Protein AF-A0A1Y1IFA8-F1 (afdb_monomer)

Organism: Klebsormidium nitens (NCBI:txid105231)

Secondary structure (DSSP, 8-state):
----PPPPPPPPP-PPP-------TTSS------------------------------PPPHHHHHHHHHHHHHTSPPTTT--HHHHHHHHHHHHHHHHHHHHHHHHHTTHHHHHHHHHHHHHHHHHHHHHHHH-TTSHHHHHHHHHHHHHHHHH--SS-HHHHHHHHHHHHHHHHHHHHHHHHHHHTSPPPP-----------PPP-----S-TTTTTS----PPPHHHHHHHHHHHHHH-----SSS--HHHHHHHHHHHHHHHHHHHHHHHHHTTHHHHHHHHHHHHHHHHS-HHHHHTT-HHHHHHHHHHHHHHH-S-TTTS-EETTEEHHHHHHHHHHHHHHHHHTSGGGGSHHHHHHHHHHHHHHHHHHHTS-TTHHHH-TT----HHHHHHHHHHHHHHHHHHHHHHHHHHHHHHHHHHHHHHHHHHHHTS--HHHHHHHHHHH-

Foldseek 3Di:
DDDDDDDDDDDDDDDDDDDDDDDDPPPPPPDDDDDDDDDDDDDDDDDDDDDPPPPVPPDDALLVLLLVLLVVLLPQDQCVPDDPVSVVVVLVVLVVSLVSLLVNCVVPPLRNLLSNLVSVVVVVVVLVVVCVPPPPAPCLSSVVSSVVSLVCSQVVDPPDPVSNVSSVVSVVSNVVSVVVVVVVVVVPPPDPPDDDDDDDDDDDDDDPDDDDDDPPPVPPPPPPQDALLVLLLVLLVCLLVVPLFLDDPHDPVSVVVLVVSLLVSLVSLQVNCLVPPLVNLLSNLVSVLVSLLPDDVVCQSNVHRSLLRSLQSVLQCQQFPPPSNDRADVPHGSLVSNLVSNLVVLVVCLVDPNCPPPSVVSSLVSLLSSLVSNLVSHDPVCCPPDPHTPRDPVSSVVSNVSSVVSSVVSVVSVVVSVVVVVVVVVVVVVVVVVVVPPDDPVVVVVVVVVVD

Mean predicted aligned error: 17.91 Å

Structure (mmCIF, N/CA/C/O backbone):
data_AF-A0A1Y1IFA8-F1
#
_entry.id   AF-A0A1Y1IFA8-F1
#
loop_
_atom_site.group_PDB
_atom_site.id
_atom_site.type_symbol
_atom_site.label_atom_id
_atom_site.label_alt_id
_atom_site.label_comp_id
_atom_site.label_asym_id
_atom_site.label_entity_id
_atom_site.label_seq_id
_atom_site.pdbx_PDB_ins_code
_atom_site.Cartn_x
_atom_site.Cartn_y
_atom_site.Cartn_z
_atom_site.occupancy
_atom_site.B_iso_or_equiv
_atom_site.auth_seq_id
_atom_site.auth_comp_id
_atom_site.auth_asym_id
_atom_site.auth_atom_id
_atom_site.pdbx_PDB_model_num
ATOM 1 N N . MET A 1 1 ? 19.344 5.313 -56.920 1.00 37.97 1 MET A N 1
ATOM 2 C CA . MET A 1 1 ? 18.383 6.341 -57.375 1.00 37.97 1 MET A CA 1
ATOM 3 C C . MET A 1 1 ? 17.117 6.171 -56.550 1.00 37.97 1 MET A C 1
ATOM 5 O O . MET A 1 1 ? 16.545 5.103 -56.641 1.00 37.97 1 MET A O 1
ATOM 9 N N . GLY A 1 2 ? 16.629 7.052 -55.689 1.00 37.81 2 GLY A N 1
ATOM 10 C CA . GLY A 1 2 ? 17.139 8.210 -54.960 1.00 37.81 2 GLY A CA 1
ATOM 11 C C . GLY A 1 2 ? 16.181 8.344 -53.762 1.00 37.81 2 GLY A C 1
ATOM 12 O O . GLY A 1 2 ? 14.972 8.240 -53.950 1.00 37.81 2 GLY A O 1
ATOM 13 N N . LEU A 1 3 ? 16.710 8.449 -52.542 1.00 32.91 3 LEU A N 1
ATOM 14 C CA . LEU A 1 3 ? 15.914 8.562 -51.315 1.00 32.91 3 LEU A CA 1
ATOM 15 C C . LEU A 1 3 ? 15.566 10.036 -51.092 1.00 32.91 3 LEU A C 1
ATOM 17 O O . LEU A 1 3 ? 16.464 10.874 -51.019 1.00 32.91 3 LEU A O 1
ATOM 21 N N . ALA A 1 4 ? 14.274 10.345 -51.009 1.00 38.47 4 ALA A N 1
ATOM 22 C CA . ALA A 1 4 ? 13.784 11.676 -50.685 1.00 38.47 4 ALA A CA 1
ATOM 23 C C . ALA A 1 4 ? 13.819 11.886 -49.163 1.00 38.47 4 ALA A C 1
ATOM 25 O O . ALA A 1 4 ? 13.115 11.217 -48.412 1.00 38.47 4 ALA A O 1
ATOM 26 N N . PHE A 1 5 ? 14.663 12.823 -48.736 1.00 38.06 5 PHE A N 1
ATOM 27 C CA . PHE A 1 5 ? 14.640 13.453 -47.420 1.00 38.06 5 PHE A CA 1
ATOM 28 C C . PHE A 1 5 ? 13.547 14.530 -47.417 1.00 38.06 5 PHE A C 1
ATOM 30 O O . PHE A 1 5 ? 13.645 15.493 -48.177 1.00 38.06 5 PHE A O 1
ATOM 37 N N . SER A 1 6 ? 12.541 14.407 -46.551 1.00 43.38 6 SER A N 1
ATOM 38 C CA . SER A 1 6 ? 11.639 15.518 -46.231 1.00 43.38 6 SER A CA 1
ATOM 39 C C . SER A 1 6 ? 12.084 16.169 -44.927 1.00 43.38 6 SER A C 1
ATOM 41 O O . SER A 1 6 ? 12.180 15.526 -43.884 1.00 43.38 6 SER A O 1
ATOM 43 N N . GLN A 1 7 ? 12.417 17.450 -45.046 1.00 38.47 7 GLN A N 1
ATOM 44 C CA . GLN A 1 7 ? 12.903 18.338 -44.000 1.00 38.47 7 GLN A CA 1
ATOM 45 C C . GLN A 1 7 ? 11.775 18.699 -43.022 1.00 38.47 7 GLN A C 1
ATOM 47 O O . GLN A 1 7 ? 10.661 19.019 -43.435 1.00 38.47 7 GLN A O 1
ATOM 52 N N . LEU A 1 8 ? 12.092 18.668 -41.727 1.00 35.06 8 LEU A N 1
ATOM 53 C CA . LEU A 1 8 ? 11.277 19.215 -40.644 1.00 35.06 8 LEU A CA 1
ATOM 54 C C . LEU A 1 8 ? 11.280 20.749 -40.719 1.00 35.06 8 LEU A C 1
ATOM 56 O O . LEU A 1 8 ? 12.342 21.371 -40.750 1.00 35.06 8 LEU A O 1
ATOM 60 N N . ALA A 1 9 ? 10.090 21.348 -40.735 1.00 38.69 9 ALA A N 1
ATOM 61 C CA . ALA A 1 9 ? 9.897 22.785 -40.570 1.00 38.69 9 ALA A CA 1
ATOM 62 C C . ALA A 1 9 ? 10.014 23.175 -39.079 1.00 38.69 9 ALA A C 1
ATOM 64 O O . ALA A 1 9 ? 9.567 22.409 -38.221 1.00 38.69 9 ALA A O 1
ATOM 65 N N . PRO A 1 10 ? 10.579 24.349 -38.742 1.00 34.44 10 PRO A N 1
ATOM 66 C CA . PRO A 1 10 ? 10.663 24.806 -37.361 1.00 34.44 10 PRO A CA 1
ATOM 67 C C . PRO A 1 10 ? 9.288 25.265 -36.858 1.00 34.44 10 PRO A C 1
ATOM 69 O O . PRO A 1 10 ? 8.621 26.082 -37.496 1.00 34.44 10 PRO A O 1
ATOM 72 N N . GLN A 1 11 ? 8.868 24.749 -35.700 1.00 32.56 11 GLN A N 1
ATOM 73 C CA . GLN A 1 11 ? 7.704 25.261 -34.980 1.00 32.56 11 GLN A CA 1
ATOM 74 C C . GLN A 1 11 ? 7.988 26.686 -34.494 1.00 32.56 11 GLN A C 1
ATOM 76 O O . GLN A 1 11 ? 8.888 26.917 -33.690 1.00 32.56 11 GLN A O 1
ATOM 81 N N . GLN A 1 12 ? 7.201 27.640 -34.990 1.00 32.38 12 GLN A N 1
ATOM 82 C CA . GLN A 1 12 ? 7.086 28.973 -34.412 1.00 32.38 12 GLN A CA 1
ATOM 83 C C . GLN A 1 12 ? 6.349 28.871 -33.073 1.00 32.38 12 GLN A C 1
ATOM 85 O O . GLN A 1 12 ? 5.229 28.359 -33.007 1.00 32.38 12 GLN A O 1
ATOM 90 N N . SER A 1 13 ? 6.979 29.375 -32.015 1.00 31.94 13 SER A N 1
ATOM 91 C CA . SER A 1 13 ? 6.360 29.605 -30.715 1.00 31.94 13 SER A CA 1
ATOM 92 C C . SER A 1 13 ? 5.198 30.591 -30.866 1.00 31.94 13 SER A C 1
ATOM 94 O O . SER A 1 13 ? 5.368 31.730 -31.299 1.00 31.94 13 SER A O 1
ATOM 96 N N . ARG A 1 14 ? 3.987 30.147 -30.520 1.00 32.88 14 ARG A N 1
ATOM 97 C CA . ARG A 1 14 ? 2.834 31.033 -30.336 1.00 32.88 14 ARG A CA 1
ATOM 98 C C . ARG A 1 14 ? 2.975 31.718 -28.979 1.00 32.88 14 ARG A C 1
ATOM 100 O O . ARG A 1 14 ? 2.903 31.048 -27.955 1.00 32.88 14 ARG A O 1
ATOM 107 N N . GLN A 1 15 ? 3.161 33.035 -28.983 1.00 34.88 15 GLN A N 1
ATOM 108 C CA . GLN A 1 15 ? 2.871 33.868 -27.816 1.00 34.88 15 GLN A CA 1
ATOM 109 C C . GLN A 1 15 ? 1.349 33.877 -27.585 1.00 34.88 15 GLN A C 1
ATOM 111 O O . GLN A 1 15 ? 0.608 34.091 -28.551 1.00 34.88 15 GLN A O 1
ATOM 116 N N . PRO A 1 16 ? 0.859 33.633 -26.360 1.00 35.34 16 PRO A N 1
ATOM 117 C CA . PRO A 1 16 ? -0.531 33.899 -26.024 1.00 35.34 16 PRO A CA 1
ATOM 118 C C . PRO A 1 16 ? -0.769 35.409 -25.906 1.00 35.34 16 PRO A C 1
ATOM 120 O O . PRO A 1 16 ? 0.093 36.163 -25.462 1.00 35.34 16 PRO A O 1
ATOM 123 N N . ALA A 1 17 ? -1.944 35.821 -26.373 1.00 33.12 17 ALA A N 1
ATOM 124 C CA . ALA A 1 17 ? -2.415 37.194 -26.400 1.00 33.12 17 ALA A CA 1
ATOM 125 C C . ALA A 1 17 ? -2.686 37.735 -24.987 1.00 33.12 17 ALA A C 1
ATOM 127 O O . ALA A 1 17 ? -3.292 37.045 -24.165 1.00 33.12 17 ALA A O 1
ATOM 128 N N . ASP A 1 18 ? -2.291 38.989 -24.764 1.00 34.72 18 ASP A N 1
ATOM 129 C CA . ASP A 1 18 ? -2.657 39.800 -23.604 1.00 34.72 18 ASP A CA 1
ATOM 130 C C . ASP A 1 18 ? -4.185 39.879 -23.463 1.00 34.72 18 ASP A C 1
ATOM 132 O O . ASP A 1 18 ? -4.875 40.459 -24.306 1.00 34.72 18 ASP A O 1
ATOM 136 N N . CYS A 1 19 ? -4.716 39.310 -22.380 1.00 34.62 19 CYS A N 1
ATOM 137 C CA . CYS A 1 19 ? -6.043 39.641 -21.873 1.00 34.62 19 CYS A CA 1
ATOM 138 C C . CYS A 1 19 ? -5.859 40.578 -20.680 1.00 34.62 19 CYS A C 1
ATOM 140 O O . CYS 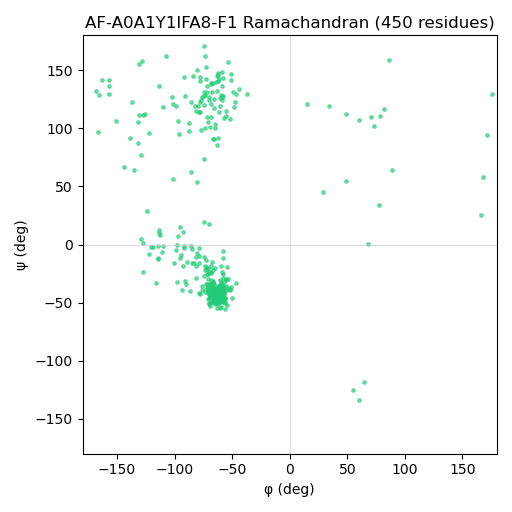A 1 19 ? -5.173 40.251 -19.715 1.00 34.62 19 CYS A O 1
ATOM 142 N N . ALA A 1 20 ? -6.440 41.766 -20.801 1.00 40.97 20 ALA A N 1
ATOM 143 C CA . ALA A 1 20 ? -6.398 42.823 -19.812 1.00 40.97 20 ALA A CA 1
ATOM 144 C C . ALA A 1 20 ? -7.251 42.460 -18.587 1.00 40.97 20 ALA A C 1
ATOM 146 O O . ALA A 1 20 ? -8.468 42.582 -18.650 1.00 40.97 20 ALA A O 1
ATOM 147 N N . ASP A 1 21 ? -6.602 42.095 -17.483 1.00 39.88 21 ASP A N 1
ATOM 148 C CA . ASP A 1 21 ? -7.141 42.245 -16.130 1.00 39.88 21 ASP A CA 1
ATOM 149 C C . ASP A 1 21 ? -6.083 42.990 -15.306 1.00 39.88 21 ASP A C 1
ATOM 151 O O . ASP A 1 21 ? -4.958 42.529 -15.117 1.00 39.88 21 ASP A O 1
ATOM 155 N N . GLY A 1 22 ? -6.411 44.226 -14.929 1.00 41.47 22 GLY A N 1
ATOM 156 C CA . GLY A 1 22 ? -5.484 45.217 -14.385 1.00 41.47 22 GLY A CA 1
ATOM 157 C C . GLY A 1 22 ? -5.061 44.957 -12.944 1.00 41.47 22 GLY A C 1
ATOM 158 O O . GLY A 1 22 ? -5.475 45.691 -12.053 1.00 41.47 22 GLY A O 1
ATOM 159 N N . ILE A 1 23 ? -4.198 43.966 -12.725 1.00 39.28 23 ILE A N 1
ATOM 160 C CA . ILE A 1 23 ? -3.397 43.850 -11.501 1.00 39.28 23 ILE A CA 1
ATOM 161 C C . ILE A 1 23 ? -1.942 43.613 -11.915 1.00 39.28 23 ILE A C 1
ATOM 163 O O . ILE A 1 23 ? -1.595 42.578 -12.479 1.00 39.28 23 ILE A O 1
ATOM 167 N N . SER A 1 24 ? -1.088 44.606 -11.671 1.00 38.88 24 SER A N 1
ATOM 168 C CA . SER A 1 24 ? 0.352 44.518 -11.921 1.00 38.88 24 SER A CA 1
ATOM 169 C C . SER A 1 24 ? 1.015 43.636 -10.859 1.00 38.88 24 SER A C 1
ATOM 171 O O . SER A 1 24 ? 0.830 43.867 -9.666 1.00 38.88 24 SER A O 1
ATOM 173 N N . GLN A 1 25 ? 1.844 42.670 -11.274 1.00 45.00 25 GLN A N 1
ATOM 174 C CA . GLN A 1 25 ? 2.627 41.799 -10.375 1.00 45.00 25 GLN A CA 1
ATOM 175 C C . GLN A 1 25 ? 3.577 42.560 -9.424 1.00 45.00 25 GLN A C 1
ATOM 177 O O . GLN A 1 25 ? 4.088 41.969 -8.479 1.00 45.00 25 GLN A O 1
ATOM 182 N N . ASN A 1 26 ? 3.804 43.861 -9.635 1.00 36.94 26 ASN A N 1
ATOM 183 C CA . ASN A 1 26 ? 4.796 44.642 -8.891 1.00 36.94 26 ASN A CA 1
ATOM 184 C C . ASN A 1 26 ? 4.243 45.469 -7.713 1.00 36.94 26 ASN A C 1
ATOM 186 O O . ASN A 1 26 ? 5.034 46.120 -7.039 1.00 36.94 26 ASN A O 1
ATOM 190 N N . GLU A 1 27 ? 2.936 45.460 -7.427 1.00 41.34 27 GLU A N 1
ATOM 191 C CA . GLU A 1 27 ? 2.350 46.318 -6.373 1.00 41.34 27 GLU A CA 1
ATOM 192 C C . GLU A 1 27 ? 2.141 45.631 -5.005 1.00 41.34 27 GLU A C 1
ATOM 194 O O . GLU A 1 27 ? 1.582 46.236 -4.098 1.00 41.34 27 GLU A O 1
ATOM 199 N N . VAL A 1 28 ? 2.622 44.395 -4.796 1.00 44.94 28 VAL A N 1
ATOM 200 C CA . VAL A 1 28 ? 2.379 43.628 -3.544 1.00 44.94 28 VAL A CA 1
ATOM 201 C C . VAL A 1 28 ? 3.675 43.177 -2.844 1.00 44.94 28 VAL A C 1
ATOM 203 O O . VAL A 1 28 ? 3.699 42.160 -2.156 1.00 44.94 28 VAL A O 1
ATOM 206 N N . HIS A 1 29 ? 4.777 43.921 -2.994 1.00 35.56 29 HIS A N 1
ATOM 207 C CA . HIS A 1 29 ? 6.049 43.619 -2.309 1.00 35.56 29 HIS A CA 1
ATOM 208 C C . HIS A 1 29 ? 6.506 44.644 -1.257 1.00 35.56 29 HIS A C 1
ATOM 210 O O . HIS A 1 29 ? 7.600 44.506 -0.714 1.00 35.56 29 HIS A O 1
ATOM 216 N N . GLU A 1 30 ? 5.676 45.615 -0.876 1.00 39.41 30 GLU A N 1
ATOM 217 C CA . GLU A 1 30 ? 5.996 46.499 0.251 1.00 39.41 30 GLU A CA 1
ATOM 218 C C . GLU A 1 30 ? 5.332 46.013 1.543 1.00 39.41 30 GLU A C 1
ATOM 220 O O . GLU A 1 30 ? 4.177 46.319 1.824 1.00 39.41 30 GLU A O 1
ATOM 225 N N . GLY A 1 31 ? 6.073 45.245 2.351 1.00 33.47 31 GLY A N 1
ATOM 226 C CA . GLY A 1 31 ? 5.613 44.917 3.700 1.00 33.47 31 GLY A CA 1
ATOM 227 C C . GLY A 1 31 ? 6.358 43.820 4.456 1.00 33.47 31 GLY A C 1
ATOM 228 O O . GLY A 1 31 ? 5.708 42.868 4.863 1.00 33.47 31 GLY A O 1
ATOM 229 N N . ALA A 1 32 ? 7.676 43.951 4.674 1.00 33.16 32 ALA A N 1
ATOM 230 C CA . ALA A 1 32 ? 8.354 43.578 5.935 1.00 33.16 32 ALA A CA 1
ATOM 231 C C . ALA A 1 32 ? 9.886 43.741 5.840 1.00 33.16 32 ALA A C 1
ATOM 233 O O . ALA A 1 32 ? 10.504 43.150 4.954 1.00 33.16 32 ALA A O 1
ATOM 234 N N . PRO A 1 33 ? 10.526 44.437 6.797 1.00 50.75 33 PRO A N 1
ATOM 235 C CA . PRO A 1 33 ? 11.936 44.247 7.101 1.00 50.75 33 PRO A CA 1
ATOM 236 C C . PRO A 1 33 ? 12.121 43.644 8.503 1.00 50.75 33 PRO A C 1
ATOM 238 O O . PRO A 1 33 ? 11.535 44.120 9.474 1.00 50.75 33 PRO A O 1
ATOM 241 N N . TYR A 1 34 ? 13.016 42.666 8.632 1.00 36.28 34 TYR A N 1
ATOM 242 C CA . TYR A 1 34 ? 13.709 42.401 9.893 1.00 36.28 34 TYR A CA 1
ATOM 243 C C . TYR A 1 34 ? 15.203 42.258 9.611 1.00 36.28 34 TYR A C 1
ATOM 245 O O . TYR A 1 34 ? 15.709 41.158 9.407 1.00 36.28 34 TYR A O 1
ATOM 253 N N . ASP A 1 35 ? 15.897 43.397 9.623 1.00 34.19 35 ASP A N 1
ATOM 254 C CA . ASP A 1 35 ? 17.327 43.437 9.909 1.00 34.19 35 ASP A CA 1
ATOM 255 C C . ASP A 1 35 ? 17.511 43.333 11.428 1.00 34.19 35 ASP A C 1
ATOM 257 O O . ASP A 1 35 ? 17.102 44.197 12.208 1.00 34.19 35 ASP A O 1
ATOM 261 N N . LEU A 1 36 ? 18.113 42.224 11.843 1.00 40.66 36 LEU A N 1
ATOM 262 C CA . LEU A 1 36 ? 18.652 42.007 13.175 1.00 40.66 36 LEU A CA 1
ATOM 263 C C . LEU A 1 36 ? 19.984 42.752 13.281 1.00 40.66 36 LEU A C 1
ATOM 265 O O . LEU A 1 36 ? 21.007 42.204 12.892 1.00 40.66 36 LEU A O 1
ATOM 269 N N . GLU A 1 37 ? 20.001 43.954 13.863 1.00 36.22 37 GLU A N 1
ATOM 270 C CA . GLU A 1 37 ? 21.220 44.472 14.493 1.00 36.22 37 GLU A CA 1
ATOM 271 C C . GLU A 1 37 ? 20.964 45.555 15.563 1.00 36.22 37 GLU A C 1
ATOM 273 O O . GLU A 1 37 ? 20.202 46.499 15.381 1.00 36.22 37 GLU A O 1
ATOM 278 N N . CYS A 1 38 ? 21.699 45.401 16.670 1.00 31.28 38 CYS A N 1
ATOM 279 C CA . CYS A 1 38 ? 22.015 46.362 17.736 1.00 31.28 38 CYS A CA 1
ATOM 280 C C . CYS A 1 38 ? 20.933 46.830 18.737 1.00 31.28 38 CYS A C 1
ATOM 282 O O . CYS A 1 38 ? 20.134 47.723 18.497 1.00 31.28 38 CYS A O 1
ATOM 284 N N . GLY A 1 39 ? 21.098 46.359 19.981 1.00 32.44 39 GLY A N 1
ATOM 285 C CA . GLY A 1 39 ? 21.822 47.163 20.977 1.00 32.44 39 GLY A CA 1
ATOM 286 C C . GLY A 1 39 ? 21.073 48.324 21.648 1.00 32.44 39 GLY A C 1
ATOM 287 O O . GLY A 1 39 ? 20.847 49.364 21.052 1.00 32.44 39 GLY A O 1
ATOM 288 N N . MET A 1 40 ? 20.803 48.137 22.946 1.00 42.75 40 MET A N 1
ATOM 289 C CA . MET A 1 40 ? 20.610 49.130 24.020 1.00 42.75 40 MET A CA 1
ATOM 290 C C . MET A 1 40 ? 20.380 50.607 23.638 1.00 42.75 40 MET A C 1
ATOM 292 O O . MET A 1 40 ? 21.298 51.299 23.208 1.00 42.75 40 MET A O 1
ATOM 296 N N . GLY A 1 41 ? 19.235 51.164 24.048 1.00 33.91 41 GLY A N 1
ATOM 297 C CA . GLY A 1 41 ? 19.113 52.618 24.176 1.00 33.91 41 GLY A CA 1
ATOM 298 C C . GLY A 1 41 ? 17.707 53.132 24.454 1.00 33.91 41 GLY A C 1
ATOM 299 O O . GLY A 1 41 ? 16.940 53.393 23.542 1.00 33.91 41 GLY A O 1
ATOM 300 N N . SER A 1 42 ? 17.392 53.328 25.732 1.00 42.56 42 SER A N 1
ATOM 301 C CA . SER A 1 42 ? 16.242 54.095 26.223 1.00 42.56 42 SER A CA 1
ATOM 302 C C . SER A 1 42 ? 16.092 55.453 25.522 1.00 42.56 42 SER A C 1
ATOM 304 O O . SER A 1 42 ? 17.032 56.237 25.588 1.00 42.56 42 SER A O 1
ATOM 306 N N . CYS A 1 43 ? 14.896 55.790 25.018 1.00 32.12 43 CYS A N 1
ATOM 307 C CA . CYS A 1 43 ? 14.279 57.114 25.201 1.00 32.12 43 CYS A CA 1
ATOM 308 C C . CYS A 1 43 ? 12.782 57.129 24.841 1.00 32.12 43 CYS A C 1
ATOM 310 O O . CYS A 1 43 ? 12.347 56.739 23.765 1.00 32.12 43 CYS A O 1
ATOM 312 N N . ARG A 1 44 ? 12.014 57.652 25.794 1.00 39.88 44 ARG A N 1
ATOM 313 C CA . ARG A 1 44 ? 10.597 58.016 25.758 1.00 39.88 44 ARG A CA 1
ATOM 314 C C . ARG A 1 44 ? 10.430 59.274 24.890 1.00 39.88 44 ARG A C 1
ATOM 316 O O . ARG A 1 44 ? 11.110 60.257 25.168 1.00 39.88 44 ARG A O 1
ATOM 323 N N . SER A 1 45 ? 9.499 59.308 23.936 1.00 32.41 45 SER A N 1
ATOM 324 C CA . SER A 1 45 ? 8.913 60.579 23.480 1.00 32.41 45 SER A CA 1
ATOM 325 C C . SER A 1 45 ? 7.539 60.391 22.839 1.00 32.41 45 SER A C 1
ATOM 327 O O . SER A 1 45 ? 7.250 59.408 22.167 1.00 32.41 45 SER A O 1
ATOM 329 N N . THR A 1 46 ? 6.697 61.360 23.147 1.00 35.47 46 THR A N 1
ATOM 330 C CA . THR A 1 46 ? 5.261 61.521 22.950 1.00 35.47 46 THR A CA 1
ATOM 331 C C . THR A 1 46 ? 4.847 61.909 21.528 1.00 35.47 46 THR A C 1
ATOM 333 O O . THR A 1 46 ? 5.435 62.806 20.940 1.00 35.47 46 THR A O 1
ATOM 336 N N . PHE A 1 47 ? 3.738 61.307 21.085 1.00 33.50 47 PHE A N 1
ATOM 337 C CA . PHE A 1 47 ? 2.564 61.938 20.457 1.00 33.50 47 PHE A CA 1
ATOM 338 C C . PHE A 1 47 ? 2.787 62.946 19.310 1.00 33.50 47 PHE A C 1
ATOM 340 O O . PHE A 1 47 ? 3.128 64.106 19.530 1.00 33.50 47 PHE A O 1
ATOM 347 N N . SER A 1 48 ? 2.376 62.557 18.100 1.00 32.78 48 SER A N 1
ATOM 348 C CA . SER A 1 48 ? 1.704 63.474 17.174 1.00 32.78 48 SER A CA 1
ATOM 349 C C . SER A 1 48 ? 0.749 62.688 16.274 1.00 32.78 48 SER A C 1
ATOM 351 O O . SER A 1 48 ? 1.169 61.920 15.412 1.00 32.78 48 SER A O 1
ATOM 353 N N . SER A 1 49 ? -0.547 62.838 16.545 1.00 43.22 49 SER A N 1
ATOM 354 C CA . SER A 1 49 ? -1.650 62.279 15.770 1.00 43.22 49 SER A CA 1
ATOM 355 C C . SER A 1 49 ? -1.725 62.967 14.409 1.00 43.22 49 SER A C 1
ATOM 357 O O . SER A 1 49 ? -2.101 64.135 14.320 1.00 43.22 49 SER A O 1
ATOM 359 N N . ARG A 1 50 ? -1.371 6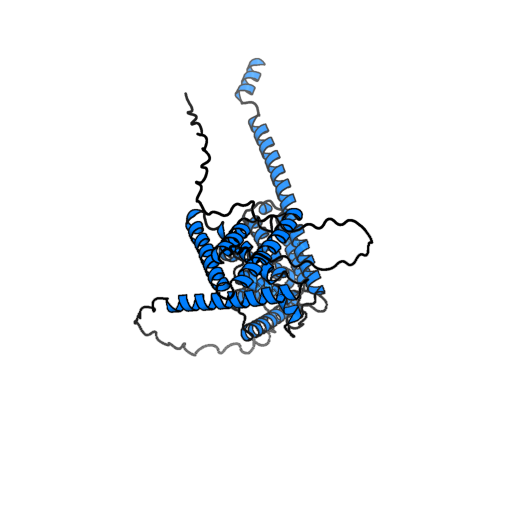2.235 13.353 1.00 36.81 50 ARG A N 1
ATOM 360 C CA . ARG A 1 50 ? -1.620 62.617 11.963 1.00 36.81 50 ARG A CA 1
ATOM 361 C C . ARG A 1 50 ? -2.817 61.798 11.484 1.00 36.81 50 ARG A C 1
ATOM 363 O O . ARG A 1 50 ? -2.835 60.592 11.692 1.00 36.81 50 ARG A O 1
ATOM 370 N N . GLN A 1 51 ? -3.827 62.478 10.944 1.00 38.16 51 GLN A N 1
ATOM 371 C CA . GLN A 1 51 ? -5.015 61.872 10.341 1.00 38.16 51 GLN A CA 1
ATOM 372 C C . GLN A 1 51 ? -4.606 60.766 9.363 1.00 38.16 51 GLN A C 1
ATOM 374 O O . GLN A 1 51 ? -3.916 61.044 8.386 1.00 38.16 51 GLN A O 1
ATOM 379 N N . GLU A 1 52 ? -5.036 59.538 9.651 1.00 41.75 52 GLU A N 1
ATOM 380 C CA . GLU A 1 52 ? -5.115 58.451 8.680 1.00 41.75 52 GLU A CA 1
ATOM 381 C C . GLU A 1 52 ? -6.158 58.855 7.632 1.00 41.75 52 GLU A C 1
ATOM 383 O O . GLU A 1 52 ? -7.366 58.840 7.889 1.00 41.75 52 GLU A O 1
ATOM 388 N N . GLU A 1 53 ? -5.692 59.276 6.458 1.00 41.19 53 GLU A N 1
ATOM 389 C CA . GLU A 1 53 ? -6.484 59.127 5.245 1.00 41.19 53 GLU A CA 1
ATOM 390 C C . GLU A 1 53 ? -6.692 57.622 5.062 1.00 41.19 53 GLU A C 1
ATOM 392 O O . GLU A 1 53 ? -5.738 56.860 4.924 1.00 41.19 53 GLU A O 1
ATOM 397 N N . LYS A 1 54 ? -7.949 57.178 5.171 1.00 46.59 54 LYS A N 1
ATOM 398 C CA . LYS A 1 54 ? -8.347 55.839 4.750 1.00 46.59 54 LYS A CA 1
ATOM 399 C C . LYS A 1 54 ? -8.178 55.788 3.239 1.00 46.59 54 LYS A C 1
ATOM 401 O O . LYS A 1 54 ? -9.112 56.123 2.513 1.00 46.59 54 LYS A O 1
ATOM 406 N N . ASP A 1 55 ? -7.003 55.378 2.786 1.00 43.72 55 ASP A N 1
ATOM 407 C CA . ASP A 1 55 ? -6.890 54.745 1.485 1.00 43.72 55 ASP A CA 1
ATOM 408 C C . ASP A 1 55 ? -7.841 53.543 1.526 1.00 43.72 55 ASP A C 1
ATOM 410 O O . ASP A 1 55 ? -7.649 52.600 2.299 1.00 43.72 55 ASP A O 1
ATOM 414 N N . GLU A 1 56 ? -8.954 53.633 0.794 1.00 51.59 56 GLU A N 1
ATOM 415 C CA . GLU A 1 56 ? -9.841 52.499 0.548 1.00 51.59 56 GLU A CA 1
ATOM 416 C C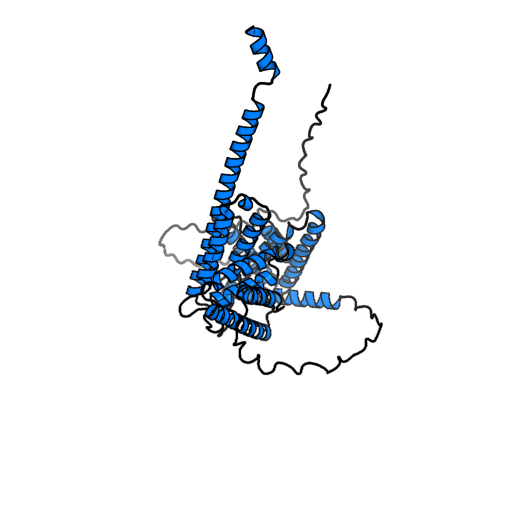 . GLU A 1 56 ? -9.034 51.471 -0.248 1.00 51.59 56 GLU A C 1
ATOM 418 O O . GLU A 1 56 ? -9.026 51.474 -1.477 1.00 51.59 56 GLU A O 1
ATOM 423 N N . GLU A 1 57 ? -8.291 50.630 0.473 1.00 61.88 57 GLU A N 1
ATOM 424 C CA . GLU A 1 57 ? -7.574 49.481 -0.062 1.00 61.88 57 GLU A CA 1
ATOM 425 C C . GLU A 1 57 ? -8.584 48.665 -0.877 1.00 61.88 57 GLU A C 1
ATOM 427 O O . GLU A 1 57 ? -9.518 48.068 -0.327 1.00 61.88 57 GLU A O 1
ATOM 432 N N . VAL A 1 58 ? -8.447 48.707 -2.205 1.00 62.44 58 VAL A N 1
ATOM 433 C CA . VAL A 1 58 ? -9.324 47.989 -3.128 1.00 62.44 58 VAL A CA 1
ATOM 434 C C . VAL A 1 58 ? -9.114 46.504 -2.874 1.00 62.44 58 VAL A C 1
ATOM 436 O O . VAL A 1 58 ? -8.124 45.902 -3.282 1.00 62.44 58 VAL A O 1
ATOM 439 N N . THR A 1 59 ? -10.041 45.914 -2.132 1.00 77.62 59 THR A N 1
ATOM 440 C CA . THR A 1 59 ? -9.969 44.513 -1.738 1.00 77.62 59 THR A CA 1
ATOM 441 C C . THR A 1 59 ? -10.483 43.652 -2.879 1.00 77.62 59 THR A C 1
ATOM 443 O O . THR A 1 59 ? -11.622 43.793 -3.326 1.00 77.62 59 THR A O 1
ATOM 446 N N . ALA A 1 60 ? -9.614 42.781 -3.395 1.00 86.56 60 ALA A N 1
ATOM 447 C CA . ALA A 1 60 ? -9.967 41.869 -4.473 1.00 86.56 60 ALA A CA 1
ATOM 448 C C . ALA A 1 60 ? -11.139 40.968 -4.058 1.00 86.56 60 ALA A C 1
ATOM 450 O O . ALA A 1 60 ? -11.164 40.438 -2.947 1.00 86.56 60 ALA A O 1
ATOM 451 N N . ALA A 1 61 ? -12.100 40.775 -4.964 1.00 91.06 61 ALA A N 1
ATOM 452 C CA . ALA A 1 61 ? -13.258 39.928 -4.707 1.00 91.06 61 ALA A CA 1
ATOM 453 C C . ALA A 1 61 ? -12.839 38.462 -4.444 1.00 91.06 61 ALA A C 1
ATOM 455 O O . ALA A 1 61 ? -11.893 37.983 -5.082 1.00 91.06 61 ALA A O 1
ATOM 456 N N . PRO A 1 62 ? -13.567 37.711 -3.591 1.00 92.31 62 PRO A N 1
ATOM 457 C CA . PRO A 1 62 ? -13.222 36.332 -3.244 1.00 92.31 62 PRO A CA 1
ATOM 458 C C . PRO A 1 62 ? -12.942 35.404 -4.431 1.00 92.31 62 PRO A C 1
ATOM 460 O O . PRO A 1 62 ? -11.904 34.746 -4.401 1.00 92.31 62 PRO A O 1
ATOM 463 N N . PRO A 1 63 ? -13.759 35.376 -5.508 1.00 93.06 63 PRO A N 1
ATOM 464 C CA . PRO A 1 63 ? -13.504 34.479 -6.635 1.00 93.06 63 PRO A CA 1
ATOM 465 C C . PRO A 1 63 ? -12.136 34.706 -7.291 1.00 93.06 63 PRO A C 1
ATOM 467 O O . PRO A 1 63 ? -11.490 33.755 -7.717 1.00 93.06 63 PRO A O 1
ATOM 470 N N . VAL A 1 64 ? -11.660 35.956 -7.328 1.00 93.06 64 VAL A N 1
ATOM 471 C CA . VAL A 1 64 ? -10.367 36.313 -7.930 1.00 93.06 64 VAL A CA 1
ATOM 472 C C . VAL A 1 64 ? -9.223 35.749 -7.096 1.00 93.06 64 VAL A C 1
ATOM 474 O O . VAL A 1 64 ? -8.351 35.070 -7.634 1.00 93.06 64 VAL A O 1
ATOM 477 N N . VAL A 1 65 ? -9.254 35.985 -5.780 1.00 91.44 65 VAL A N 1
ATOM 478 C CA . VAL A 1 65 ? -8.226 35.488 -4.854 1.00 91.44 65 VAL A CA 1
ATOM 479 C C . VAL A 1 65 ? -8.203 33.962 -4.861 1.00 91.44 65 VAL A C 1
ATOM 481 O O . VAL A 1 65 ? -7.141 33.361 -4.983 1.00 91.44 65 VAL A O 1
ATOM 484 N N . ILE A 1 66 ? -9.375 33.331 -4.782 1.00 91.50 66 ILE A N 1
ATOM 485 C CA . ILE A 1 66 ? -9.511 31.876 -4.722 1.00 91.50 66 ILE A CA 1
ATOM 486 C C . ILE A 1 66 ? -9.011 31.238 -6.018 1.00 91.50 66 ILE A C 1
ATOM 488 O O . ILE A 1 66 ? -8.156 30.358 -5.970 1.00 91.50 66 ILE A O 1
ATOM 492 N N . ARG A 1 67 ? -9.483 31.704 -7.180 1.00 92.44 67 ARG A N 1
ATOM 493 C CA . ARG A 1 67 ? -9.051 31.181 -8.483 1.00 92.44 67 ARG A CA 1
ATOM 494 C C . ARG A 1 67 ? -7.546 31.309 -8.676 1.00 92.44 67 ARG A C 1
ATOM 496 O O . ARG A 1 67 ? -6.926 30.393 -9.209 1.00 92.44 67 ARG A O 1
ATOM 503 N N . TRP A 1 68 ? -6.977 32.439 -8.263 1.00 93.31 68 TRP A N 1
ATOM 504 C CA . TRP A 1 68 ? -5.543 32.682 -8.341 1.00 93.31 68 TRP A CA 1
ATOM 505 C C . TRP A 1 68 ? -4.761 31.679 -7.481 1.00 93.31 68 TRP A C 1
ATOM 507 O O . TRP A 1 68 ? -3.914 30.972 -8.020 1.00 93.31 68 TRP A O 1
ATOM 517 N N . VAL A 1 69 ? -5.123 31.517 -6.200 1.00 91.94 69 VAL A N 1
ATOM 518 C CA . VAL A 1 69 ? -4.477 30.535 -5.309 1.00 91.94 69 VAL A CA 1
ATOM 519 C C . VAL A 1 69 ? -4.596 29.116 -5.864 1.00 91.94 69 VAL A C 1
ATOM 521 O O . VAL A 1 69 ? -3.601 28.404 -5.952 1.00 91.94 69 VAL A O 1
ATOM 524 N N . LEU A 1 70 ? -5.803 28.700 -6.256 1.00 90.00 70 LEU A N 1
ATOM 525 C CA . LEU A 1 70 ? -6.035 27.334 -6.719 1.00 90.00 70 LEU A CA 1
ATOM 526 C C . LEU A 1 70 ? -5.216 27.016 -7.981 1.00 90.00 70 LEU A C 1
ATOM 528 O O . LEU A 1 70 ? -4.687 25.914 -8.091 1.00 90.00 70 LEU A O 1
ATOM 532 N N . ARG A 1 71 ? -5.073 27.973 -8.911 1.00 89.12 71 ARG A N 1
ATOM 533 C CA . ARG A 1 71 ? -4.245 27.797 -10.115 1.00 89.12 71 ARG A CA 1
ATOM 534 C C . ARG A 1 71 ? -2.765 27.644 -9.789 1.00 89.12 71 ARG A C 1
ATOM 536 O O . ARG A 1 71 ? -2.149 26.732 -10.326 1.00 89.12 71 ARG A O 1
ATOM 543 N N . GLU A 1 72 ? -2.217 28.484 -8.912 1.00 90.38 72 GLU A N 1
ATOM 544 C CA . GLU A 1 72 ? -0.796 28.387 -8.551 1.00 90.38 72 GLU A CA 1
ATOM 545 C C . GLU A 1 72 ? -0.478 27.049 -7.872 1.00 90.38 72 GLU A C 1
ATOM 547 O O . GLU A 1 72 ? 0.477 26.383 -8.261 1.00 90.38 72 GLU A O 1
ATOM 552 N N . VAL A 1 73 ? -1.346 26.589 -6.966 1.00 87.50 73 VAL A N 1
ATOM 553 C CA . VAL A 1 73 ? -1.201 25.291 -6.282 1.00 87.50 73 VAL A CA 1
ATOM 554 C C . VAL A 1 73 ? -1.217 24.107 -7.254 1.00 87.50 73 VAL A C 1
ATOM 556 O O . VAL A 1 73 ? -0.511 23.121 -7.053 1.00 87.50 73 VAL A O 1
ATOM 559 N N . ILE A 1 74 ? -2.025 24.174 -8.313 1.00 85.19 74 ILE A N 1
ATOM 560 C CA . ILE A 1 74 ? -2.119 23.101 -9.316 1.00 85.19 74 ILE A CA 1
ATOM 561 C C . ILE A 1 74 ? -0.875 23.008 -10.195 1.00 85.19 74 ILE A C 1
ATOM 563 O O . ILE A 1 74 ? -0.560 21.931 -10.704 1.00 85.19 74 ILE A O 1
ATOM 567 N N . ASP A 1 75 ? -0.199 24.131 -10.407 1.00 85.62 75 ASP A N 1
ATOM 568 C CA . ASP A 1 75 ? 1.007 24.184 -11.225 1.00 85.62 75 ASP A CA 1
ATOM 569 C C . ASP A 1 75 ? 2.269 23.851 -10.414 1.00 85.62 75 ASP A C 1
ATOM 571 O O . ASP A 1 75 ? 3.368 23.779 -10.973 1.00 85.62 75 ASP A O 1
ATOM 575 N N . TRP A 1 76 ? 2.131 23.582 -9.111 1.00 84.19 76 TRP A N 1
ATOM 576 C CA . TRP A 1 76 ? 3.242 23.112 -8.299 1.00 84.19 76 TRP A CA 1
ATOM 577 C C . TRP A 1 76 ? 3.757 21.749 -8.770 1.00 84.19 76 TRP A C 1
ATOM 579 O O . TRP A 1 76 ? 2.986 20.882 -9.197 1.00 84.19 76 TRP A O 1
ATOM 589 N N . PRO A 1 77 ? 5.073 21.503 -8.672 1.00 76.38 77 PRO A N 1
ATOM 590 C CA . PRO A 1 77 ? 5.609 20.169 -8.872 1.00 76.38 77 PRO A CA 1
ATOM 591 C C . PRO A 1 77 ? 5.050 19.219 -7.805 1.00 76.38 77 PRO A C 1
ATOM 593 O O . PRO A 1 77 ? 4.770 19.608 -6.671 1.00 76.38 77 PRO A O 1
ATOM 596 N N . SER A 1 78 ? 4.829 17.951 -8.161 1.00 69.94 78 SER A N 1
ATOM 597 C CA . SER A 1 78 ? 4.311 16.975 -7.198 1.00 69.94 78 SER A CA 1
ATOM 598 C C . SER A 1 78 ? 5.293 16.839 -6.042 1.00 69.94 78 SER A C 1
ATOM 600 O O . SER A 1 78 ? 6.452 16.511 -6.288 1.00 69.94 78 SER A O 1
ATOM 602 N N . THR A 1 79 ? 4.824 17.010 -4.806 1.00 60.28 79 THR A N 1
ATOM 603 C CA . THR A 1 79 ? 5.630 16.919 -3.570 1.00 60.28 79 THR A CA 1
ATOM 604 C C . THR A 1 79 ? 6.405 15.602 -3.436 1.00 60.28 79 THR A C 1
ATOM 606 O O . THR A 1 79 ? 7.396 15.521 -2.719 1.00 60.28 79 THR A O 1
ATOM 609 N N . TRP A 1 80 ? 5.994 14.568 -4.172 1.00 48.81 80 TRP A N 1
ATOM 610 C CA . TRP A 1 80 ? 6.657 13.265 -4.270 1.00 48.81 80 TRP A CA 1
ATOM 611 C C . TRP A 1 80 ? 7.886 13.231 -5.196 1.00 48.81 80 TRP A C 1
ATOM 613 O O . TRP A 1 80 ? 8.591 12.226 -5.225 1.00 48.81 80 TRP A O 1
ATOM 623 N N . GLN A 1 81 ? 8.133 14.286 -5.977 1.00 58.12 81 GLN A N 1
ATOM 624 C CA . GLN A 1 81 ? 9.232 14.384 -6.953 1.00 58.12 81 GLN A CA 1
ATOM 625 C C . GLN A 1 81 ? 10.210 15.528 -6.650 1.00 58.12 81 GLN A C 1
ATOM 627 O O . GLN A 1 81 ? 11.193 15.695 -7.369 1.00 58.12 81 GLN A O 1
ATOM 632 N N . THR A 1 82 ? 9.953 16.316 -5.608 1.00 72.25 82 THR A N 1
ATOM 633 C CA . THR A 1 82 ? 10.730 17.512 -5.270 1.00 72.25 82 THR A CA 1
ATOM 634 C C . THR A 1 82 ? 11.861 17.182 -4.300 1.00 72.25 82 THR A C 1
ATOM 636 O O . THR A 1 82 ? 11.705 16.341 -3.415 1.00 72.25 82 THR A O 1
ATOM 639 N N . ASN A 1 83 ? 13.005 17.851 -4.447 1.00 83.75 83 ASN A N 1
ATOM 640 C CA . ASN A 1 83 ? 14.098 17.767 -3.474 1.00 83.75 83 ASN A CA 1
ATOM 641 C C . ASN A 1 83 ? 13.763 18.559 -2.188 1.00 83.75 83 ASN A C 1
ATOM 643 O O . ASN A 1 83 ? 12.773 19.290 -2.146 1.00 83.75 83 ASN A O 1
ATOM 647 N N . ASP A 1 84 ? 14.580 18.423 -1.138 1.00 77.44 84 ASP A N 1
ATOM 648 C CA . ASP A 1 84 ? 14.325 19.070 0.163 1.00 77.44 84 ASP A CA 1
ATOM 649 C C . ASP A 1 84 ? 14.244 20.608 0.077 1.00 77.44 84 ASP A C 1
ATOM 651 O O . ASP A 1 84 ? 13.472 21.230 0.804 1.00 77.44 84 ASP A O 1
ATOM 655 N N . GLU A 1 85 ? 15.002 21.227 -0.833 1.00 84.50 85 GLU A N 1
ATOM 656 C CA . GLU A 1 85 ? 14.991 22.680 -1.058 1.00 84.50 85 GLU A CA 1
ATOM 657 C C . GLU A 1 85 ? 13.664 23.145 -1.673 1.00 84.50 85 GLU A C 1
ATOM 659 O O . GLU A 1 85 ? 13.047 24.108 -1.217 1.00 84.50 85 GLU A O 1
ATOM 664 N N . GLU A 1 86 ? 13.185 22.425 -2.683 1.00 82.94 86 GLU A N 1
ATOM 665 C CA . GLU A 1 86 ? 11.920 22.705 -3.349 1.00 82.94 86 GLU A CA 1
ATOM 666 C C . GLU A 1 86 ? 10.720 22.398 -2.451 1.00 82.94 86 GLU A C 1
ATOM 668 O O . GLU A 1 86 ? 9.743 23.146 -2.459 1.00 82.94 86 GLU A O 1
ATOM 673 N N . LYS A 1 87 ? 10.822 21.368 -1.607 1.00 79.06 87 LYS A N 1
ATOM 674 C CA . LYS A 1 87 ? 9.832 21.091 -0.568 1.00 79.06 87 LYS A CA 1
ATOM 675 C C . LYS A 1 87 ? 9.711 22.259 0.418 1.00 79.06 87 LYS A C 1
ATOM 677 O O . LYS A 1 87 ? 8.599 22.710 0.673 1.00 79.06 87 LYS A O 1
ATOM 682 N N . GLY A 1 88 ? 10.834 22.786 0.912 1.00 79.50 88 GLY A N 1
ATOM 683 C CA . GLY A 1 88 ? 10.831 23.957 1.796 1.00 79.50 88 GLY A CA 1
ATOM 684 C C . GLY A 1 88 ? 10.232 25.203 1.133 1.00 79.50 88 GLY A C 1
ATOM 685 O O . GLY A 1 88 ? 9.498 25.951 1.773 1.00 79.50 88 GLY A O 1
ATOM 686 N N . ARG A 1 89 ? 10.471 25.403 -0.173 1.00 86.44 89 ARG A N 1
ATOM 687 C CA . ARG A 1 89 ? 9.828 26.482 -0.946 1.00 86.44 89 ARG A CA 1
ATOM 688 C C . ARG A 1 89 ? 8.305 26.316 -1.002 1.00 86.44 89 ARG A C 1
ATOM 690 O O . ARG A 1 89 ? 7.593 27.280 -0.743 1.00 86.44 89 ARG A O 1
ATOM 697 N N . ILE A 1 90 ? 7.819 25.108 -1.298 1.00 82.94 90 ILE A N 1
ATOM 698 C CA . ILE A 1 90 ? 6.380 24.799 -1.358 1.00 82.94 90 ILE A CA 1
ATOM 699 C C . ILE A 1 90 ? 5.711 25.007 0.006 1.00 82.94 90 ILE A C 1
ATOM 701 O O . ILE A 1 90 ? 4.604 25.537 0.063 1.00 82.94 90 ILE A O 1
ATOM 705 N N . GLU A 1 91 ? 6.370 24.636 1.107 1.00 80.25 91 GLU A N 1
ATOM 706 C CA . GLU A 1 91 ? 5.856 24.868 2.465 1.00 80.25 91 GLU A CA 1
ATOM 707 C C . GLU A 1 91 ? 5.665 26.372 2.739 1.00 80.25 91 GLU A C 1
ATOM 709 O O . GLU A 1 91 ? 4.580 26.791 3.146 1.00 80.25 91 GLU A O 1
ATOM 714 N N . VAL A 1 92 ? 6.658 27.208 2.413 1.00 83.69 92 VAL A N 1
ATOM 715 C CA . VAL A 1 92 ? 6.558 28.672 2.570 1.00 83.69 92 VAL A CA 1
ATOM 716 C C . VAL A 1 92 ? 5.474 29.272 1.666 1.00 83.69 92 VAL A C 1
ATOM 718 O O . VAL A 1 92 ? 4.677 30.096 2.116 1.00 83.69 92 VAL A O 1
ATOM 721 N N . GLU A 1 93 ? 5.404 28.865 0.396 1.00 86.88 93 GLU A N 1
ATOM 722 C CA . GLU A 1 93 ? 4.355 29.327 -0.523 1.00 86.88 93 GLU A CA 1
ATOM 723 C C . GLU A 1 93 ? 2.958 28.920 -0.024 1.00 86.88 93 GLU A C 1
ATOM 725 O O . GLU A 1 93 ? 2.028 29.731 -0.053 1.00 86.88 93 GLU A O 1
ATOM 730 N N . THR A 1 94 ? 2.819 27.708 0.525 1.00 81.38 94 THR A N 1
ATOM 731 C CA . THR A 1 94 ? 1.581 27.222 1.153 1.00 81.38 94 THR A CA 1
ATOM 732 C C . THR A 1 94 ? 1.126 28.152 2.268 1.00 81.38 94 THR A C 1
ATOM 734 O O . THR A 1 94 ? -0.023 28.594 2.247 1.00 81.38 94 THR A O 1
ATOM 737 N N . GLU A 1 95 ? 2.010 28.527 3.193 1.00 82.38 95 GLU A N 1
ATOM 738 C CA . GLU A 1 95 ? 1.673 29.460 4.276 1.00 82.38 95 GLU A CA 1
ATOM 739 C C . GLU A 1 95 ? 1.204 30.824 3.750 1.00 82.38 95 GLU A C 1
ATOM 741 O O . GLU A 1 95 ? 0.220 31.386 4.246 1.00 82.38 95 GLU A O 1
ATOM 746 N N . VAL A 1 96 ? 1.849 31.345 2.700 1.00 87.69 96 VAL A N 1
ATOM 747 C CA . VAL A 1 96 ? 1.453 32.611 2.063 1.00 87.69 96 VAL A CA 1
ATOM 748 C C . VAL A 1 96 ? 0.056 32.503 1.446 1.00 87.69 96 VAL A C 1
ATOM 750 O O . VAL A 1 96 ? -0.77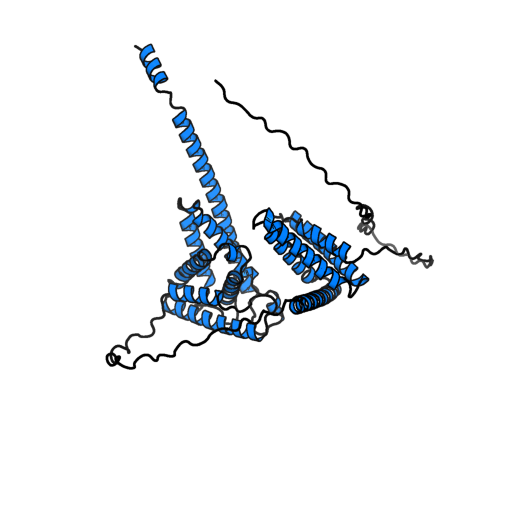2 33.405 1.615 1.00 87.69 96 VAL A O 1
ATOM 753 N N . HIS A 1 97 ? -0.245 31.408 0.748 1.00 88.62 97 HIS A N 1
ATOM 754 C CA . HIS A 1 97 ? -1.572 31.180 0.179 1.00 88.62 97 HIS A CA 1
ATOM 755 C C . HIS A 1 97 ? -2.644 31.011 1.256 1.00 88.62 97 HIS A C 1
ATOM 757 O O . HIS A 1 97 ? -3.709 31.621 1.146 1.00 88.62 97 HIS A O 1
ATOM 763 N N . VAL A 1 98 ? -2.356 30.260 2.322 1.00 82.69 98 VAL A N 1
ATOM 764 C CA . VAL A 1 98 ? -3.240 30.112 3.488 1.00 82.69 98 VAL A CA 1
ATOM 765 C C . VAL A 1 98 ? -3.555 31.479 4.088 1.00 82.69 98 VAL A C 1
ATOM 767 O O . VAL A 1 98 ? -4.725 31.825 4.262 1.00 82.69 98 VAL A O 1
ATOM 770 N N . ALA A 1 99 ? -2.533 32.301 4.340 1.00 84.56 99 ALA A N 1
ATOM 771 C CA . ALA A 1 99 ? -2.706 33.641 4.887 1.00 84.56 99 ALA A CA 1
ATOM 772 C C . ALA A 1 99 ? -3.569 34.533 3.977 1.00 84.56 99 ALA A C 1
ATOM 774 O O . ALA A 1 99 ? -4.434 35.266 4.467 1.00 84.56 99 ALA A O 1
ATOM 775 N N . ARG A 1 100 ? -3.394 34.441 2.652 1.00 90.25 100 ARG A N 1
ATOM 776 C CA . ARG A 1 100 ? -4.221 35.162 1.669 1.00 90.25 100 ARG A CA 1
ATOM 777 C C . ARG A 1 100 ? -5.681 34.711 1.699 1.00 90.25 100 ARG A C 1
ATOM 779 O O . ARG A 1 100 ? -6.566 35.566 1.745 1.00 90.25 100 ARG A O 1
ATOM 786 N N . LEU A 1 101 ? -5.943 33.402 1.723 1.00 88.19 101 LEU A N 1
ATOM 787 C CA . LEU A 1 101 ? -7.303 32.858 1.811 1.00 88.19 101 LEU A CA 1
ATOM 788 C C . LEU A 1 101 ? -7.979 33.264 3.127 1.00 88.19 101 LEU A C 1
ATOM 790 O O . LEU A 1 101 ? -9.113 33.737 3.106 1.00 88.19 101 LEU A O 1
ATOM 794 N N . LEU A 1 102 ? -7.273 33.166 4.257 1.00 86.12 102 LEU A N 1
ATOM 795 C CA . LEU A 1 102 ? -7.786 33.577 5.567 1.00 86.12 102 LEU A CA 1
ATOM 796 C C . LEU A 1 102 ? -8.071 35.081 5.629 1.00 86.12 102 LEU A C 1
ATOM 798 O O . LEU A 1 102 ? -9.098 35.490 6.167 1.00 86.12 102 LEU A O 1
ATOM 802 N N . SER A 1 103 ? -7.190 35.915 5.071 1.00 89.25 103 SER A N 1
ATOM 803 C CA . SER A 1 103 ? -7.401 37.365 4.989 1.00 89.25 103 SER A CA 1
ATOM 804 C C . SER A 1 103 ? -8.632 37.703 4.143 1.00 89.25 103 SER A C 1
ATOM 806 O O . SER A 1 103 ? -9.483 38.490 4.561 1.00 89.25 103 SER A O 1
ATOM 808 N N . CYS A 1 104 ? -8.781 37.048 2.988 1.00 91.88 104 CYS A N 1
ATOM 809 C CA . CYS A 1 104 ? -9.945 37.204 2.122 1.00 91.88 104 CYS A CA 1
ATOM 810 C C . CYS A 1 104 ? -11.235 36.761 2.834 1.00 91.88 104 CYS A C 1
ATOM 812 O O . CYS A 1 104 ? -12.221 37.497 2.852 1.00 91.88 104 CYS A O 1
ATOM 814 N N . TRP A 1 105 ? -11.217 35.619 3.520 1.00 90.75 105 TRP A N 1
ATOM 815 C CA . TRP A 1 105 ? -12.358 35.160 4.306 1.00 90.75 105 TRP A CA 1
ATOM 816 C C . TRP A 1 105 ? -12.735 36.139 5.423 1.00 90.75 105 TRP A C 1
ATOM 818 O O . TRP A 1 105 ? -13.903 36.504 5.538 1.00 90.75 105 TRP A O 1
ATOM 828 N N . LYS A 1 106 ? -11.764 36.655 6.186 1.00 90.25 106 LYS A N 1
ATOM 829 C CA . LYS A 1 106 ? -12.014 37.664 7.232 1.00 90.25 106 LYS A CA 1
ATOM 830 C C . LYS A 1 106 ? -12.655 38.938 6.682 1.00 90.25 106 LYS A C 1
ATOM 832 O O . LYS A 1 106 ? -13.491 39.534 7.356 1.00 90.25 106 LYS A O 1
ATOM 837 N N . LYS A 1 107 ? -12.274 39.353 5.470 1.00 92.19 107 LYS A N 1
ATOM 838 C CA . LYS A 1 107 ? -12.813 40.550 4.807 1.00 92.19 107 LYS A CA 1
ATOM 839 C C . LYS A 1 107 ? -14.219 40.323 4.229 1.00 92.19 107 LYS A C 1
ATOM 841 O O . LYS A 1 107 ? -15.035 41.239 4.272 1.00 92.19 107 LYS A O 1
ATOM 846 N N . HIS A 1 108 ? -14.519 39.127 3.716 1.00 91.44 108 HIS A N 1
ATOM 847 C CA . HIS A 1 108 ? -15.748 38.860 2.950 1.00 91.44 108 HIS A CA 1
ATOM 848 C C . HIS A 1 108 ? -16.775 37.945 3.644 1.00 91.44 108 HIS A C 1
ATOM 850 O O . HIS A 1 108 ? -17.887 37.786 3.137 1.00 91.44 108 HIS A O 1
ATOM 856 N N . GLY A 1 109 ? -16.444 37.369 4.801 1.00 91.94 109 GLY A N 1
ATOM 857 C CA . GLY A 1 109 ? -17.355 36.587 5.637 1.00 91.94 109 GLY A CA 1
ATOM 858 C C . GLY A 1 109 ? -18.015 35.428 4.887 1.00 91.94 109 GLY A C 1
ATOM 859 O O . GLY A 1 109 ? -17.340 34.591 4.288 1.00 91.94 109 GLY A O 1
ATOM 860 N N . GLU A 1 110 ? -19.347 35.384 4.914 1.00 88.31 110 GLU A N 1
ATOM 861 C CA . GLU A 1 110 ? -20.158 34.295 4.348 1.00 88.31 110 GLU A CA 1
ATOM 862 C C . GLU A 1 110 ? -20.087 34.181 2.818 1.00 88.31 110 GLU A C 1
ATOM 864 O O . GLU A 1 110 ? -20.316 33.099 2.282 1.00 88.31 110 GLU A O 1
ATOM 869 N N . ALA A 1 111 ? -19.714 35.252 2.109 1.00 89.06 111 ALA A N 1
ATOM 870 C CA . ALA A 1 111 ? -19.574 35.212 0.653 1.00 89.06 111 ALA A CA 1
ATOM 871 C C . ALA A 1 111 ? -18.359 34.381 0.201 1.00 89.06 111 ALA A C 1
ATOM 873 O O . ALA A 1 111 ? -18.336 33.860 -0.914 1.00 89.06 111 ALA A O 1
ATOM 874 N N . PHE A 1 112 ? -17.340 34.247 1.056 1.00 93.12 112 PHE A N 1
ATOM 875 C CA . PHE A 1 112 ? -16.108 33.542 0.708 1.00 93.12 112 PHE A CA 1
ATOM 876 C C . PHE A 1 112 ? -16.303 32.022 0.577 1.00 93.12 112 PHE A C 1
ATOM 878 O O . PHE A 1 112 ? -15.918 31.496 -0.464 1.00 93.12 112 PHE A O 1
ATOM 885 N N . PRO A 1 113 ? -16.913 31.295 1.540 1.00 88.31 113 PRO A N 1
ATOM 886 C CA . PRO A 1 113 ? -17.153 29.858 1.396 1.00 88.31 113 PRO A CA 1
ATOM 887 C C . PRO A 1 113 ? -17.923 29.480 0.130 1.00 88.31 113 PRO A C 1
ATOM 889 O O . PRO A 1 113 ? -17.595 28.486 -0.509 1.00 88.31 113 PRO A O 1
ATOM 892 N N . GLU A 1 114 ? -18.921 30.272 -0.264 1.00 88.69 114 GLU A N 1
ATOM 893 C CA . GLU A 1 114 ? -19.722 29.990 -1.460 1.00 88.69 114 GLU A CA 1
ATOM 894 C C . GLU A 1 114 ? -18.909 30.193 -2.741 1.00 88.69 114 GLU A C 1
ATOM 896 O O . GLU A 1 114 ? -18.865 29.291 -3.582 1.00 88.69 114 GLU A O 1
ATOM 901 N N . ALA A 1 115 ? -18.169 31.304 -2.829 1.00 90.69 115 ALA A N 1
ATOM 902 C CA . ALA A 1 115 ? -17.210 31.539 -3.907 1.00 90.69 115 ALA A CA 1
ATOM 903 C C . ALA A 1 115 ? -16.121 30.452 -3.959 1.00 90.69 115 ALA A C 1
ATOM 905 O O . ALA A 1 115 ? -15.700 30.044 -5.039 1.00 90.69 115 ALA A O 1
ATOM 906 N N . PHE A 1 116 ? -15.690 29.940 -2.801 1.00 89.94 116 PHE A N 1
ATOM 907 C CA . PHE A 1 116 ? -14.682 28.886 -2.709 1.00 89.94 116 PHE A CA 1
ATOM 908 C C . PHE A 1 116 ? -15.166 27.579 -3.316 1.00 89.94 116 PHE A C 1
ATOM 910 O O . PHE A 1 116 ? -14.485 26.981 -4.148 1.00 89.94 116 PHE A O 1
ATOM 917 N N . VAL A 1 117 ? -16.371 27.158 -2.939 1.00 86.25 117 VAL A N 1
ATOM 918 C CA . VAL A 1 117 ? -16.998 25.958 -3.492 1.00 86.25 117 VAL A CA 1
ATOM 919 C C . VAL A 1 117 ? -17.261 26.123 -4.989 1.00 86.25 117 VAL A C 1
ATOM 921 O O . VAL A 1 117 ? -17.106 25.165 -5.746 1.00 86.25 117 VAL A O 1
ATOM 924 N N . GLU A 1 118 ? -17.660 27.312 -5.442 1.00 90.38 118 GLU A N 1
ATOM 925 C CA . GLU A 1 118 ? -17.876 27.604 -6.859 1.00 90.38 118 GLU A CA 1
ATOM 926 C C . GLU A 1 118 ? -16.600 27.482 -7.690 1.00 90.38 118 GLU A C 1
ATOM 928 O O . GLU A 1 118 ? -16.573 26.675 -8.621 1.00 90.38 118 GLU A O 1
ATOM 933 N N . GLU A 1 119 ? -15.536 28.189 -7.317 1.00 92.88 119 GLU A N 1
ATOM 934 C CA . GLU A 1 119 ? -14.258 28.143 -8.031 1.00 92.88 119 GLU A CA 1
ATOM 935 C C . GLU A 1 119 ? -13.632 26.744 -7.997 1.00 92.88 119 GLU A C 1
ATOM 937 O O . GLU A 1 119 ? -13.148 26.259 -9.019 1.00 92.88 119 GLU A O 1
ATOM 942 N N . LEU A 1 120 ? -13.720 26.040 -6.863 1.00 86.62 120 LEU A N 1
ATOM 943 C CA . LEU A 1 120 ? -13.263 24.655 -6.761 1.00 86.62 120 LEU A CA 1
ATOM 944 C C . LEU A 1 120 ? -14.074 23.718 -7.674 1.00 86.62 120 LEU A C 1
ATOM 946 O O . LEU A 1 120 ? -13.501 22.845 -8.320 1.00 86.62 120 LEU A O 1
ATOM 950 N N . SER A 1 121 ? -15.390 23.924 -7.794 1.00 85.31 121 SER A N 1
ATOM 951 C CA . SER A 1 121 ? -16.229 23.146 -8.721 1.00 85.31 121 SER A CA 1
ATOM 952 C C . SER A 1 121 ? -15.856 23.406 -10.184 1.00 85.31 121 SER A C 1
ATOM 954 O O . SER A 1 121 ? -15.755 22.461 -10.963 1.00 85.31 121 SER A O 1
ATOM 956 N N . LEU A 1 122 ? -15.644 24.674 -10.559 1.00 88.38 122 LEU A N 1
ATOM 957 C CA . LEU A 1 122 ? -15.239 25.065 -11.916 1.00 88.38 122 LEU A CA 1
ATOM 958 C C . LEU A 1 122 ? -13.883 24.464 -12.287 1.00 88.38 122 LEU A C 1
ATOM 960 O O . LEU A 1 122 ? -13.684 24.001 -13.408 1.00 88.38 122 LEU A O 1
ATOM 964 N N . LEU A 1 123 ? -12.967 24.432 -11.326 1.00 86.44 123 LEU A N 1
ATOM 965 C CA . LEU A 1 123 ? -11.647 23.856 -11.502 1.00 86.44 123 LEU A CA 1
ATOM 966 C C . LEU A 1 123 ? -11.700 22.340 -11.709 1.00 86.44 123 LEU A C 1
ATOM 968 O O . LEU A 1 123 ? -11.122 21.833 -12.668 1.00 86.44 123 LEU A O 1
ATOM 972 N N . VAL A 1 124 ? -12.452 21.622 -10.871 1.00 80.44 124 VAL A N 1
ATOM 973 C CA . VAL A 1 124 ? -12.663 20.174 -11.026 1.00 80.44 124 VAL A CA 1
ATOM 974 C C . VAL A 1 124 ? -13.348 19.857 -12.361 1.00 80.44 124 VAL A C 1
ATOM 976 O O . VAL A 1 124 ? -12.942 18.919 -13.043 1.00 80.44 124 VAL A O 1
ATOM 979 N N . ALA A 1 125 ? -14.334 20.655 -12.782 1.00 82.69 125 ALA A N 1
ATOM 980 C CA . ALA A 1 125 ? -14.981 20.497 -14.085 1.00 82.69 125 ALA A CA 1
ATOM 981 C C . ALA A 1 125 ? -13.994 20.708 -15.250 1.00 82.69 125 ALA A C 1
ATOM 983 O O . ALA A 1 125 ? -14.002 19.938 -16.209 1.00 82.69 125 ALA A O 1
ATOM 984 N N . SER A 1 126 ? -13.088 21.690 -15.141 1.00 84.81 126 SER A N 1
ATOM 985 C CA . SER A 1 126 ? -12.062 21.945 -16.165 1.00 84.81 126 SER A CA 1
ATOM 986 C C . SER A 1 126 ? -11.133 20.745 -16.381 1.00 84.81 126 SER A C 1
ATOM 988 O O . SER A 1 126 ? -10.764 20.438 -17.513 1.00 84.81 126 SER A O 1
ATOM 990 N N . PHE A 1 127 ? -10.835 19.997 -15.317 1.00 78.00 127 PHE A N 1
ATOM 991 C CA . PHE A 1 127 ? -10.040 18.774 -15.395 1.00 78.00 127 PHE A CA 1
ATOM 992 C C . PHE A 1 127 ? -10.757 17.637 -16.125 1.00 78.00 127 PHE A C 1
ATOM 994 O O . PHE A 1 127 ? -10.135 16.939 -16.925 1.00 78.00 127 PHE A O 1
ATOM 1001 N N . GLN A 1 128 ? -12.067 17.492 -15.915 1.00 73.06 128 GLN A N 1
ATOM 1002 C CA . GLN A 1 128 ? -12.882 16.490 -16.612 1.00 73.06 128 GLN A CA 1
ATOM 1003 C C . GLN A 1 128 ? -12.986 16.777 -18.123 1.00 73.06 128 GLN A C 1
ATO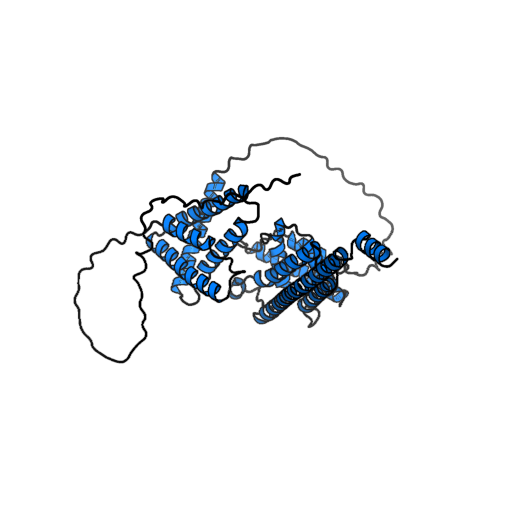M 1005 O O . GLN A 1 128 ? -13.044 15.855 -18.940 1.00 73.06 128 GLN A O 1
ATOM 1010 N N . GLU A 1 129 ? -12.973 18.052 -18.525 1.00 72.12 129 GLU A N 1
ATOM 1011 C CA . GLU A 1 129 ? -12.945 18.432 -19.943 1.00 72.12 129 GLU A CA 1
ATOM 1012 C C . GLU A 1 129 ? -11.578 18.183 -20.606 1.00 72.12 129 GLU A C 1
ATOM 1014 O O . GLU A 1 129 ? -11.515 17.837 -21.793 1.00 72.12 129 GLU A O 1
ATOM 1019 N N . GLU A 1 130 ? -10.477 18.339 -19.863 1.00 66.12 130 GLU A N 1
ATOM 1020 C CA . GLU A 1 130 ? -9.118 18.036 -20.337 1.00 66.12 130 GLU A CA 1
ATOM 1021 C C . GLU A 1 130 ? -8.866 16.523 -20.475 1.00 66.12 130 GLU A C 1
ATOM 1023 O O . GLU A 1 130 ? -8.205 16.098 -21.433 1.00 66.12 130 GLU A O 1
ATOM 1028 N N . ASP A 1 131 ? -9.464 15.703 -19.601 1.00 55.22 131 ASP A N 1
ATOM 1029 C CA . ASP A 1 131 ? -9.425 14.230 -19.655 1.00 55.22 131 ASP A CA 1
ATOM 1030 C C . ASP A 1 131 ? -9.908 13.668 -20.994 1.00 55.22 131 ASP A C 1
ATOM 1032 O O . ASP A 1 131 ? -9.351 12.702 -21.525 1.00 55.22 131 ASP A O 1
ATOM 1036 N N . CYS A 1 132 ? -10.902 14.321 -21.600 1.00 50.41 132 CYS A N 1
ATOM 1037 C CA . CYS A 1 132 ? -11.439 13.925 -22.898 1.00 50.41 132 CYS A CA 1
ATOM 1038 C C . CYS A 1 132 ? -10.441 14.131 -24.055 1.00 50.41 132 CYS A C 1
ATOM 1040 O O . CYS A 1 132 ? -10.667 13.619 -25.153 1.00 50.41 132 CYS A O 1
ATOM 1042 N N . LYS A 1 133 ? -9.357 14.898 -23.850 1.00 54.44 133 LYS A N 1
ATOM 1043 C CA . LYS A 1 133 ? -8.434 15.330 -24.916 1.00 54.44 133 LYS A CA 1
ATOM 1044 C C . LYS A 1 133 ? -7.007 14.802 -24.775 1.00 54.44 133 LYS A C 1
ATOM 1046 O O . LYS A 1 133 ? -6.368 14.580 -25.802 1.00 54.44 133 LYS A O 1
ATOM 1051 N N . VAL A 1 134 ? -6.490 14.627 -23.556 1.00 48.09 134 VAL A N 1
ATOM 1052 C CA . VAL A 1 134 ? -5.048 14.365 -23.321 1.00 48.09 134 VAL A CA 1
ATOM 1053 C C . VAL A 1 134 ? -4.762 12.931 -22.835 1.00 48.09 134 VAL A C 1
ATOM 1055 O O . VAL A 1 134 ? -3.610 12.516 -22.726 1.00 48.09 134 VAL A O 1
ATOM 1058 N N . GLY A 1 135 ? -5.801 12.112 -22.662 1.00 46.75 135 GLY A N 1
ATOM 1059 C CA . GLY A 1 135 ? -5.682 10.748 -22.149 1.00 46.75 135 GLY A CA 1
ATOM 1060 C C . GLY A 1 135 ? -5.692 10.702 -20.613 1.00 46.75 135 GLY A C 1
ATOM 1061 O O . GLY A 1 135 ? -5.389 11.698 -19.959 1.00 46.75 135 GLY A O 1
ATOM 1062 N N . PRO A 1 136 ? -6.020 9.541 -20.019 1.00 47.06 136 PRO A N 1
ATOM 1063 C CA . PRO A 1 136 ? -6.572 9.419 -18.659 1.00 47.06 136 PRO A CA 1
ATOM 1064 C C . PRO A 1 136 ? -5.577 9.630 -17.492 1.00 47.06 136 PRO A C 1
ATOM 1066 O O . PRO A 1 136 ? -5.815 9.151 -16.387 1.00 47.06 136 PRO A O 1
ATOM 1069 N N . CYS A 1 137 ? -4.426 10.275 -17.713 1.00 43.78 137 CYS A N 1
ATOM 1070 C CA . CYS A 1 137 ? -3.326 10.342 -16.736 1.00 43.78 137 CYS A CA 1
ATOM 1071 C C . CYS A 1 137 ? -3.027 11.748 -16.183 1.00 43.78 137 CYS A C 1
ATOM 1073 O O . CYS A 1 137 ? -2.243 11.858 -15.244 1.00 43.78 137 CYS A O 1
ATOM 1075 N N . PHE A 1 138 ? -3.578 12.821 -16.757 1.00 44.22 138 PHE A N 1
ATOM 1076 C CA . PHE A 1 138 ? -3.132 14.193 -16.461 1.00 44.22 138 PHE A CA 1
ATOM 1077 C C . PHE A 1 138 ? -3.794 14.863 -15.232 1.00 44.22 138 PHE A C 1
ATOM 1079 O O . PHE A 1 138 ? -3.074 15.500 -14.460 1.00 44.22 138 PHE A O 1
ATOM 1086 N N . PRO A 1 139 ? -5.104 14.714 -14.962 1.00 52.59 139 PRO A N 1
ATOM 1087 C CA . PRO A 1 139 ? -5.752 15.479 -13.891 1.00 52.59 139 PRO A CA 1
ATOM 1088 C C . PRO A 1 139 ? -5.727 14.827 -12.504 1.00 52.59 139 PRO A C 1
ATOM 1090 O O . PRO A 1 139 ? -5.929 15.518 -11.507 1.00 52.59 139 PRO A O 1
ATOM 1093 N N . ILE A 1 140 ? -5.423 13.529 -12.397 1.00 54.78 140 ILE A N 1
ATOM 1094 C CA . ILE A 1 140 ? -5.409 12.820 -11.102 1.00 54.78 140 ILE A CA 1
ATOM 1095 C C . ILE A 1 140 ? -4.298 13.360 -10.184 1.00 54.78 140 ILE A C 1
ATOM 1097 O O . ILE A 1 140 ? -4.525 13.564 -8.992 1.00 54.78 140 ILE A O 1
ATOM 1101 N N . ASN A 1 141 ? -3.124 13.683 -10.740 1.00 62.22 141 ASN A N 1
ATOM 1102 C CA . ASN A 1 141 ? -2.026 14.280 -9.970 1.00 62.22 141 ASN A CA 1
ATOM 1103 C C . ASN A 1 141 ? -2.384 15.681 -9.452 1.00 62.22 141 ASN A C 1
ATOM 1105 O O . ASN A 1 141 ? -2.063 16.007 -8.311 1.00 62.22 141 ASN A O 1
ATOM 1109 N N . LYS A 1 142 ? -3.111 16.471 -10.254 1.00 72.56 142 LYS A N 1
ATOM 1110 C CA . LYS A 1 142 ? -3.548 17.827 -9.896 1.00 72.56 142 LYS A CA 1
ATOM 1111 C C . LYS A 1 142 ? -4.610 17.814 -8.794 1.00 72.56 142 LYS A C 1
ATOM 1113 O O . LYS A 1 142 ? -4.539 18.607 -7.861 1.00 72.56 142 LYS A O 1
ATOM 1118 N N . LEU A 1 143 ? -5.559 16.875 -8.849 1.00 69.62 143 LEU A N 1
ATOM 1119 C CA . LEU A 1 143 ? -6.551 16.676 -7.785 1.00 69.62 143 LEU A CA 1
ATOM 1120 C C . LEU A 1 143 ? -5.908 16.195 -6.477 1.00 69.62 143 LEU A C 1
ATOM 1122 O O . LEU A 1 143 ? -6.282 16.666 -5.405 1.00 69.62 143 LEU A O 1
ATOM 1126 N N . GLY A 1 144 ? -4.922 15.298 -6.557 1.00 67.81 144 GLY A N 1
ATOM 1127 C CA . GLY A 1 144 ? -4.152 14.850 -5.395 1.00 67.81 144 GLY A CA 1
ATOM 1128 C C . GLY A 1 144 ? -3.359 15.984 -4.739 1.00 67.81 144 GLY A C 1
ATOM 1129 O O . GLY A 1 144 ? -3.416 16.143 -3.521 1.00 67.81 144 GLY A O 1
ATOM 1130 N N . GLN A 1 145 ? -2.676 16.811 -5.537 1.00 73.50 145 GLN A N 1
ATOM 1131 C CA . GLN A 1 145 ? -1.977 18.014 -5.062 1.00 73.50 145 GLN A CA 1
ATOM 1132 C C . GLN A 1 145 ? -2.932 18.995 -4.396 1.00 73.50 145 GLN A C 1
ATOM 1134 O O . GLN A 1 145 ? -2.669 19.450 -3.287 1.00 73.50 145 GLN A O 1
ATOM 1139 N N . LEU A 1 146 ? -4.069 19.260 -5.037 1.00 76.81 146 LEU A N 1
ATOM 1140 C CA . LEU A 1 146 ? -5.076 20.152 -4.494 1.00 76.81 146 LEU A CA 1
ATOM 1141 C C . LEU A 1 146 ? -5.637 19.620 -3.171 1.00 76.81 146 LEU A C 1
ATOM 1143 O O . LEU A 1 146 ? -5.768 20.370 -2.211 1.00 76.81 146 LEU A O 1
ATOM 1147 N N . SER A 1 147 ? -5.905 18.315 -3.085 1.00 72.31 147 SER A N 1
ATOM 1148 C CA . SER A 1 147 ? -6.337 17.676 -1.842 1.00 72.31 147 SER A CA 1
ATOM 1149 C C . SER A 1 147 ? -5.277 17.757 -0.741 1.00 72.31 147 SER A C 1
ATOM 1151 O O . SER A 1 147 ? -5.652 17.936 0.415 1.00 72.31 147 SER A O 1
ATOM 1153 N N . SER A 1 148 ? -3.990 17.605 -1.071 1.00 71.00 148 SER A N 1
ATOM 1154 C CA . SER A 1 148 ? -2.892 17.736 -0.102 1.00 71.00 148 SER A CA 1
ATOM 1155 C C . SER A 1 148 ? -2.781 19.168 0.396 1.00 71.00 148 SER A C 1
ATOM 1157 O O . SER A 1 148 ? -2.809 19.380 1.598 1.00 71.00 148 SER A O 1
ATOM 1159 N N . PHE A 1 149 ? -2.755 20.145 -0.513 1.00 79.56 149 PHE A N 1
ATOM 1160 C CA . PHE A 1 149 ? -2.721 21.561 -0.159 1.00 79.56 149 PHE A CA 1
ATOM 1161 C C . PHE A 1 149 ? -3.897 21.938 0.739 1.00 79.56 149 PHE A C 1
ATOM 1163 O O . PHE A 1 149 ? -3.702 22.582 1.761 1.00 79.56 149 PHE A O 1
ATOM 1170 N N . LEU A 1 150 ? -5.115 21.499 0.406 1.00 76.62 150 LEU A N 1
ATOM 1171 C CA . LEU A 1 150 ? -6.278 21.720 1.261 1.00 76.62 150 LEU A CA 1
ATOM 1172 C C . LEU A 1 150 ? -6.075 21.072 2.634 1.00 76.62 150 LEU A C 1
ATOM 1174 O O . LEU A 1 150 ? -6.283 21.729 3.646 1.00 76.62 150 LEU A O 1
ATOM 1178 N N . ALA A 1 151 ? -5.616 19.822 2.698 1.00 71.12 151 ALA A N 1
ATOM 1179 C CA . ALA A 1 151 ? -5.325 19.175 3.975 1.00 71.12 151 ALA A CA 1
ATOM 1180 C C . ALA A 1 151 ? -4.280 19.952 4.797 1.00 71.12 151 ALA A C 1
ATOM 1182 O O . ALA A 1 151 ? -4.474 20.126 5.998 1.00 71.12 151 ALA A O 1
ATOM 1183 N N . ASP A 1 152 ? -3.234 20.476 4.158 1.00 67.19 152 ASP A N 1
ATOM 1184 C CA . ASP A 1 152 ? -2.170 21.246 4.803 1.00 67.19 152 ASP A CA 1
ATOM 1185 C C . ASP A 1 152 ? -2.664 22.626 5.263 1.00 67.19 152 ASP A C 1
ATOM 1187 O O . ASP A 1 152 ? -2.400 23.016 6.398 1.00 67.19 152 ASP A O 1
ATOM 1191 N N . VAL A 1 153 ? -3.492 23.317 4.469 1.00 68.12 153 VAL A N 1
ATOM 1192 C CA . VAL A 1 153 ? -4.197 24.553 4.869 1.00 68.12 153 VAL A CA 1
ATOM 1193 C C . VAL A 1 153 ? -4.983 24.341 6.165 1.00 68.12 153 VAL A C 1
ATOM 1195 O O . VAL A 1 153 ? -5.042 25.232 7.012 1.00 68.12 153 VAL A O 1
ATOM 1198 N N . PHE A 1 154 ? -5.577 23.158 6.341 1.00 66.81 154 PHE A N 1
ATOM 1199 C CA . PHE A 1 154 ? -6.407 22.849 7.506 1.00 66.81 154 PHE A CA 1
ATOM 1200 C C . PHE A 1 154 ? -5.640 22.181 8.661 1.00 66.81 154 PHE A C 1
ATOM 1202 O O . PHE A 1 154 ? -6.115 22.219 9.800 1.00 66.81 154 PHE A O 1
ATOM 1209 N N . ALA A 1 155 ? -4.456 21.613 8.408 1.00 64.25 155 ALA A N 1
ATOM 1210 C CA . ALA A 1 155 ? -3.621 20.945 9.408 1.00 64.25 155 ALA A CA 1
ATOM 1211 C C . ALA A 1 155 ? -2.485 21.829 9.966 1.00 64.25 155 ALA A C 1
ATOM 1213 O O . ALA A 1 155 ? -2.132 21.690 11.139 1.00 64.25 155 ALA A O 1
ATOM 1214 N N . SER A 1 156 ? -1.926 22.742 9.163 1.00 50.59 156 SER A N 1
ATOM 1215 C CA . SER A 1 156 ? -0.650 23.441 9.405 1.00 50.59 156 SER A CA 1
ATOM 1216 C C . SER A 1 156 ? -0.733 24.634 10.367 1.00 50.59 156 SER A C 1
ATOM 1218 O O . SER A 1 156 ? -0.303 25.746 10.070 1.00 50.59 156 SER A O 1
ATOM 1220 N N . SER A 1 157 ? -1.276 24.433 11.564 1.00 49.44 157 SER A N 1
ATOM 1221 C CA . SER A 1 157 ? -1.263 25.480 12.589 1.00 49.44 157 SER A CA 1
ATOM 1222 C C . SER A 1 157 ? -1.080 24.895 13.986 1.00 49.44 157 SER A C 1
ATOM 1224 O O . SER A 1 157 ? -1.978 24.972 14.832 1.00 49.44 157 SER A O 1
ATOM 1226 N N . GLU A 1 158 ? 0.092 24.314 14.242 1.00 51.50 158 GLU A N 1
ATOM 1227 C CA . GLU A 1 158 ? 0.472 23.878 15.592 1.00 51.50 158 GLU A CA 1
ATOM 1228 C C . GLU A 1 158 ? 1.019 25.032 16.452 1.00 51.50 158 GLU A C 1
ATOM 1230 O O . GLU A 1 158 ? 0.747 25.063 17.652 1.00 51.50 158 GLU A O 1
ATOM 1235 N N . ASP A 1 159 ? 1.642 26.052 15.848 1.00 50.97 159 ASP A N 1
ATOM 1236 C CA . ASP A 1 159 ? 2.359 27.095 16.604 1.00 50.97 159 ASP A CA 1
ATOM 1237 C C . ASP A 1 159 ? 1.544 28.367 16.910 1.00 50.97 159 ASP A C 1
ATOM 1239 O O . ASP A 1 159 ? 1.952 29.194 17.728 1.00 50.97 159 ASP A O 1
ATOM 1243 N N . SER A 1 160 ? 0.344 28.524 16.335 1.00 53.50 160 SER A N 1
ATOM 1244 C CA . SER A 1 160 ? -0.555 29.645 16.646 1.00 53.50 160 SER A CA 1
ATOM 1245 C C . SER A 1 160 ? -1.982 29.180 16.918 1.00 53.50 160 SER A C 1
ATOM 1247 O O . SER A 1 160 ? -2.757 28.874 16.014 1.00 53.50 160 SER A O 1
ATOM 1249 N N . VAL A 1 161 ? -2.373 29.197 18.197 1.00 58.91 161 VAL A N 1
ATOM 1250 C CA . VAL A 1 161 ? -3.731 28.841 18.660 1.00 58.91 161 VAL A CA 1
ATOM 1251 C C . VAL A 1 161 ? -4.827 29.635 17.926 1.00 58.91 161 VAL A C 1
ATOM 1253 O O . VAL A 1 161 ? -5.927 29.124 17.724 1.00 58.91 161 VAL A O 1
ATOM 1256 N N . HIS A 1 162 ? -4.530 30.864 17.493 1.00 58.72 162 HIS A N 1
ATOM 1257 C CA . HIS A 1 162 ? -5.488 31.737 16.809 1.00 58.72 162 HIS A CA 1
ATOM 1258 C C . HIS A 1 162 ? -5.673 31.356 15.333 1.00 58.72 162 HIS A C 1
ATOM 1260 O O . HIS A 1 162 ? -6.805 31.298 14.862 1.00 58.72 162 HIS A O 1
ATOM 1266 N N . VAL A 1 163 ? -4.588 31.020 14.626 1.00 60.41 163 VAL A N 1
ATOM 1267 C CA . VAL A 1 163 ? -4.649 30.588 13.216 1.00 60.41 163 VAL A CA 1
ATOM 1268 C C . VAL A 1 163 ? -5.393 29.255 13.093 1.00 60.41 163 VAL A C 1
ATOM 1270 O O . VAL A 1 163 ? -6.171 29.066 12.157 1.00 60.41 163 VAL A O 1
ATOM 1273 N N . ARG A 1 164 ? -5.254 28.371 14.089 1.00 70.06 164 ARG A N 1
ATOM 1274 C CA . ARG A 1 164 ? -5.944 27.075 14.124 1.00 70.06 164 ARG A CA 1
ATOM 1275 C C . ARG A 1 164 ? -7.458 27.228 14.195 1.00 70.06 164 ARG A C 1
ATOM 1277 O O . ARG A 1 164 ? -8.178 26.548 13.470 1.00 70.06 164 ARG A O 1
ATOM 1284 N N . LYS A 1 165 ? -7.932 28.121 15.065 1.00 75.62 165 LYS A N 1
ATOM 1285 C CA . LYS A 1 165 ? -9.364 28.358 15.256 1.00 75.62 165 LYS A CA 1
ATOM 1286 C C . LYS A 1 165 ? -9.994 28.959 14.000 1.00 75.62 165 LYS A C 1
ATOM 1288 O O . LYS A 1 165 ? -11.004 28.444 13.531 1.00 75.62 165 LYS A O 1
ATOM 1293 N N . ASP A 1 166 ? -9.359 29.981 13.432 1.00 74.19 166 ASP A N 1
ATOM 1294 C CA . ASP A 1 166 ? -9.837 30.635 12.212 1.00 74.19 166 ASP A CA 1
ATOM 1295 C C . ASP A 1 166 ? -9.877 29.639 11.035 1.00 74.19 166 ASP A C 1
ATOM 1297 O O . ASP A 1 166 ? -10.875 29.543 10.326 1.00 74.19 166 ASP A O 1
ATOM 1301 N N . SER A 1 167 ? -8.839 28.816 10.866 1.00 70.81 167 SER A N 1
ATOM 1302 C CA . SER A 1 167 ? -8.790 27.816 9.786 1.00 70.81 167 SER A CA 1
ATOM 1303 C C . SER A 1 167 ? -9.854 26.720 9.948 1.00 70.81 167 SER A C 1
ATOM 1305 O O . SER A 1 167 ? -10.465 26.298 8.966 1.00 70.81 167 SER A O 1
ATOM 1307 N N . GLN A 1 168 ? -10.133 26.290 11.184 1.00 74.81 168 GLN A N 1
ATOM 1308 C CA . GLN A 1 168 ? -11.208 25.334 11.477 1.00 74.81 168 GLN A CA 1
ATOM 1309 C C . GLN A 1 168 ? -12.600 25.921 11.216 1.00 74.81 168 GLN A C 1
ATOM 1311 O O . GLN A 1 168 ? -13.447 25.251 10.626 1.00 74.81 168 GLN A O 1
ATOM 1316 N N . GLU A 1 169 ? -12.851 27.165 11.627 1.00 79.38 169 GLU A N 1
ATOM 1317 C CA . GLU A 1 169 ? -14.123 27.853 11.374 1.00 79.38 169 GLU A CA 1
ATOM 1318 C C . GLU A 1 169 ? -14.355 28.083 9.871 1.00 79.38 169 GLU A C 1
ATOM 1320 O O . GLU A 1 169 ? -15.472 27.881 9.374 1.00 79.38 169 GLU A O 1
ATOM 1325 N N . LEU A 1 170 ? -13.294 28.408 9.123 1.00 77.56 170 LEU A N 1
ATOM 1326 C CA . LEU A 1 170 ? -13.343 28.468 7.666 1.00 77.56 170 LEU A CA 1
ATOM 1327 C C . LEU A 1 170 ? -13.714 27.106 7.071 1.00 77.56 170 LEU A C 1
ATOM 1329 O O . LEU A 1 170 ? -14.609 27.031 6.229 1.00 77.56 170 LEU A O 1
ATOM 1333 N N . TRP A 1 171 ? -13.078 26.024 7.527 1.00 78.44 171 TRP A N 1
ATOM 1334 C CA . TRP A 1 171 ? -13.347 24.675 7.025 1.00 78.44 171 TRP A CA 1
ATOM 1335 C C . TRP A 1 171 ? -14.792 24.238 7.253 1.00 78.44 171 TRP A C 1
ATOM 1337 O O . TRP A 1 171 ? -15.454 23.766 6.328 1.00 78.44 171 TRP A O 1
ATOM 1347 N N . VAL A 1 172 ? -15.318 24.457 8.460 1.00 76.56 172 VAL A N 1
ATOM 1348 C CA . VAL A 1 172 ? -16.726 24.174 8.777 1.00 76.56 172 VAL A CA 1
ATOM 1349 C C . VAL A 1 172 ? -17.655 24.958 7.846 1.00 76.56 172 VAL A C 1
ATOM 1351 O O . VAL A 1 172 ? -18.640 24.407 7.351 1.00 76.56 172 VAL A O 1
ATOM 1354 N N . SER A 1 173 ? -17.315 26.213 7.546 1.00 76.88 173 SER A N 1
ATOM 1355 C CA . SER A 1 173 ? -18.091 27.065 6.640 1.00 76.88 173 SER A CA 1
ATOM 1356 C C . SER A 1 173 ? -18.040 26.578 5.186 1.00 76.88 173 SER A C 1
ATOM 1358 O O . SER A 1 173 ? -19.074 26.538 4.516 1.00 76.88 173 SER A O 1
ATOM 1360 N N . VAL A 1 174 ? -16.868 26.152 4.702 1.00 72.44 174 VAL A N 1
ATOM 1361 C CA . VAL A 1 174 ? -16.684 25.577 3.356 1.00 72.44 174 VAL A CA 1
ATOM 1362 C C . VAL A 1 174 ? -17.420 24.243 3.221 1.00 72.44 174 VAL A C 1
ATOM 1364 O O . VAL A 1 174 ? -18.135 24.042 2.241 1.00 72.44 174 VAL A O 1
ATOM 1367 N N . LEU A 1 175 ? -17.332 23.354 4.216 1.00 71.75 175 LEU A N 1
ATOM 1368 C CA . LEU A 1 175 ? -18.080 22.092 4.233 1.00 71.75 175 LEU A CA 1
ATOM 1369 C C . LEU A 1 175 ? -19.596 22.316 4.245 1.00 71.75 175 LEU A C 1
ATOM 1371 O O . LEU A 1 175 ? -20.333 21.610 3.553 1.00 71.75 175 LEU A O 1
ATOM 1375 N N . ALA A 1 176 ? -20.071 23.306 5.004 1.00 75.94 176 ALA A N 1
ATOM 1376 C CA . ALA A 1 176 ? -21.480 23.677 5.009 1.00 75.94 176 ALA A CA 1
ATOM 1377 C C . ALA A 1 176 ? -21.931 24.186 3.630 1.00 75.94 176 ALA A C 1
ATOM 1379 O O . ALA A 1 176 ? -22.985 23.772 3.147 1.00 75.94 176 ALA A O 1
ATOM 1380 N N . ALA A 1 177 ? -21.127 25.028 2.972 1.00 77.69 177 ALA A N 1
ATOM 1381 C CA . ALA A 1 177 ? -21.399 25.501 1.615 1.00 77.69 177 ALA A CA 1
ATOM 1382 C C . ALA A 1 177 ? -21.406 24.348 0.591 1.00 77.69 177 ALA A C 1
ATOM 1384 O O . ALA A 1 177 ? -22.306 24.279 -0.246 1.00 77.69 177 ALA A O 1
ATOM 1385 N N . PHE A 1 178 ? -20.473 23.396 0.705 1.00 74.94 178 PHE A N 1
ATOM 1386 C CA . PHE A 1 178 ? -20.442 22.188 -0.124 1.00 74.94 178 PHE A CA 1
ATOM 1387 C C . PHE A 1 178 ? -21.715 21.361 0.024 1.00 74.94 178 PHE A C 1
ATOM 1389 O O . PHE A 1 178 ? -22.316 20.979 -0.978 1.00 74.94 178 PHE A O 1
ATOM 1396 N N . ARG A 1 179 ? -22.156 21.121 1.266 1.00 73.50 179 ARG A N 1
ATOM 1397 C CA . ARG A 1 179 ? -23.390 20.378 1.538 1.00 73.50 179 ARG A CA 1
ATOM 1398 C C . ARG A 1 179 ? -24.607 21.083 0.939 1.00 73.50 179 ARG A C 1
ATOM 1400 O O . ARG A 1 179 ? -25.358 20.450 0.210 1.00 73.50 179 ARG A O 1
ATOM 1407 N N . ARG A 1 180 ? -24.742 22.401 1.144 1.00 82.88 180 ARG A N 1
ATOM 1408 C CA . ARG A 1 180 ? -25.829 23.193 0.538 1.00 82.88 180 ARG A CA 1
ATOM 1409 C C . ARG A 1 180 ? -25.842 23.078 -0.986 1.00 82.88 180 ARG A C 1
ATOM 1411 O O . ARG A 1 180 ? -26.907 22.915 -1.571 1.00 82.88 180 ARG A O 1
ATOM 1418 N N . LYS A 1 181 ? -24.674 23.153 -1.633 1.00 78.31 181 LYS A N 1
ATOM 1419 C CA . LYS A 1 181 ? -24.568 23.035 -3.093 1.00 78.31 181 LYS A CA 1
ATOM 1420 C C . LYS A 1 181 ? -24.911 21.627 -3.584 1.00 78.31 181 LYS A C 1
ATOM 1422 O O . LYS A 1 181 ? -25.588 21.492 -4.597 1.00 78.31 181 LYS A O 1
ATOM 1427 N N . HIS A 1 182 ? -24.480 20.595 -2.862 1.00 75.00 182 HIS A N 1
ATOM 1428 C CA . HIS A 1 182 ? -24.846 19.212 -3.155 1.00 75.00 182 HIS A CA 1
ATOM 1429 C C . HIS A 1 182 ? -26.365 19.001 -3.062 1.00 75.00 182 HIS A C 1
ATOM 1431 O O . HIS A 1 182 ? -26.960 18.453 -3.986 1.00 75.00 182 HIS A O 1
ATOM 1437 N N . ASP A 1 183 ? -27.002 19.501 -2.002 1.00 77.06 183 ASP A N 1
ATOM 1438 C CA . ASP A 1 183 ? -28.455 19.403 -1.819 1.00 77.06 183 ASP A CA 1
ATOM 1439 C C . ASP A 1 183 ? -29.205 20.131 -2.954 1.00 77.06 183 ASP A C 1
ATOM 1441 O O . ASP A 1 183 ? -30.113 19.567 -3.560 1.00 77.06 183 ASP A O 1
ATOM 1445 N N . GLN A 1 184 ? -28.746 21.327 -3.351 1.00 81.75 184 GLN A N 1
ATOM 1446 C CA . GLN A 1 184 ? -29.294 22.063 -4.503 1.00 81.75 184 GLN A CA 1
ATOM 1447 C C . GLN A 1 184 ? -29.167 21.301 -5.831 1.00 81.75 184 GLN A C 1
ATOM 1449 O O . GLN A 1 184 ? -30.061 21.386 -6.672 1.00 81.75 184 GLN A O 1
ATOM 1454 N N . MET A 1 185 ? -28.060 20.583 -6.045 1.00 72.88 185 MET A N 1
ATOM 1455 C CA . MET A 1 185 ? -27.869 19.751 -7.238 1.00 72.88 185 MET A CA 1
ATOM 1456 C C . MET A 1 185 ? -28.762 18.508 -7.208 1.00 72.88 185 MET A C 1
ATOM 1458 O O . MET A 1 185 ? -29.302 18.125 -8.245 1.00 72.88 185 MET A O 1
ATOM 1462 N N . SER A 1 186 ? -28.953 17.906 -6.031 1.00 73.94 186 SER A N 1
ATOM 1463 C CA . SER A 1 186 ? -29.835 16.752 -5.845 1.00 73.94 186 SER A CA 1
ATOM 1464 C C . SER A 1 186 ? -31.302 17.111 -6.099 1.00 73.94 186 SER A C 1
ATOM 1466 O O . SER A 1 186 ? -32.014 16.341 -6.738 1.00 73.94 186 SER A O 1
ATOM 1468 N N . ASP A 1 187 ? -31.740 18.297 -5.674 1.00 78.56 187 ASP A N 1
ATOM 1469 C CA . ASP A 1 187 ? -33.106 18.791 -5.901 1.00 78.56 187 ASP A CA 1
ATOM 1470 C C . ASP A 1 187 ? -33.378 19.169 -7.371 1.00 78.56 187 ASP A C 1
ATOM 1472 O O . ASP A 1 187 ? -34.531 19.235 -7.800 1.00 78.56 187 ASP A O 1
ATOM 1476 N N . GLN A 1 188 ? -32.327 19.407 -8.163 1.00 74.94 188 GLN A N 1
ATOM 1477 C CA . GLN A 1 188 ? -32.422 19.679 -9.602 1.00 74.94 188 GLN A CA 1
ATOM 1478 C C . GLN A 1 188 ? -32.314 18.416 -10.468 1.00 74.94 188 GLN A C 1
ATOM 1480 O O . GLN A 1 188 ? -32.455 18.505 -11.692 1.00 74.94 188 GLN A O 1
ATOM 1485 N N . ALA A 1 189 ? -32.087 17.242 -9.869 1.00 64.75 189 ALA A N 1
ATOM 1486 C CA . ALA A 1 189 ? -32.055 15.993 -10.613 1.00 64.75 189 ALA A CA 1
ATOM 1487 C C . ALA A 1 189 ? -33.457 15.698 -11.189 1.00 64.75 189 ALA A C 1
ATOM 1489 O O . ALA A 1 189 ? -34.440 15.686 -10.443 1.00 64.75 189 ALA A O 1
ATOM 1490 N N . PRO A 1 190 ? -33.593 15.475 -12.511 1.00 61.66 190 PRO A N 1
ATOM 1491 C CA . PRO A 1 190 ? -34.882 15.159 -13.109 1.00 61.66 190 PRO A CA 1
ATOM 1492 C C . PRO A 1 190 ? -35.445 13.894 -12.457 1.00 61.66 190 PRO A C 1
ATOM 1494 O O . PRO A 1 190 ? -34.757 12.874 -12.388 1.00 61.66 190 PRO A O 1
ATOM 1497 N N . ALA A 1 191 ? -36.686 13.980 -11.967 1.00 60.72 191 ALA A N 1
ATOM 1498 C CA . ALA A 1 191 ? -37.373 12.862 -11.331 1.00 60.72 191 ALA A CA 1
ATOM 1499 C C . ALA A 1 191 ? -37.264 11.608 -12.221 1.00 60.72 191 ALA A C 1
ATOM 1501 O O . ALA A 1 191 ? -37.505 11.712 -13.431 1.00 60.72 191 ALA A O 1
ATOM 1502 N N . PRO A 1 192 ? -36.879 10.447 -11.660 1.00 54.50 192 PRO A N 1
ATOM 1503 C CA . PRO A 1 192 ? -36.755 9.225 -12.435 1.00 54.50 192 PRO A CA 1
ATOM 1504 C C . PRO A 1 192 ? -38.100 8.922 -13.094 1.00 54.50 192 PRO A C 1
ATOM 1506 O O . PRO A 1 192 ? -39.141 8.933 -12.438 1.00 54.50 192 PRO A O 1
ATOM 1509 N N . ALA A 1 193 ? -38.077 8.712 -14.409 1.00 53.06 193 ALA A N 1
ATOM 1510 C CA . ALA A 1 193 ? -39.262 8.336 -15.159 1.00 53.06 193 ALA A CA 1
ATOM 1511 C C . ALA A 1 193 ? -39.819 7.018 -14.594 1.00 53.06 193 ALA A C 1
ATOM 1513 O O . ALA A 1 193 ? -39.092 6.028 -14.505 1.00 53.06 193 ALA A O 1
ATOM 1514 N N . ASP A 1 194 ? -41.094 7.030 -14.199 1.00 45.34 194 ASP A N 1
ATOM 1515 C CA . ASP A 1 194 ? -41.835 5.864 -13.713 1.00 45.34 194 ASP A CA 1
ATOM 1516 C C . ASP A 1 194 ? -41.932 4.787 -14.808 1.00 45.34 194 ASP A C 1
ATOM 1518 O O . ASP A 1 194 ? -42.882 4.760 -15.594 1.00 45.34 194 ASP A O 1
ATOM 1522 N N . ASP A 1 195 ? -40.973 3.862 -14.840 1.00 45.78 195 ASP A N 1
ATOM 1523 C CA . ASP A 1 195 ? -41.085 2.629 -15.616 1.00 45.78 195 ASP A CA 1
ATOM 1524 C C . ASP A 1 195 ? -41.778 1.548 -14.778 1.00 45.78 195 ASP A C 1
ATOM 1526 O O . ASP A 1 195 ? -41.202 0.842 -13.948 1.00 45.78 195 ASP A O 1
ATOM 1530 N N . THR A 1 196 ? -43.079 1.423 -15.022 1.00 46.66 196 THR A N 1
ATOM 1531 C CA . THR A 1 196 ? -43.928 0.338 -14.536 1.00 46.66 196 THR A CA 1
ATOM 1532 C C . THR A 1 196 ? -43.879 -0.833 -15.521 1.00 46.66 196 THR A C 1
ATOM 1534 O O . THR A 1 196 ? -44.547 -0.796 -16.554 1.00 46.66 196 THR A O 1
ATOM 1537 N N . SER A 1 197 ? -43.169 -1.931 -15.209 1.00 39.53 197 SER A N 1
ATOM 1538 C CA . SER A 1 197 ? -43.541 -3.245 -15.772 1.00 39.53 197 SER A CA 1
ATOM 1539 C C . SER A 1 197 ? -42.878 -4.489 -15.165 1.00 39.53 197 SER A C 1
ATOM 1541 O O . SER A 1 197 ? -41.662 -4.622 -15.149 1.00 39.53 197 SER A O 1
ATOM 1543 N N . SER A 1 198 ? -43.754 -5.463 -14.874 1.00 38.34 198 SER A N 1
ATOM 1544 C CA . SER A 1 198 ? -43.577 -6.930 -14.891 1.00 38.34 198 SER A CA 1
ATOM 1545 C C . SER A 1 198 ? -42.741 -7.582 -13.775 1.00 38.34 198 SER A C 1
ATOM 1547 O O . SER A 1 198 ? -41.528 -7.472 -13.743 1.00 38.34 198 SER A O 1
ATOM 1549 N N . SER A 1 199 ? -43.327 -8.206 -12.748 1.00 36.91 199 SER A N 1
ATOM 1550 C CA . SER A 1 199 ? -44.185 -9.410 -12.678 1.00 36.91 199 SER A CA 1
ATOM 1551 C C . SER A 1 199 ? -43.442 -10.765 -12.688 1.00 36.91 199 SER A C 1
ATOM 1553 O O . SER A 1 199 ? -42.828 -11.165 -13.668 1.00 36.91 199 SER A O 1
ATOM 1555 N N . ASN A 1 200 ? -43.612 -11.475 -11.561 1.00 42.09 200 ASN A N 1
ATOM 1556 C CA . ASN A 1 200 ? -43.721 -12.928 -11.372 1.00 42.09 200 ASN A CA 1
ATOM 1557 C C . ASN A 1 200 ? -42.568 -13.856 -11.795 1.00 42.09 200 ASN A C 1
ATOM 1559 O O . ASN A 1 200 ? -42.490 -14.268 -12.949 1.00 42.09 200 ASN A O 1
ATOM 1563 N N . LEU A 1 201 ? -41.841 -14.395 -10.804 1.00 42.22 201 LEU A N 1
ATOM 1564 C CA . LEU A 1 201 ? -41.189 -15.705 -10.924 1.00 42.22 201 LEU A CA 1
ATOM 1565 C C . LEU A 1 201 ? -41.346 -16.557 -9.651 1.00 42.22 201 LEU A C 1
ATOM 1567 O O . LEU A 1 201 ? -40.997 -16.163 -8.544 1.00 42.22 201 LEU A O 1
ATOM 1571 N N . HIS A 1 202 ? -41.936 -17.728 -9.890 1.00 40.00 202 HIS A N 1
ATOM 1572 C CA . HIS A 1 202 ? -42.232 -18.870 -9.028 1.00 40.00 202 HIS A CA 1
ATOM 1573 C C . HIS A 1 202 ? -41.198 -19.231 -7.947 1.00 40.00 202 HIS A C 1
ATOM 1575 O O . HIS A 1 202 ? -40.054 -19.571 -8.244 1.00 40.00 202 HIS A O 1
ATOM 1581 N N . THR A 1 203 ? -41.703 -19.378 -6.723 1.00 40.62 203 THR A N 1
ATOM 1582 C CA . THR A 1 203 ? -41.168 -20.230 -5.657 1.00 40.62 203 THR A CA 1
ATOM 1583 C C . THR A 1 203 ? -41.356 -21.705 -6.041 1.00 40.62 203 THR A C 1
ATOM 1585 O O . THR A 1 203 ? -42.481 -22.152 -6.268 1.00 40.62 203 THR A O 1
ATOM 1588 N N . LYS A 1 204 ? -40.265 -22.471 -6.135 1.00 43.69 204 LYS A N 1
ATOM 1589 C CA . LYS A 1 204 ? -40.287 -23.941 -6.183 1.00 43.69 204 LYS A CA 1
ATOM 1590 C C . LYS A 1 204 ? -39.383 -24.469 -5.078 1.00 43.69 204 LYS A C 1
ATOM 1592 O O . LYS A 1 204 ? -38.169 -24.302 -5.152 1.00 43.69 204 LYS A O 1
ATOM 1597 N N . ASP A 1 205 ? -39.998 -25.098 -4.085 1.00 41.78 205 ASP A N 1
ATOM 1598 C CA . ASP A 1 205 ? -39.317 -25.825 -3.017 1.00 41.78 205 ASP A CA 1
ATOM 1599 C C . ASP A 1 205 ? -38.516 -27.014 -3.581 1.00 41.78 205 ASP A C 1
ATOM 1601 O O . ASP A 1 205 ? -38.995 -27.699 -4.497 1.00 41.78 205 ASP A O 1
ATOM 1605 N N . PRO A 1 206 ? -37.311 -27.301 -3.056 1.00 44.00 206 PRO A N 1
ATOM 1606 C CA . PRO A 1 206 ? -36.588 -28.520 -3.381 1.00 44.00 206 PRO A CA 1
ATOM 1607 C C . PRO A 1 206 ? -37.126 -29.713 -2.563 1.00 44.00 206 PRO A C 1
ATOM 1609 O O . PRO A 1 206 ? -37.591 -29.539 -1.437 1.00 44.00 206 PRO A O 1
ATOM 1612 N N . PRO A 1 207 ? -37.063 -30.944 -3.102 1.00 44.34 207 PRO A N 1
ATOM 1613 C CA . PRO A 1 207 ? -37.616 -32.118 -2.444 1.00 44.34 207 PRO A CA 1
ATOM 1614 C C . PRO A 1 207 ? -36.714 -32.617 -1.308 1.00 44.34 207 PRO A C 1
ATOM 1616 O O . PRO A 1 207 ? -35.555 -32.979 -1.514 1.00 44.34 207 PRO A O 1
ATOM 1619 N N . GLU A 1 208 ? -37.297 -32.719 -0.116 1.00 43.47 208 GLU A N 1
ATOM 1620 C CA . GLU A 1 208 ? -36.778 -33.463 1.030 1.00 43.47 208 GLU A CA 1
ATOM 1621 C C . GLU A 1 208 ? -36.772 -34.972 0.738 1.00 43.47 208 GLU A C 1
ATOM 1623 O O . GLU A 1 208 ? -37.739 -35.681 1.007 1.00 43.47 208 GLU A O 1
ATOM 1628 N N . SER A 1 209 ? -35.677 -35.513 0.205 1.00 45.59 209 SER A N 1
ATOM 1629 C CA . SER A 1 209 ? -35.345 -36.924 0.434 1.00 45.59 209 SER A CA 1
ATOM 1630 C C . SER A 1 209 ? -33.888 -37.207 0.088 1.00 45.59 209 SER A C 1
ATOM 1632 O O . SER A 1 209 ? -33.400 -36.724 -0.925 1.00 45.59 209 SER A O 1
ATOM 1634 N N . LEU A 1 210 ? -33.255 -38.060 0.903 1.00 44.84 210 LEU A N 1
ATOM 1635 C CA . LEU A 1 210 ? -31.933 -38.685 0.726 1.00 44.84 210 LEU A CA 1
ATOM 1636 C C . LEU A 1 210 ? -30.700 -37.941 1.255 1.00 44.84 210 LEU A C 1
ATOM 1638 O O . LEU A 1 210 ? -29.752 -37.722 0.516 1.00 44.84 210 LEU A O 1
ATOM 1642 N N . ILE A 1 211 ? -30.623 -37.756 2.579 1.00 42.72 211 ILE A N 1
ATOM 1643 C CA . ILE A 1 211 ? -29.358 -37.964 3.312 1.00 42.72 211 ILE A CA 1
ATOM 1644 C C . ILE A 1 211 ? -29.672 -38.679 4.638 1.00 42.72 211 ILE A C 1
ATOM 1646 O O . ILE A 1 211 ? -29.994 -38.066 5.650 1.00 42.72 211 ILE A O 1
ATOM 1650 N N . LYS A 1 212 ? -29.624 -40.014 4.627 1.00 46.09 212 LYS A N 1
ATOM 1651 C CA . LYS A 1 212 ? -29.623 -40.864 5.831 1.00 46.09 212 LYS A CA 1
ATOM 1652 C C . LYS A 1 212 ? -28.568 -41.957 5.671 1.00 46.09 212 LYS A C 1
ATOM 1654 O O . LYS A 1 212 ? -28.894 -43.130 5.611 1.00 46.09 212 LYS A O 1
ATOM 1659 N N . THR A 1 213 ? -27.304 -41.552 5.595 1.00 43.25 213 THR A N 1
ATOM 1660 C CA . THR A 1 213 ? -26.131 -42.427 5.772 1.00 43.25 213 THR 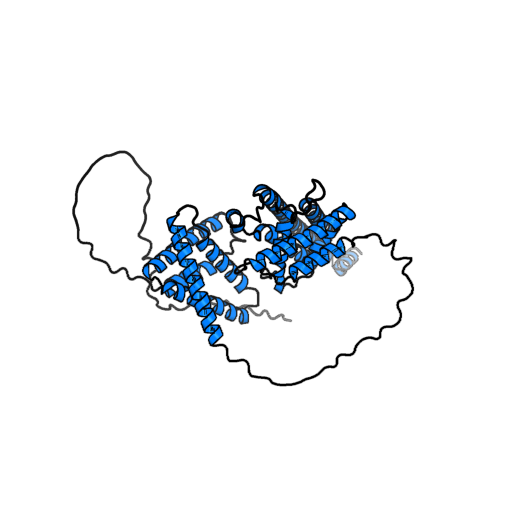A CA 1
ATOM 1661 C C . THR A 1 213 ? -24.890 -41.549 5.936 1.00 43.25 213 THR A C 1
ATOM 1663 O O . THR A 1 213 ? -24.370 -41.098 4.925 1.00 43.25 213 THR A O 1
ATOM 1666 N N . SER A 1 214 ? -24.465 -41.294 7.184 1.00 45.53 214 SER A N 1
ATOM 1667 C CA . SER A 1 214 ? -23.046 -41.101 7.600 1.00 45.53 214 SER A CA 1
ATOM 1668 C C . SER A 1 214 ? -22.863 -40.485 9.008 1.00 45.53 214 SER A C 1
ATOM 1670 O O . SER A 1 214 ? -21.813 -39.931 9.314 1.00 45.53 214 SER A O 1
ATOM 1672 N N . ALA A 1 215 ? -23.822 -40.628 9.931 1.00 45.19 215 ALA A N 1
ATOM 1673 C CA . ALA A 1 215 ? -23.700 -40.112 11.308 1.00 45.19 215 ALA A CA 1
ATOM 1674 C C . ALA A 1 215 ? -22.678 -40.863 12.204 1.00 45.19 215 ALA A C 1
ATOM 1676 O O . ALA A 1 215 ? -22.742 -40.758 13.422 1.00 45.19 215 ALA A O 1
ATOM 1677 N N . LEU A 1 216 ? -21.755 -41.636 11.622 1.00 42.91 216 LEU A N 1
ATOM 1678 C CA . LEU A 1 216 ? -20.714 -42.388 12.341 1.00 42.91 216 LEU A CA 1
ATOM 1679 C C . LEU A 1 216 ? -19.286 -42.128 11.821 1.00 42.91 216 LEU A C 1
ATOM 1681 O O . LEU A 1 216 ? -18.341 -42.682 12.369 1.00 42.91 216 LEU A O 1
ATOM 1685 N N . GLU A 1 217 ? -19.111 -41.249 10.824 1.00 45.94 217 GLU A N 1
ATOM 1686 C CA . GLU A 1 217 ? -17.787 -40.760 10.379 1.00 45.94 217 GLU A CA 1
ATOM 1687 C C . GLU A 1 217 ? -17.584 -39.253 10.644 1.00 45.94 217 GLU A C 1
ATOM 1689 O O . GLU A 1 217 ? -16.510 -38.712 10.394 1.00 45.94 217 GLU A O 1
ATOM 1694 N N . ALA A 1 218 ? -18.589 -38.572 11.207 1.00 45.31 218 ALA A N 1
ATOM 1695 C CA . ALA A 1 218 ? -18.558 -37.134 11.487 1.00 45.31 218 ALA A CA 1
ATOM 1696 C C . ALA A 1 218 ? -17.807 -36.746 12.780 1.00 45.31 218 ALA A C 1
ATOM 1698 O O . ALA A 1 218 ? -17.578 -35.566 13.010 1.00 45.31 218 ALA A O 1
ATOM 1699 N N . GLU A 1 219 ? -17.377 -37.706 13.605 1.00 44.94 219 GLU A N 1
ATOM 1700 C CA . GLU A 1 219 ? -16.668 -37.436 14.873 1.00 44.94 219 GLU A CA 1
ATOM 1701 C C . GLU A 1 219 ? -15.129 -37.484 14.752 1.00 44.94 219 GLU A C 1
ATOM 1703 O O . GLU A 1 219 ? -14.425 -37.558 15.755 1.00 44.94 219 GLU A O 1
ATOM 1708 N N . ARG A 1 220 ? -14.575 -37.454 13.527 1.00 46.44 220 ARG A N 1
ATOM 1709 C CA . ARG A 1 220 ? -13.115 -37.374 13.286 1.00 46.44 220 ARG A CA 1
ATOM 1710 C C . ARG A 1 220 ? -12.662 -36.285 12.315 1.00 46.44 220 ARG A C 1
ATOM 1712 O O . ARG A 1 220 ? -11.471 -36.197 12.033 1.00 46.44 220 ARG A O 1
ATOM 1719 N N . PHE A 1 221 ? -13.565 -35.432 11.840 1.00 46.09 221 PHE A N 1
ATOM 1720 C CA . PHE A 1 221 ? -13.163 -34.137 11.290 1.00 46.09 221 PHE A CA 1
ATOM 1721 C C . PHE A 1 221 ? -13.048 -33.146 12.453 1.00 46.09 221 PHE A C 1
ATOM 1723 O O . PHE A 1 221 ? -13.815 -32.196 12.545 1.00 46.09 221 PHE A O 1
ATOM 1730 N N . GLU A 1 222 ? -12.131 -33.421 13.384 1.00 53.22 222 GLU A N 1
ATOM 1731 C CA . GLU A 1 222 ? -11.675 -32.414 14.342 1.00 53.22 222 GLU A CA 1
ATOM 1732 C C . GLU A 1 222 ? -11.174 -31.213 13.541 1.00 53.22 222 GLU A C 1
ATOM 1734 O O . GLU A 1 222 ? -10.181 -31.345 12.832 1.00 53.22 222 GLU A O 1
ATOM 1739 N N . ASP A 1 223 ? -11.909 -30.100 13.601 1.00 60.72 223 ASP A N 1
ATOM 1740 C CA . ASP A 1 223 ? -11.445 -28.705 13.560 1.00 60.72 223 ASP A CA 1
ATOM 1741 C C . ASP A 1 223 ? -10.148 -28.414 12.779 1.00 60.72 223 ASP A C 1
ATOM 1743 O O . ASP A 1 223 ? -9.265 -27.679 13.226 1.00 60.72 223 ASP A O 1
ATOM 1747 N N . LEU A 1 224 ? -10.001 -28.965 11.574 1.00 75.00 224 LEU A N 1
ATOM 1748 C CA . LEU A 1 224 ? -8.899 -28.600 10.698 1.00 75.00 224 LEU A CA 1
ATOM 1749 C C . LEU A 1 224 ? -9.216 -27.211 10.148 1.00 75.00 224 LEU A C 1
ATOM 1751 O O . LEU A 1 224 ? -10.011 -27.083 9.213 1.00 75.00 224 LEU A O 1
ATOM 1755 N N . MET A 1 225 ? -8.607 -26.167 10.729 1.00 84.81 225 MET A N 1
ATOM 1756 C CA . MET A 1 225 ? -8.661 -24.837 10.131 1.00 84.81 225 MET A CA 1
ATOM 1757 C C . MET A 1 225 ? -8.252 -24.924 8.661 1.00 84.81 225 MET A C 1
ATOM 1759 O O . MET A 1 225 ? -7.303 -25.649 8.323 1.00 84.81 225 MET A O 1
ATOM 1763 N N . PRO A 1 226 ? -8.912 -24.149 7.786 1.00 91.31 226 PRO A N 1
ATOM 1764 C CA . PRO A 1 226 ? -8.511 -24.051 6.395 1.00 91.31 226 PRO A CA 1
ATOM 1765 C C . PRO A 1 226 ? -7.029 -23.680 6.258 1.00 91.31 226 PRO A C 1
ATOM 1767 O O . PRO A 1 226 ? -6.419 -23.100 7.160 1.00 91.31 226 PRO A O 1
ATOM 1770 N N . ALA A 1 227 ? -6.448 -24.010 5.105 1.00 94.56 227 ALA A N 1
ATOM 1771 C CA . ALA A 1 227 ? -5.070 -23.647 4.806 1.00 94.56 227 ALA A CA 1
ATOM 1772 C C . ALA A 1 227 ? -4.877 -22.115 4.859 1.00 94.56 227 ALA A C 1
ATOM 1774 O O . ALA A 1 227 ? -5.791 -21.380 4.470 1.00 94.56 227 ALA A O 1
ATOM 1775 N N . PRO A 1 228 ? -3.685 -21.623 5.248 1.00 96.25 228 PRO A N 1
ATOM 1776 C CA . PRO A 1 228 ? -3.397 -20.192 5.324 1.00 96.25 228 PRO A CA 1
ATOM 1777 C C . PRO A 1 228 ? -3.716 -19.413 4.048 1.00 96.25 228 PRO A C 1
ATOM 1779 O O . PRO A 1 228 ? -4.269 -18.323 4.128 1.00 96.25 228 PRO A O 1
ATOM 1782 N N . SER A 1 229 ? -3.449 -19.994 2.873 1.00 94.44 229 SER A N 1
ATOM 1783 C CA . SER A 1 229 ? -3.771 -19.370 1.584 1.00 94.44 229 SER A CA 1
ATOM 1784 C C . SER A 1 229 ? -5.265 -19.081 1.426 1.00 94.44 229 SER A C 1
ATOM 1786 O O . SER A 1 229 ? -5.655 -18.022 0.948 1.00 94.44 229 SER A O 1
ATOM 1788 N N . VAL A 1 230 ? -6.122 -19.990 1.896 1.00 94.88 230 VAL A N 1
ATOM 1789 C CA . VAL A 1 230 ? -7.579 -19.825 1.845 1.00 94.88 230 VAL A CA 1
ATOM 1790 C C . VAL A 1 230 ? -8.029 -18.758 2.838 1.00 94.88 230 VAL A C 1
ATOM 1792 O O . VAL A 1 230 ? -8.802 -17.875 2.473 1.00 94.88 230 VAL A O 1
ATOM 1795 N N . VAL A 1 231 ? -7.536 -18.819 4.080 1.00 96.12 231 VAL A N 1
ATOM 1796 C CA . VAL A 1 231 ? -7.930 -17.873 5.135 1.00 96.12 231 VAL A CA 1
ATOM 1797 C C . VAL A 1 231 ? -7.497 -16.455 4.779 1.00 96.12 231 VAL A C 1
ATOM 1799 O O . VAL A 1 231 ? -8.322 -15.547 4.829 1.00 96.12 231 VAL A O 1
ATOM 1802 N N . THR A 1 232 ? -6.237 -16.250 4.388 1.00 96.62 232 THR A N 1
ATOM 1803 C CA . THR A 1 232 ? -5.732 -14.916 4.050 1.00 96.62 232 THR A CA 1
ATOM 1804 C C . THR A 1 232 ? -6.448 -14.344 2.834 1.00 96.62 232 THR A C 1
ATOM 1806 O O . THR A 1 232 ? -6.922 -13.213 2.903 1.00 96.62 232 THR A O 1
ATOM 1809 N N . SER A 1 233 ? -6.581 -15.115 1.750 1.00 95.38 233 SER A N 1
ATOM 1810 C CA . SER A 1 233 ? -7.271 -14.655 0.539 1.00 95.38 233 SER A CA 1
ATOM 1811 C C . SER A 1 233 ? -8.710 -14.232 0.842 1.00 95.38 233 SER A C 1
ATOM 1813 O O . SER A 1 233 ? -9.135 -13.136 0.475 1.00 95.38 233 SER A O 1
ATOM 1815 N N . TRP A 1 234 ? -9.435 -15.054 1.607 1.00 96.44 234 TRP A N 1
ATOM 1816 C CA . TRP A 1 234 ? -10.798 -14.748 2.026 1.00 96.44 234 TRP A CA 1
ATOM 1817 C C . TRP A 1 234 ? -10.881 -13.468 2.868 1.00 96.44 234 TRP A C 1
ATOM 1819 O O . TRP A 1 234 ? -11.705 -12.611 2.567 1.00 96.44 234 TRP A O 1
ATOM 1829 N N . VAL A 1 235 ? -10.003 -13.293 3.866 1.00 97.19 235 VAL A N 1
ATOM 1830 C CA . VAL A 1 235 ? -9.968 -12.074 4.697 1.00 97.19 235 VAL A CA 1
ATOM 1831 C C . VAL A 1 235 ? -9.706 -10.828 3.849 1.00 97.19 235 VAL A C 1
ATOM 1833 O O . VAL A 1 235 ? -10.416 -9.838 3.994 1.00 97.19 235 VAL A O 1
ATOM 1836 N N . LEU A 1 236 ? -8.712 -10.863 2.956 1.00 96.00 236 LEU A N 1
ATOM 1837 C CA . LEU A 1 236 ? -8.366 -9.706 2.123 1.00 96.00 236 LEU A CA 1
ATOM 1838 C C . LEU A 1 236 ? -9.520 -9.317 1.189 1.00 96.00 236 LEU A C 1
ATOM 1840 O O . LEU A 1 236 ? -9.824 -8.134 1.044 1.00 96.00 236 LEU A O 1
ATOM 1844 N N . ILE A 1 237 ? -10.185 -10.307 0.587 1.00 93.94 237 ILE A N 1
ATOM 1845 C CA . ILE A 1 237 ? -11.342 -10.093 -0.289 1.00 93.94 237 ILE A CA 1
ATOM 1846 C C . ILE A 1 237 ? -12.537 -9.550 0.500 1.00 93.94 237 ILE A C 1
ATOM 1848 O O . ILE A 1 237 ? -13.213 -8.650 0.005 1.00 93.94 237 ILE A O 1
ATOM 1852 N N . ASP A 1 238 ? -12.807 -10.073 1.695 1.00 95.00 238 ASP A N 1
ATOM 1853 C CA . ASP A 1 238 ? -13.929 -9.626 2.526 1.00 95.00 238 ASP A CA 1
ATOM 1854 C C . ASP A 1 238 ? -13.734 -8.177 2.991 1.00 95.00 238 ASP A C 1
ATOM 1856 O O . ASP A 1 238 ? -14.613 -7.339 2.803 1.00 95.00 238 ASP A O 1
ATOM 1860 N N . VAL A 1 239 ? -12.532 -7.835 3.467 1.00 94.25 239 VAL A N 1
ATOM 1861 C CA . VAL A 1 239 ? -12.173 -6.459 3.847 1.00 94.25 239 VAL A CA 1
ATOM 1862 C C . VAL A 1 239 ? -12.322 -5.504 2.661 1.00 94.25 239 VAL A C 1
ATOM 1864 O O . VAL A 1 239 ? -12.931 -4.441 2.796 1.00 94.25 239 VAL A O 1
ATOM 1867 N N . ALA A 1 240 ? -11.823 -5.896 1.486 1.00 92.38 240 ALA A N 1
ATOM 1868 C CA . ALA A 1 240 ? -11.895 -5.097 0.263 1.00 92.38 240 ALA A CA 1
ATOM 1869 C C . ALA A 1 240 ? -13.314 -4.943 -0.310 1.00 92.38 240 ALA A C 1
ATOM 1871 O O . ALA A 1 240 ? -13.544 -4.089 -1.164 1.00 92.38 240 ALA A O 1
ATOM 1872 N N . ASN A 1 241 ? -14.253 -5.800 0.092 1.00 90.94 241 ASN A N 1
ATOM 1873 C CA . ASN A 1 241 ? -15.644 -5.760 -0.359 1.00 90.94 241 ASN A CA 1
ATOM 1874 C C . ASN A 1 241 ? -16.619 -5.395 0.764 1.00 90.94 241 ASN A C 1
ATOM 1876 O O . ASN A 1 241 ? -17.826 -5.436 0.542 1.00 90.94 241 ASN A O 1
ATOM 1880 N N . SER A 1 242 ? -16.108 -5.006 1.934 1.00 89.69 242 SER A N 1
ATOM 1881 C CA . SER A 1 242 ? -16.916 -4.667 3.109 1.00 89.69 242 SER A CA 1
ATOM 1882 C C . SER A 1 242 ? -17.905 -3.534 2.833 1.00 89.69 242 SER A C 1
ATOM 1884 O O . SER A 1 242 ? -18.951 -3.458 3.463 1.00 89.69 242 SER A O 1
ATOM 1886 N N . GLY A 1 243 ? -17.574 -2.632 1.902 1.00 84.25 243 GLY A N 1
ATOM 1887 C CA . GLY A 1 243 ? -18.367 -1.431 1.637 1.00 84.25 243 GLY A CA 1
ATOM 1888 C C . GLY A 1 243 ? -18.337 -0.423 2.789 1.00 84.25 243 GLY A C 1
ATOM 1889 O O . GLY A 1 243 ? -18.929 0.645 2.664 1.00 84.25 243 GLY A O 1
ATOM 1890 N N . ILE A 1 244 ? -17.616 -0.725 3.877 1.00 80.94 244 ILE A N 1
ATOM 1891 C CA . ILE A 1 244 ? -17.492 0.155 5.031 1.00 80.94 244 ILE A CA 1
ATOM 1892 C C . ILE A 1 244 ? -16.549 1.307 4.652 1.00 80.94 244 ILE A C 1
ATOM 1894 O O . ILE A 1 244 ? -15.387 1.061 4.286 1.00 80.94 244 ILE A O 1
ATOM 1898 N N . PRO A 1 245 ? -17.014 2.569 4.708 1.00 77.00 245 PRO A N 1
ATOM 1899 C CA . PRO A 1 245 ? -16.184 3.721 4.383 1.00 77.00 245 PRO A CA 1
ATOM 1900 C C . PRO A 1 245 ? -15.005 3.843 5.351 1.00 77.00 245 PRO A C 1
ATOM 1902 O O . PRO A 1 245 ? -15.175 3.792 6.568 1.00 77.00 245 PRO A O 1
ATOM 1905 N N . GLN A 1 246 ? -13.799 4.038 4.813 1.00 72.69 246 GLN A N 1
ATOM 1906 C CA . GLN A 1 246 ? -12.572 4.172 5.617 1.00 72.69 246 GLN A CA 1
ATOM 1907 C C . GLN A 1 246 ? -12.114 5.617 5.801 1.00 72.69 246 GLN A C 1
ATOM 1909 O O . GLN A 1 246 ? -11.281 5.903 6.659 1.00 72.69 246 GLN A O 1
ATOM 1914 N N . ARG A 1 247 ? -12.635 6.535 4.985 1.00 66.00 247 ARG A N 1
ATOM 1915 C CA . ARG A 1 247 ? -12.302 7.963 4.999 1.00 66.00 247 ARG A CA 1
ATOM 1916 C C . ARG A 1 247 ? -13.587 8.785 4.995 1.00 66.00 247 ARG A C 1
ATOM 1918 O O . ARG A 1 247 ? -14.591 8.274 4.523 1.00 66.00 247 ARG A O 1
ATOM 1925 N N . LEU A 1 248 ? -13.490 10.019 5.516 1.00 54.94 248 LEU A N 1
ATOM 1926 C CA . LEU A 1 248 ? -14.451 11.142 5.489 1.00 54.94 248 LEU A CA 1
ATOM 1927 C C . LEU A 1 248 ? -15.946 10.751 5.537 1.00 54.94 248 LEU A C 1
ATOM 1929 O O . LEU A 1 248 ? -16.468 10.163 4.604 1.00 54.94 248 LEU A O 1
ATOM 1933 N N . LEU A 1 249 ? -16.665 11.210 6.572 1.00 58.91 249 LEU A N 1
ATOM 1934 C CA . LEU A 1 249 ? -18.104 10.944 6.812 1.00 58.91 249 LEU A CA 1
ATOM 1935 C C . LEU A 1 249 ? -18.414 9.544 7.376 1.00 58.91 249 LEU A C 1
ATOM 1937 O O . LEU A 1 249 ? -19.461 8.963 7.100 1.00 58.91 249 LEU A O 1
ATOM 1941 N N . VAL A 1 250 ? -17.520 9.011 8.208 1.00 66.38 250 VAL A N 1
ATOM 1942 C CA . VAL A 1 250 ? -17.761 7.762 8.939 1.00 66.38 250 VAL A CA 1
ATOM 1943 C C . VAL A 1 250 ? -18.672 8.058 10.136 1.00 66.38 250 VAL A C 1
ATOM 1945 O O . VAL A 1 250 ? -18.366 8.923 10.958 1.00 66.38 250 VAL A O 1
ATOM 1948 N N . THR A 1 251 ? -19.821 7.386 10.218 1.00 79.81 251 THR A N 1
ATOM 1949 C CA . THR A 1 251 ? -20.693 7.440 11.400 1.00 79.81 251 THR A CA 1
ATOM 1950 C C . THR A 1 251 ? -20.072 6.635 12.546 1.00 79.81 251 THR A C 1
ATOM 1952 O O . THR A 1 251 ? -19.208 5.786 12.332 1.00 79.81 251 THR A O 1
ATOM 1955 N N . GLU A 1 252 ? -20.517 6.864 13.783 1.00 79.31 252 GLU A N 1
ATOM 1956 C CA . GLU A 1 252 ? -20.102 6.029 14.923 1.00 79.31 252 GLU A CA 1
ATOM 1957 C C . GLU A 1 252 ? -20.448 4.546 14.698 1.00 79.31 252 GLU A C 1
ATOM 1959 O O . GLU A 1 252 ? -19.661 3.664 15.031 1.00 79.31 252 GLU A O 1
ATOM 1964 N N . GLU A 1 253 ? -21.583 4.273 14.050 1.00 83.38 253 GLU A N 1
ATOM 1965 C CA . GLU A 1 253 ? -22.010 2.923 13.673 1.00 83.38 253 GLU A CA 1
ATOM 1966 C C . GLU A 1 253 ? -21.026 2.257 12.701 1.00 83.38 253 GLU A C 1
ATOM 1968 O O . GLU A 1 253 ? -20.572 1.148 12.969 1.00 83.38 253 GLU A O 1
ATOM 1973 N N . ASN A 1 254 ? -20.594 2.966 11.652 1.00 82.12 254 ASN A N 1
ATOM 1974 C CA . ASN A 1 254 ? -19.594 2.456 10.709 1.00 82.12 254 ASN A CA 1
ATOM 1975 C C . ASN A 1 254 ? -18.257 2.151 11.406 1.00 82.12 254 ASN A C 1
ATOM 1977 O O . ASN A 1 254 ? -17.566 1.201 11.042 1.00 82.12 254 ASN A O 1
ATOM 1981 N N . HIS A 1 255 ? -17.874 2.948 12.411 1.00 81.69 255 HIS A N 1
ATOM 1982 C CA . HIS A 1 255 ? -16.676 2.675 13.205 1.00 81.69 255 HIS A CA 1
ATOM 1983 C C . HIS A 1 255 ? -16.807 1.386 14.017 1.00 81.69 255 HIS A C 1
ATOM 1985 O O . HIS A 1 255 ? -15.886 0.574 13.999 1.00 81.69 255 HIS A O 1
ATOM 1991 N N . LEU A 1 256 ? -17.939 1.185 14.695 1.00 85.38 256 LEU A N 1
ATOM 1992 C CA . LEU A 1 256 ? -18.198 -0.027 15.475 1.00 85.38 256 LEU A CA 1
ATOM 1993 C C . LEU A 1 256 ? -18.257 -1.273 14.586 1.00 85.38 256 LEU A C 1
ATOM 1995 O O . LEU A 1 256 ? -17.679 -2.299 14.940 1.00 85.38 256 LEU A O 1
ATOM 1999 N N . GLU A 1 257 ? -18.916 -1.181 13.430 1.00 87.50 257 GLU A N 1
ATOM 2000 C CA . GLU A 1 257 ? -19.001 -2.279 12.466 1.00 87.50 257 GLU A CA 1
ATOM 2001 C C . GLU A 1 257 ? -17.618 -2.646 11.921 1.00 87.50 257 GLU A C 1
ATOM 2003 O O . GLU A 1 257 ? -17.237 -3.818 11.933 1.00 87.50 257 GLU A O 1
ATOM 2008 N N . ARG A 1 258 ? -16.824 -1.641 11.530 1.00 87.62 258 ARG A N 1
ATOM 2009 C CA . ARG A 1 258 ? -15.442 -1.842 11.083 1.00 87.62 258 ARG A CA 1
ATOM 2010 C C . ARG A 1 258 ? -14.598 -2.505 12.162 1.00 87.62 258 ARG A C 1
ATOM 2012 O O . ARG A 1 258 ? -13.870 -3.445 11.873 1.00 87.62 258 ARG A O 1
ATOM 2019 N N . ASP A 1 259 ? -14.665 -2.004 13.390 1.00 88.44 259 ASP A N 1
ATOM 2020 C CA . ASP A 1 259 ? -13.846 -2.503 14.487 1.00 88.44 259 ASP A CA 1
ATOM 2021 C C . ASP A 1 259 ? -14.226 -3.960 14.817 1.00 88.44 259 ASP A C 1
ATOM 2023 O O . ASP A 1 259 ? -13.343 -4.810 14.928 1.00 88.44 259 ASP A O 1
ATOM 2027 N N . ALA A 1 260 ? -15.523 -4.288 14.847 1.00 90.19 260 ALA A N 1
ATOM 2028 C CA . ALA A 1 260 ? -16.004 -5.660 15.013 1.00 90.19 260 ALA A CA 1
ATOM 2029 C C . ALA A 1 260 ? -15.567 -6.584 13.859 1.00 90.19 260 ALA A C 1
ATOM 2031 O O . ALA A 1 260 ? -15.157 -7.725 14.095 1.00 90.19 260 ALA A O 1
ATOM 2032 N N . GLN A 1 261 ? -15.612 -6.100 12.612 1.00 93.38 261 GLN A N 1
ATOM 2033 C CA . GLN A 1 261 ? -15.121 -6.840 11.450 1.00 93.38 261 GLN A CA 1
ATOM 2034 C C . GLN A 1 261 ? -13.608 -7.093 11.561 1.00 93.38 261 GLN A C 1
ATOM 2036 O O . GLN A 1 261 ? -13.158 -8.232 11.398 1.00 93.38 261 GLN A O 1
ATOM 2041 N N . THR A 1 262 ? -12.823 -6.065 11.895 1.00 92.75 262 THR A N 1
ATOM 2042 C CA . THR A 1 262 ? -11.374 -6.175 12.095 1.00 92.75 262 THR A CA 1
ATOM 2043 C C . THR A 1 262 ? -11.044 -7.186 13.190 1.00 92.75 262 THR A C 1
ATOM 2045 O O . THR A 1 262 ? -10.196 -8.047 12.966 1.00 92.75 262 THR A O 1
ATOM 2048 N N . GLU A 1 263 ? -11.725 -7.149 14.339 1.00 94.38 263 GLU A N 1
ATOM 2049 C CA . GLU A 1 263 ? -11.537 -8.128 15.420 1.00 94.38 263 GLU A CA 1
ATOM 2050 C C . GLU A 1 263 ? -11.837 -9.559 14.961 1.00 94.38 263 GLU A C 1
ATOM 2052 O O . GLU A 1 263 ? -11.049 -10.476 15.205 1.00 94.38 263 GLU A O 1
ATOM 2057 N N . ALA A 1 264 ? -12.940 -9.757 14.234 1.00 95.88 264 ALA A N 1
ATOM 2058 C CA . ALA A 1 264 ? -13.311 -11.067 13.716 1.00 95.88 264 ALA A CA 1
ATOM 2059 C C . ALA A 1 264 ? -12.279 -11.612 12.714 1.00 95.88 264 ALA A C 1
ATOM 2061 O O . ALA A 1 264 ? -11.987 -12.810 12.712 1.00 95.88 264 ALA A O 1
ATOM 2062 N N . HIS A 1 265 ? -11.709 -10.770 11.848 1.00 97.12 265 HIS A N 1
ATOM 2063 C CA . HIS A 1 265 ? -10.648 -11.198 10.933 1.00 97.12 265 HIS A CA 1
ATOM 2064 C C . HIS A 1 265 ? -9.309 -11.405 11.635 1.00 97.12 265 HIS A C 1
ATOM 2066 O O . HIS A 1 265 ? -8.642 -12.398 11.347 1.00 97.12 265 HIS A O 1
ATOM 2072 N N . ALA A 1 266 ? -8.935 -10.535 12.571 1.00 96.50 266 ALA A N 1
ATOM 2073 C CA . ALA A 1 266 ? -7.723 -10.685 13.367 1.00 96.50 266 ALA A CA 1
ATOM 2074 C C . ALA A 1 266 ? -7.723 -12.017 14.127 1.00 96.50 266 ALA A C 1
ATOM 2076 O O . ALA A 1 266 ? -6.747 -12.759 14.064 1.00 96.50 266 ALA A O 1
ATOM 2077 N N . GLU A 1 267 ? -8.846 -12.380 14.752 1.00 95.88 267 GLU A N 1
ATOM 2078 C CA . GLU A 1 267 ? -9.010 -13.661 15.443 1.00 95.88 267 GLU A CA 1
ATOM 2079 C C . GLU A 1 267 ? -8.862 -14.862 14.495 1.00 95.88 267 GLU A C 1
ATOM 2081 O O . GLU A 1 267 ? -8.201 -15.848 14.826 1.00 95.88 267 GLU A O 1
ATOM 2086 N N . ARG A 1 268 ? -9.436 -14.790 13.286 1.00 96.19 268 ARG A N 1
ATOM 2087 C CA . ARG A 1 268 ? -9.297 -15.858 12.278 1.00 96.19 268 ARG A CA 1
ATOM 2088 C C . ARG A 1 268 ? -7.853 -16.012 11.808 1.00 96.19 268 ARG A C 1
ATOM 2090 O O . ARG A 1 268 ? -7.373 -17.139 11.695 1.00 96.19 268 ARG A O 1
ATOM 2097 N N . LEU A 1 269 ? -7.164 -14.899 11.550 1.00 97.06 269 LEU A N 1
ATOM 2098 C CA . LEU A 1 269 ? -5.752 -14.896 11.166 1.00 97.06 269 LEU A CA 1
ATOM 2099 C C . LEU A 1 269 ? -4.875 -15.440 12.300 1.00 97.06 269 LEU A C 1
ATOM 2101 O O . LEU A 1 269 ? -4.010 -16.272 12.043 1.00 97.06 269 LEU A O 1
ATOM 2105 N N . ARG A 1 270 ? -5.142 -15.039 13.549 1.00 96.50 270 ARG A N 1
ATOM 2106 C CA . ARG A 1 270 ? -4.436 -15.519 14.743 1.00 96.50 270 ARG A CA 1
ATOM 2107 C C . ARG A 1 270 ? -4.571 -17.030 14.908 1.00 96.50 270 ARG A C 1
ATOM 2109 O O . ARG A 1 270 ? -3.556 -17.716 14.925 1.00 96.50 270 ARG A O 1
ATOM 2116 N N . LYS A 1 271 ? -5.798 -17.565 14.909 1.00 95.88 271 LYS A N 1
ATOM 2117 C CA . LYS A 1 271 ? -6.051 -19.019 14.975 1.00 95.88 271 LYS A CA 1
ATOM 2118 C C . LYS A 1 271 ? -5.374 -19.780 13.841 1.00 95.88 271 LYS A C 1
ATOM 2120 O O . LYS A 1 271 ? -4.788 -20.840 14.049 1.00 95.88 271 LYS A O 1
ATOM 2125 N N . CYS A 1 272 ? -5.429 -19.227 12.629 1.00 96.69 272 CYS A N 1
ATOM 2126 C CA . CYS A 1 272 ? -4.755 -19.820 11.483 1.00 96.69 272 CYS A CA 1
ATOM 2127 C C . CYS A 1 272 ? -3.231 -19.849 11.680 1.00 96.69 272 CYS A C 1
ATOM 2129 O O . CYS A 1 272 ? -2.584 -20.835 11.329 1.00 96.69 272 CYS A O 1
ATOM 2131 N N . TRP A 1 273 ? -2.647 -18.800 12.255 1.00 97.19 273 TRP A N 1
ATOM 2132 C CA . TRP A 1 273 ? -1.216 -18.752 12.525 1.00 97.19 273 TRP A CA 1
ATOM 2133 C C . TRP A 1 273 ? -0.798 -19.698 13.657 1.00 97.19 273 TRP A C 1
ATOM 2135 O O . TRP A 1 273 ? 0.203 -20.403 13.529 1.00 97.19 273 TRP A O 1
ATOM 2145 N N . GLU A 1 274 ? -1.582 -19.777 14.729 1.00 96.06 274 GLU A N 1
ATOM 2146 C CA . GLU A 1 274 ? -1.364 -20.723 15.829 1.00 96.06 274 GLU A CA 1
ATOM 2147 C C . GLU A 1 274 ? -1.343 -22.173 15.333 1.00 96.06 274 GLU A C 1
ATOM 2149 O O . GLU A 1 274 ? -0.483 -22.951 15.743 1.00 96.06 274 GLU A O 1
ATOM 2154 N N . GLN A 1 275 ? -2.235 -22.524 14.402 1.00 95.81 275 GLN A N 1
ATOM 2155 C CA . GLN A 1 275 ? -2.319 -23.878 13.858 1.00 95.81 275 GLN A CA 1
ATOM 2156 C C . GLN A 1 275 ? -1.236 -24.198 12.819 1.00 95.81 275 GLN A C 1
ATOM 2158 O O . GLN A 1 275 ? -0.694 -25.303 12.818 1.00 95.81 275 GLN A O 1
ATOM 2163 N N . HIS A 1 276 ? -0.938 -23.267 11.910 1.00 96.12 276 HIS A N 1
ATOM 2164 C CA . HIS A 1 276 ? -0.063 -23.534 10.756 1.00 96.12 276 HIS A CA 1
ATOM 2165 C C . HIS A 1 276 ? 1.383 -23.078 10.951 1.00 96.12 276 HIS A C 1
ATOM 2167 O O . HIS A 1 276 ? 2.243 -23.342 10.107 1.00 96.12 276 HIS A O 1
ATOM 2173 N N . GLY A 1 277 ? 1.679 -22.414 12.063 1.00 96.00 277 GLY A N 1
ATOM 2174 C CA . GLY A 1 277 ? 3.036 -22.064 12.433 1.00 96.00 277 GLY A CA 1
ATOM 2175 C C . GLY A 1 277 ? 3.719 -21.163 11.395 1.00 96.00 277 GLY A C 1
ATOM 2176 O O . GLY A 1 277 ? 3.147 -20.195 10.897 1.00 96.00 277 GLY A O 1
ATOM 2177 N N . ASP A 1 278 ? 4.958 -21.491 11.046 1.00 95.25 278 ASP A N 1
ATOM 2178 C CA . ASP A 1 278 ? 5.799 -20.666 10.165 1.00 95.25 278 ASP A CA 1
ATOM 2179 C C . ASP A 1 278 ? 5.390 -20.739 8.685 1.00 95.25 278 ASP A C 1
ATOM 2181 O O . ASP A 1 278 ? 5.833 -19.931 7.869 1.00 95.25 278 ASP A O 1
ATOM 2185 N N . ALA A 1 279 ? 4.497 -21.665 8.320 1.00 96.25 279 ALA A N 1
ATOM 2186 C CA . ALA A 1 279 ? 3.904 -21.682 6.986 1.00 96.25 279 ALA A CA 1
ATOM 2187 C C . ALA A 1 279 ? 2.959 -20.487 6.763 1.00 96.25 279 ALA A C 1
ATOM 2189 O O . ALA A 1 279 ? 2.733 -20.085 5.619 1.00 96.25 279 ALA A O 1
ATOM 2190 N N . PHE A 1 280 ? 2.415 -19.911 7.842 1.00 97.31 280 PHE A N 1
ATOM 2191 C CA . PHE A 1 280 ? 1.420 -18.849 7.758 1.00 97.31 280 PHE A CA 1
ATOM 2192 C C . PHE A 1 280 ? 1.986 -17.518 7.234 1.00 97.31 280 PHE A C 1
ATOM 2194 O O . PHE A 1 280 ? 1.436 -17.041 6.244 1.00 97.31 280 PHE A O 1
ATOM 2201 N N . PRO A 1 281 ? 3.077 -16.925 7.773 1.00 97.31 281 PRO A N 1
ATOM 2202 C CA . PRO A 1 281 ? 3.594 -15.652 7.253 1.00 97.31 281 PRO A CA 1
ATOM 2203 C C . PRO A 1 281 ? 3.969 -15.714 5.769 1.00 97.31 281 PRO A C 1
ATOM 2205 O O . PRO A 1 281 ? 3.679 -14.785 5.016 1.00 97.31 281 PRO A O 1
ATOM 2208 N N . LYS A 1 282 ? 4.531 -16.847 5.330 1.00 96.81 282 LYS A N 1
ATOM 2209 C CA . LYS A 1 282 ? 4.848 -17.098 3.922 1.00 96.81 282 LYS A CA 1
ATOM 2210 C C . LYS A 1 282 ? 3.597 -17.102 3.047 1.00 96.81 282 LYS A C 1
ATOM 2212 O O . LYS A 1 282 ? 3.550 -16.410 2.033 1.00 96.81 282 LYS A O 1
ATOM 2217 N N . ALA A 1 283 ? 2.573 -17.863 3.434 1.00 96.44 283 ALA A N 1
ATOM 2218 C CA . ALA A 1 283 ? 1.302 -17.873 2.716 1.00 96.44 283 ALA A CA 1
ATOM 2219 C C . ALA A 1 283 ? 0.635 -16.493 2.724 1.00 96.44 283 ALA A C 1
ATOM 2221 O O . ALA A 1 283 ? 0.145 -16.049 1.691 1.00 96.44 283 ALA A O 1
ATOM 2222 N N . PHE A 1 284 ? 0.697 -15.783 3.851 1.00 97.12 284 PHE A N 1
ATOM 2223 C CA . PHE A 1 284 ? 0.148 -14.443 3.978 1.00 97.12 284 PHE A CA 1
ATOM 2224 C C . PHE A 1 284 ? 0.801 -13.472 2.987 1.00 97.12 284 PHE A C 1
ATOM 2226 O O . PHE A 1 284 ? 0.098 -12.774 2.264 1.00 97.12 284 PHE A O 1
ATOM 2233 N N . ALA A 1 285 ? 2.135 -13.454 2.906 1.00 95.25 285 ALA A N 1
ATOM 2234 C CA . ALA A 1 285 ? 2.873 -12.601 1.974 1.00 95.25 285 ALA A CA 1
ATOM 2235 C C . ALA A 1 285 ? 2.562 -12.922 0.500 1.00 95.25 285 ALA A C 1
ATOM 2237 O O . ALA A 1 285 ? 2.448 -12.007 -0.323 1.00 95.25 285 ALA A O 1
ATOM 2238 N N . MET A 1 286 ? 2.396 -14.208 0.164 1.00 93.38 286 MET A N 1
ATOM 2239 C CA . MET A 1 286 ? 2.014 -14.641 -1.185 1.00 93.38 286 MET A CA 1
ATOM 2240 C C . MET A 1 286 ? 0.596 -14.192 -1.551 1.00 93.38 286 MET A C 1
ATOM 2242 O O . MET A 1 286 ? 0.415 -13.577 -2.599 1.00 93.38 286 MET A O 1
ATOM 2246 N N . GLU A 1 287 ? -0.391 -14.439 -0.688 1.00 95.31 287 GLU A N 1
ATOM 2247 C CA . GLU A 1 287 ? -1.782 -14.035 -0.936 1.00 95.31 287 GLU A CA 1
ATOM 2248 C C . GLU A 1 287 ? -1.937 -12.516 -0.961 1.00 95.31 287 GLU A C 1
ATOM 2250 O O . GLU A 1 287 ? -2.655 -11.982 -1.801 1.00 95.31 287 GLU A O 1
ATOM 2255 N N . LEU A 1 288 ? -1.213 -11.802 -0.095 1.00 93.81 288 LEU A N 1
ATOM 2256 C CA . LEU A 1 288 ? -1.165 -10.346 -0.118 1.00 93.81 288 LEU A CA 1
ATOM 2257 C C . LEU A 1 288 ? -0.633 -9.847 -1.468 1.00 93.81 288 LEU A C 1
ATOM 2259 O O . LEU A 1 288 ? -1.258 -9.010 -2.112 1.00 93.81 288 LEU A O 1
ATOM 2263 N N . SER A 1 289 ? 0.480 -10.412 -1.941 1.00 90.12 289 SER A N 1
ATOM 2264 C CA . SER A 1 289 ? 1.048 -10.085 -3.254 1.00 90.12 289 SER A CA 1
ATOM 2265 C C . SER A 1 289 ? 0.072 -10.383 -4.396 1.00 90.12 289 SER A C 1
ATOM 2267 O O . SER A 1 289 ? -0.101 -9.547 -5.283 1.00 90.12 289 SER A O 1
ATOM 2269 N N . ALA A 1 290 ? -0.585 -11.544 -4.367 1.00 90.38 290 ALA A N 1
ATOM 2270 C CA . ALA A 1 290 ? -1.560 -11.955 -5.372 1.00 90.38 290 ALA A CA 1
ATOM 2271 C C . ALA A 1 290 ? -2.796 -11.044 -5.380 1.00 90.38 290 ALA A C 1
ATOM 2273 O O . ALA A 1 290 ? -3.249 -10.633 -6.448 1.00 90.38 290 ALA A O 1
ATOM 2274 N N . PHE A 1 291 ? -3.300 -10.662 -4.204 1.00 91.31 291 PHE A N 1
ATOM 2275 C CA . PHE A 1 291 ? -4.413 -9.729 -4.062 1.00 91.31 291 PHE A CA 1
ATOM 2276 C C . PHE A 1 291 ? -4.112 -8.398 -4.766 1.00 91.31 291 PHE A C 1
ATOM 2278 O O . PHE A 1 291 ? -4.908 -7.932 -5.581 1.00 91.31 291 PHE A O 1
ATOM 2285 N N . TRP A 1 292 ? -2.922 -7.828 -4.549 1.00 87.69 292 TRP A N 1
ATOM 2286 C CA . TRP A 1 292 ? -2.514 -6.578 -5.201 1.00 87.69 292 TRP A CA 1
ATOM 2287 C C . TRP A 1 292 ? -2.296 -6.708 -6.708 1.00 87.69 292 TRP A C 1
ATOM 2289 O O . TRP A 1 292 ? -2.582 -5.777 -7.465 1.00 87.69 292 TRP A O 1
ATOM 2299 N N . GLN A 1 293 ? -1.813 -7.860 -7.173 1.00 84.00 293 GLN A N 1
ATOM 2300 C CA . GLN A 1 293 ? -1.734 -8.160 -8.605 1.00 84.00 293 GLN A CA 1
ATOM 2301 C C . GLN A 1 293 ? -3.125 -8.301 -9.241 1.00 84.00 293 GLN A C 1
ATOM 2303 O O . GLN A 1 293 ? -3.315 -7.923 -10.396 1.00 84.00 293 GLN A O 1
ATOM 2308 N N . GLY A 1 294 ? -4.108 -8.799 -8.490 1.00 85.44 294 GLY A N 1
ATOM 2309 C CA . GLY A 1 294 ? -5.481 -8.975 -8.958 1.00 85.44 294 GLY A CA 1
ATOM 2310 C C . GLY A 1 294 ? -6.272 -7.674 -9.115 1.00 85.44 294 GLY A C 1
ATOM 2311 O O . GLY A 1 294 ? -7.270 -7.655 -9.835 1.00 85.44 294 GLY A O 1
ATOM 2312 N N . LEU A 1 295 ? -5.841 -6.579 -8.480 1.00 83.00 295 LEU A N 1
ATOM 2313 C CA . LEU A 1 295 ? -6.500 -5.282 -8.634 1.00 83.00 295 LEU A CA 1
ATOM 2314 C C . LEU A 1 295 ? -6.301 -4.727 -10.049 1.00 83.00 295 LEU A C 1
ATOM 2316 O O . LEU A 1 295 ? -5.213 -4.795 -10.627 1.00 83.00 295 LEU A O 1
ATOM 2320 N N . GLN A 1 296 ? -7.359 -4.154 -10.619 1.00 76.38 296 GLN A N 1
ATOM 2321 C CA . GLN A 1 296 ? -7.255 -3.485 -11.916 1.00 76.38 296 GLN A CA 1
ATOM 2322 C C . GLN A 1 296 ? -6.504 -2.156 -11.781 1.00 76.38 296 GLN A C 1
ATOM 2324 O O . GLN A 1 296 ? -6.544 -1.519 -10.730 1.00 76.38 296 GLN A O 1
ATOM 2329 N N . ASP A 1 297 ? -5.847 -1.704 -12.853 1.00 71.75 297 ASP A N 1
ATOM 2330 C CA . ASP A 1 297 ? -5.087 -0.443 -12.840 1.00 71.75 297 ASP A CA 1
ATOM 2331 C C . ASP A 1 297 ? -5.959 0.763 -12.445 1.00 71.75 297 ASP A C 1
ATOM 2333 O O . ASP A 1 297 ? -5.478 1.674 -11.778 1.00 71.75 297 ASP A O 1
ATOM 2337 N N . GLU A 1 298 ? -7.248 0.749 -12.792 1.00 62.28 298 GLU A N 1
ATOM 2338 C CA . GLU A 1 298 ? -8.228 1.778 -12.412 1.00 62.28 298 GLU A CA 1
ATOM 2339 C C . GLU A 1 298 ? -8.474 1.819 -10.896 1.00 62.28 298 GLU A C 1
ATOM 2341 O O . GLU A 1 298 ? -8.555 2.891 -10.303 1.00 62.28 298 GLU A O 1
ATOM 2346 N N . GLN A 1 299 ? -8.499 0.654 -10.242 1.00 64.44 299 GLN A N 1
ATOM 2347 C CA . GLN A 1 299 ? -8.629 0.542 -8.784 1.00 64.44 299 GLN A CA 1
ATOM 2348 C C . GLN A 1 299 ? -7.349 0.987 -8.065 1.00 64.44 299 GLN A C 1
ATOM 2350 O O . GLN A 1 299 ? -7.378 1.331 -6.885 1.00 64.44 299 GLN A O 1
ATOM 2355 N N . PHE A 1 300 ? -6.222 0.985 -8.775 1.00 61.16 300 PHE A N 1
ATOM 2356 C CA . PHE A 1 300 ? -4.907 1.275 -8.226 1.00 61.16 300 PHE A CA 1
ATOM 2357 C C . PHE A 1 300 ? -4.507 2.751 -8.376 1.00 61.16 300 PHE A C 1
ATOM 2359 O O . PHE A 1 300 ? -3.941 3.336 -7.456 1.00 61.16 300 PHE A O 1
ATOM 2366 N N . LYS A 1 301 ? -4.834 3.377 -9.514 1.00 57.91 301 LYS A N 1
ATOM 2367 C CA . LYS A 1 301 ? -4.397 4.739 -9.878 1.00 57.91 301 LYS A CA 1
ATOM 2368 C C . LYS A 1 301 ? -5.076 5.871 -9.097 1.00 57.91 301 LYS A C 1
ATOM 2370 O O . LYS A 1 301 ? -4.577 6.988 -9.134 1.00 57.91 301 LYS A O 1
ATOM 2375 N N . GLY A 1 302 ? -6.165 5.592 -8.378 1.00 54.91 302 GLY A N 1
ATOM 2376 C CA . GLY A 1 302 ? -6.883 6.576 -7.555 1.00 54.91 302 GLY A CA 1
ATOM 2377 C C . GLY A 1 302 ? -6.838 6.319 -6.049 1.00 54.91 302 GLY A C 1
ATOM 2378 O O . GLY A 1 302 ? -7.637 6.911 -5.334 1.00 54.91 302 GLY A O 1
ATOM 2379 N N . HIS A 1 303 ? -5.979 5.408 -5.565 1.00 59.28 303 HIS A N 1
ATOM 2380 C CA . HIS A 1 303 ? -6.138 4.801 -4.235 1.00 59.28 303 HIS A CA 1
ATOM 2381 C C . HIS A 1 303 ? -7.571 4.289 -4.042 1.00 59.28 303 HIS A C 1
ATOM 2383 O O . HIS A 1 303 ? -8.248 4.703 -3.107 1.00 59.28 303 HIS A O 1
ATOM 2389 N N . GLY A 1 304 ? -8.059 3.438 -4.952 1.00 70.19 304 GLY A N 1
ATOM 2390 C CA . GLY A 1 304 ? -9.439 2.961 -4.896 1.00 70.19 304 GLY A CA 1
ATOM 2391 C C . GLY A 1 304 ? -9.781 2.422 -3.508 1.00 70.19 304 GLY A C 1
ATOM 2392 O O . GLY A 1 304 ? -8.913 1.863 -2.832 1.00 70.19 304 GLY A O 1
ATOM 2393 N N . ASP A 1 305 ? -11.037 2.585 -3.092 1.00 80.44 305 ASP A N 1
ATOM 2394 C CA . ASP A 1 305 ? -11.500 2.315 -1.722 1.00 80.44 305 ASP A CA 1
ATOM 2395 C C . ASP A 1 305 ? -11.014 0.970 -1.169 1.00 80.44 305 ASP A C 1
ATOM 2397 O O . ASP A 1 305 ? -10.660 0.869 0.001 1.00 80.44 305 ASP A O 1
ATOM 2401 N N . ARG A 1 306 ? -10.879 -0.039 -2.037 1.00 87.12 306 ARG A N 1
ATOM 2402 C CA . ARG A 1 306 ? -10.333 -1.366 -1.714 1.00 87.12 306 ARG A CA 1
ATOM 2403 C C . ARG A 1 306 ? -8.890 -1.345 -1.211 1.00 87.12 306 ARG A C 1
ATOM 2405 O O . ARG A 1 306 ? -8.563 -2.035 -0.249 1.00 87.12 306 ARG A O 1
ATOM 2412 N N . VAL A 1 307 ? -8.014 -0.579 -1.867 1.00 86.38 307 VAL A N 1
ATOM 2413 C CA . VAL A 1 307 ? -6.603 -0.441 -1.471 1.00 86.38 307 VAL A CA 1
ATOM 2414 C C . VAL A 1 307 ? -6.520 0.222 -0.108 1.00 86.38 307 VAL A C 1
ATOM 2416 O O . VAL A 1 307 ? -5.783 -0.248 0.753 1.00 86.38 307 VAL A O 1
ATOM 2419 N N . ILE A 1 308 ? -7.311 1.275 0.099 1.00 85.75 308 ILE A N 1
ATOM 2420 C CA . ILE A 1 308 ? -7.384 1.980 1.377 1.00 85.75 308 ILE A CA 1
ATOM 2421 C C . ILE A 1 308 ? -7.923 1.048 2.466 1.00 85.75 308 ILE A C 1
ATOM 2423 O O . ILE A 1 308 ? -7.294 0.933 3.508 1.00 85.75 308 ILE A O 1
ATOM 2427 N N . GLN A 1 309 ? -9.021 0.330 2.216 1.00 88.69 309 GLN A N 1
ATOM 2428 C CA . GLN A 1 309 ? -9.615 -0.638 3.148 1.00 88.69 309 GLN A CA 1
ATOM 2429 C C . GLN A 1 309 ? -8.622 -1.686 3.613 1.00 88.69 309 GLN A C 1
ATOM 2431 O O . GLN A 1 309 ? -8.424 -1.858 4.816 1.00 88.69 309 GLN A O 1
ATOM 2436 N N . VAL A 1 310 ? -7.951 -2.347 2.675 1.00 92.50 310 VAL A N 1
ATOM 2437 C CA . VAL A 1 310 ? -6.982 -3.376 3.037 1.00 92.50 310 VAL A CA 1
ATOM 2438 C C . VAL A 1 310 ? -5.748 -2.758 3.697 1.00 92.50 310 VAL A C 1
ATOM 2440 O O . VAL A 1 310 ? -5.261 -3.310 4.678 1.00 92.50 310 VAL A O 1
ATOM 2443 N N . ALA A 1 311 ? -5.266 -1.595 3.251 1.00 90.25 311 ALA A N 1
ATOM 2444 C CA . ALA A 1 311 ? -4.142 -0.915 3.898 1.00 90.25 311 ALA A CA 1
ATOM 2445 C C . ALA A 1 311 ? -4.459 -0.502 5.347 1.00 90.25 311 ALA A C 1
ATOM 2447 O O . ALA A 1 311 ? -3.639 -0.730 6.237 1.00 90.25 311 ALA A O 1
ATOM 2448 N N . THR A 1 312 ? -5.648 0.054 5.599 1.00 88.31 312 THR A N 1
ATOM 2449 C CA . THR A 1 312 ? -6.124 0.405 6.944 1.00 88.31 312 THR A CA 1
ATOM 2450 C C . THR A 1 312 ? -6.258 -0.837 7.816 1.00 88.31 312 THR A C 1
ATOM 2452 O O . THR A 1 312 ? -5.775 -0.838 8.947 1.00 88.31 312 THR A O 1
ATOM 2455 N N . PHE A 1 313 ? -6.847 -1.913 7.290 1.00 92.50 313 PHE A N 1
ATOM 2456 C CA . PHE A 1 313 ? -6.951 -3.186 7.999 1.00 92.50 313 PHE A CA 1
ATOM 2457 C C . PHE A 1 313 ? -5.574 -3.750 8.377 1.00 92.50 313 PHE A C 1
ATOM 2459 O O . PHE A 1 313 ? -5.353 -4.091 9.537 1.00 92.50 313 PHE A O 1
ATOM 2466 N N . LEU A 1 314 ? -4.623 -3.788 7.436 1.00 93.38 314 LEU A N 1
ATOM 2467 C CA . LEU A 1 314 ? -3.250 -4.242 7.691 1.00 93.38 314 LEU A CA 1
ATOM 2468 C C . LEU A 1 314 ? -2.583 -3.415 8.789 1.00 93.38 314 LEU A C 1
ATOM 2470 O O . LEU A 1 314 ? -1.979 -3.969 9.705 1.00 93.38 314 LEU A O 1
ATOM 2474 N N . ALA A 1 315 ? -2.738 -2.094 8.735 1.00 89.25 315 ALA A N 1
ATOM 2475 C CA . ALA A 1 315 ? -2.180 -1.212 9.744 1.00 89.25 315 ALA A CA 1
ATOM 2476 C C . ALA A 1 315 ? -2.780 -1.470 11.138 1.00 89.25 315 ALA A C 1
ATOM 2478 O O . ALA A 1 315 ? -2.054 -1.466 12.133 1.00 89.25 315 ALA A O 1
ATOM 2479 N N . GLN A 1 316 ? -4.084 -1.754 11.214 1.00 88.75 316 GLN A N 1
ATOM 2480 C CA . GLN A 1 316 ? -4.746 -2.129 12.464 1.00 88.75 316 GLN A CA 1
ATOM 2481 C C . GLN A 1 316 ? -4.207 -3.458 13.004 1.00 88.75 316 GLN A C 1
ATOM 2483 O O . GLN A 1 316 ? -3.787 -3.514 14.158 1.00 88.75 316 GLN A O 1
ATOM 2488 N N . ILE A 1 317 ? -4.144 -4.518 12.194 1.00 93.31 317 ILE A N 1
ATOM 2489 C CA . ILE A 1 317 ? -3.697 -5.825 12.701 1.00 93.31 317 ILE A CA 1
ATOM 2490 C C . ILE A 1 317 ? -2.206 -5.853 13.070 1.00 93.31 317 ILE A C 1
ATOM 2492 O O . ILE A 1 317 ? -1.797 -6.640 13.928 1.00 93.31 317 ILE A O 1
ATOM 2496 N N . PHE A 1 318 ? -1.394 -4.977 12.470 1.00 90.69 318 PHE A N 1
ATOM 2497 C CA . PHE A 1 318 ? 0.048 -4.908 12.708 1.00 90.69 318 PHE A CA 1
ATOM 2498 C C . PHE A 1 318 ? 0.456 -3.975 13.844 1.00 90.69 318 PHE A C 1
ATOM 2500 O O . PHE A 1 318 ? 1.419 -4.292 14.532 1.00 90.69 318 PHE A O 1
ATOM 2507 N N . ALA A 1 319 ? -0.250 -2.864 14.062 1.00 85.81 319 ALA A N 1
ATOM 2508 C CA . ALA A 1 319 ? 0.176 -1.845 15.024 1.00 85.81 319 ALA A CA 1
ATOM 2509 C C . ALA A 1 319 ? -0.831 -1.571 16.155 1.00 85.81 319 ALA A C 1
ATOM 2511 O O . ALA A 1 319 ? -0.541 -0.752 17.029 1.00 85.81 319 ALA A O 1
ATOM 2512 N N . SER A 1 320 ? -2.007 -2.214 16.167 1.00 84.69 320 SER A N 1
ATOM 2513 C CA . SER A 1 320 ? -3.004 -1.985 17.222 1.00 84.69 320 SER A CA 1
ATOM 2514 C C . SER A 1 320 ? -2.479 -2.357 18.609 1.00 84.69 320 SER A C 1
ATOM 2516 O O . SER A 1 320 ? -1.787 -3.353 18.791 1.00 84.69 320 SER A O 1
ATOM 2518 N N . VAL A 1 321 ? -2.857 -1.565 19.612 1.00 82.69 321 VAL A N 1
ATOM 2519 C CA . VAL A 1 321 ? -2.709 -1.948 21.029 1.00 82.69 321 VAL A CA 1
ATOM 2520 C C . VAL A 1 321 ? -3.867 -2.782 21.533 1.00 82.69 321 VAL A C 1
ATOM 2522 O O . VAL A 1 321 ? -3.779 -3.379 22.605 1.00 82.69 321 VAL A O 1
ATOM 2525 N N . ASN A 1 322 ? -4.979 -2.781 20.799 1.00 85.69 322 ASN A N 1
ATOM 2526 C CA . ASN A 1 322 ? -6.098 -3.618 21.148 1.00 85.69 322 ASN A CA 1
ATOM 2527 C C . ASN A 1 322 ? -5.705 -5.060 20.829 1.00 85.69 322 ASN A C 1
ATOM 2529 O O . ASN A 1 322 ? -5.584 -5.439 19.663 1.00 85.69 322 ASN A O 1
ATOM 2533 N N . ALA A 1 323 ? -5.507 -5.853 21.881 1.00 87.06 323 ALA A N 1
ATOM 2534 C CA . ALA A 1 323 ? -5.090 -7.242 21.772 1.00 87.06 323 ALA A CA 1
ATOM 2535 C C . ALA A 1 323 ? -6.067 -8.091 20.943 1.00 87.06 323 ALA A C 1
ATOM 2537 O O . ALA A 1 323 ? -5.641 -9.082 20.361 1.00 87.06 323 ALA A O 1
ATOM 2538 N N . SER A 1 324 ? -7.350 -7.714 20.845 1.00 89.00 324 SER A N 1
ATOM 2539 C CA . SER A 1 324 ? -8.313 -8.410 19.979 1.00 89.00 324 SER A CA 1
ATOM 2540 C C . SER A 1 324 ? -8.007 -8.208 18.491 1.00 89.00 324 SER A C 1
ATOM 2542 O O . SER A 1 324 ? -8.140 -9.157 17.722 1.00 89.00 324 SER A O 1
ATOM 2544 N N . MET A 1 325 ? -7.529 -7.024 18.097 1.00 91.25 325 MET A N 1
ATOM 2545 C CA . MET A 1 325 ? -7.217 -6.658 16.710 1.00 91.25 325 MET A CA 1
ATOM 2546 C C . MET A 1 325 ? -5.771 -6.97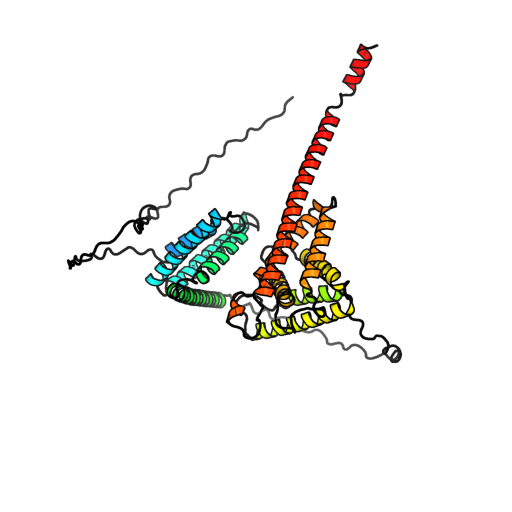1 16.323 1.00 91.25 325 MET A C 1
ATOM 2548 O O . MET A 1 325 ? -5.493 -7.268 15.166 1.00 91.25 325 MET A O 1
ATOM 2552 N N . HIS A 1 326 ? -4.840 -6.894 17.273 1.00 90.81 326 HIS A N 1
ATOM 2553 C CA . HIS A 1 326 ? -3.427 -7.138 17.014 1.00 90.81 326 HIS A CA 1
ATOM 2554 C C . HIS A 1 326 ? -3.152 -8.636 16.832 1.00 90.81 326 HIS A C 1
ATOM 2556 O O . HIS A 1 326 ? -3.552 -9.467 17.656 1.00 90.81 326 HIS A O 1
ATOM 2562 N N . VAL A 1 327 ? -2.487 -9.002 15.734 1.00 93.94 327 VAL A N 1
ATOM 2563 C CA . VAL A 1 327 ? -2.208 -10.406 15.409 1.00 93.94 327 VAL A CA 1
ATOM 2564 C C . VAL A 1 327 ? -0.800 -10.778 15.866 1.00 93.94 327 VAL A C 1
ATOM 2566 O O . VAL A 1 327 ? 0.196 -10.409 15.240 1.00 93.94 327 VAL A O 1
ATOM 2569 N N . THR A 1 328 ? -0.736 -11.554 16.948 1.00 94.12 328 THR A N 1
ATOM 2570 C CA . THR A 1 328 ? 0.495 -12.097 17.534 1.00 94.12 328 THR A CA 1
ATOM 2571 C C . THR A 1 328 ? 0.396 -13.605 17.737 1.00 94.12 328 THR A C 1
ATOM 2573 O O . THR A 1 328 ? -0.698 -14.160 17.845 1.00 94.12 328 THR A O 1
ATOM 2576 N N . ARG A 1 329 ? 1.553 -14.268 17.821 1.00 93.88 329 ARG A N 1
ATOM 2577 C CA . ARG A 1 329 ? 1.695 -15.669 18.234 1.00 93.88 329 ARG A CA 1
ATOM 2578 C C . ARG A 1 329 ? 2.622 -15.725 19.445 1.00 93.88 329 ARG A C 1
ATOM 2580 O O . ARG A 1 329 ? 3.844 -15.699 19.319 1.00 93.88 329 ARG A O 1
ATOM 2587 N N . GLY A 1 330 ? 2.046 -15.744 20.646 1.00 91.69 330 GLY A N 1
ATOM 2588 C CA . GLY A 1 330 ? 2.819 -15.554 21.875 1.00 91.69 330 GLY A CA 1
ATOM 2589 C C . GLY A 1 330 ? 3.421 -14.146 21.928 1.00 91.69 330 GLY A C 1
ATOM 2590 O O . GLY A 1 330 ? 2.683 -13.166 21.943 1.00 91.69 330 GLY A O 1
ATOM 2591 N N . SER A 1 331 ? 4.752 -14.044 21.954 1.00 90.81 331 SER A N 1
ATOM 2592 C CA . SER A 1 331 ? 5.477 -12.764 21.902 1.00 90.81 331 SER A CA 1
ATOM 2593 C C . SER A 1 331 ? 5.860 -12.322 20.486 1.00 90.81 331 SER A C 1
ATOM 2595 O O . SER A 1 331 ? 6.519 -11.299 20.333 1.00 90.81 331 SER A O 1
ATOM 2597 N N . GLU A 1 332 ? 5.534 -13.111 19.461 1.00 93.94 332 GLU A N 1
ATOM 2598 C CA . GLU A 1 332 ? 5.921 -12.829 18.079 1.00 93.94 332 GLU A CA 1
ATOM 2599 C C . GLU A 1 332 ? 4.848 -11.998 17.372 1.00 93.94 332 GLU A C 1
ATOM 2601 O O . GLU A 1 332 ? 3.673 -12.371 17.349 1.00 93.94 332 GLU A O 1
ATOM 2606 N N . GLU A 1 333 ? 5.258 -10.887 16.761 1.00 93.19 333 GLU A N 1
ATOM 2607 C CA . GLU A 1 333 ? 4.403 -10.069 15.899 1.00 93.19 333 GLU A CA 1
ATOM 2608 C C . GLU A 1 333 ? 4.376 -10.637 14.474 1.00 93.19 333 GLU A C 1
ATOM 2610 O O . GLU A 1 333 ? 5.373 -11.172 13.981 1.00 93.19 333 GLU A O 1
ATOM 2615 N N . LEU A 1 334 ? 3.233 -10.530 13.789 1.00 93.12 334 LEU A N 1
ATOM 2616 C CA . LEU A 1 334 ? 3.082 -11.068 12.431 1.00 93.12 334 LEU A CA 1
ATOM 2617 C C . LEU A 1 334 ? 3.882 -10.277 11.389 1.00 93.12 334 LEU A C 1
ATOM 2619 O O . LEU A 1 334 ? 4.501 -10.857 10.493 1.00 93.12 334 LEU A O 1
ATOM 2623 N N . TRP A 1 335 ? 3.848 -8.947 11.490 1.00 93.38 335 TRP A N 1
ATOM 2624 C CA . TRP A 1 335 ? 4.324 -8.058 10.434 1.00 93.38 335 TRP A CA 1
ATOM 2625 C C . TRP A 1 335 ? 5.814 -8.218 10.091 1.00 93.38 335 TRP A C 1
ATOM 2627 O O . TRP A 1 335 ? 6.104 -8.213 8.894 1.00 93.38 335 TRP A O 1
ATOM 2637 N N . PRO A 1 336 ? 6.763 -8.444 11.030 1.00 93.25 336 PRO A N 1
ATOM 2638 C CA . PRO A 1 336 ? 8.168 -8.623 10.665 1.00 93.25 336 PRO A CA 1
ATOM 2639 C C . PRO A 1 336 ? 8.366 -9.854 9.777 1.00 93.25 336 PRO A C 1
ATOM 2641 O O . PRO A 1 336 ? 9.089 -9.795 8.786 1.00 93.25 336 PRO A O 1
ATOM 2644 N N . SER A 1 337 ? 7.665 -10.949 10.089 1.00 94.81 337 SER A N 1
ATOM 2645 C CA . SER A 1 337 ? 7.739 -12.193 9.318 1.00 94.81 337 SER A CA 1
ATOM 2646 C C . SER A 1 337 ? 7.126 -12.036 7.925 1.00 94.81 337 SER A C 1
ATOM 2648 O O . SER A 1 337 ? 7.671 -12.543 6.950 1.00 94.81 337 SER A O 1
ATOM 2650 N N . VAL A 1 338 ? 6.012 -11.305 7.805 1.00 94.38 338 VAL A N 1
ATOM 2651 C CA . VAL A 1 338 ? 5.385 -11.021 6.503 1.00 94.38 338 VAL A CA 1
ATOM 2652 C C . VAL A 1 338 ? 6.275 -10.123 5.640 1.00 94.38 338 VAL A C 1
ATOM 2654 O O . VAL A 1 338 ? 6.448 -10.409 4.457 1.00 94.38 338 VAL A O 1
ATOM 2657 N N . LEU A 1 339 ? 6.862 -9.063 6.210 1.00 93.06 339 LEU A N 1
ATOM 2658 C CA . LEU A 1 339 ? 7.766 -8.171 5.474 1.00 93.06 339 LEU A CA 1
ATOM 2659 C C . LEU A 1 339 ? 9.028 -8.899 5.001 1.00 93.06 339 LEU A C 1
ATOM 2661 O O . LEU A 1 339 ? 9.454 -8.703 3.866 1.00 93.06 339 LEU A O 1
ATOM 2665 N N . GLU A 1 340 ? 9.592 -9.773 5.834 1.00 93.75 340 GLU A N 1
ATOM 2666 C CA . GLU A 1 340 ? 10.740 -10.605 5.469 1.00 93.75 340 GLU A CA 1
ATOM 2667 C C . GLU A 1 340 ? 10.414 -11.557 4.305 1.00 93.75 340 GLU A C 1
ATOM 2669 O O . GLU A 1 340 ? 11.218 -11.715 3.387 1.00 93.75 340 GLU A O 1
ATOM 2674 N N . GLU A 1 341 ? 9.219 -12.152 4.279 1.00 95.25 341 GLU A N 1
ATOM 2675 C CA . GLU A 1 341 ? 8.790 -13.001 3.160 1.00 95.25 341 GLU A CA 1
ATOM 2676 C C . GLU A 1 341 ? 8.518 -12.188 1.880 1.00 95.25 341 GLU A C 1
ATOM 2678 O O . GLU A 1 341 ? 8.875 -12.628 0.786 1.00 95.25 341 GLU A O 1
ATOM 2683 N N . LEU A 1 342 ? 7.972 -10.969 1.986 1.00 91.56 342 LEU A N 1
ATOM 2684 C CA . LEU A 1 342 ? 7.861 -10.051 0.841 1.00 91.56 342 LEU A CA 1
ATOM 2685 C C . LEU A 1 342 ? 9.241 -9.676 0.279 1.00 91.56 342 LEU A C 1
ATOM 2687 O O . LEU A 1 342 ? 9.426 -9.667 -0.940 1.00 91.56 342 LEU A O 1
ATOM 2691 N N . ARG A 1 343 ? 10.213 -9.413 1.159 1.00 90.19 343 ARG A N 1
ATOM 2692 C CA . ARG A 1 343 ? 11.605 -9.116 0.799 1.00 90.19 343 ARG A CA 1
ATOM 2693 C C . ARG A 1 343 ? 12.256 -10.289 0.064 1.00 90.19 343 ARG A C 1
ATOM 2695 O O . ARG A 1 343 ? 12.838 -10.090 -0.998 1.00 90.19 343 ARG A O 1
ATOM 2702 N N . ARG A 1 344 ? 12.097 -11.521 0.560 1.00 91.44 344 ARG A N 1
ATOM 2703 C CA . ARG A 1 344 ? 12.595 -12.740 -0.110 1.00 91.44 344 ARG A CA 1
ATOM 2704 C C . ARG A 1 344 ? 11.986 -12.934 -1.494 1.00 91.44 344 ARG A C 1
ATOM 2706 O O . ARG A 1 344 ? 12.717 -13.180 -2.449 1.00 91.44 344 ARG A O 1
ATOM 2713 N N . ASN A 1 345 ? 10.669 -12.762 -1.620 1.00 87.12 345 ASN A N 1
ATOM 2714 C CA . ASN A 1 345 ? 9.989 -12.856 -2.915 1.00 87.12 345 ASN A CA 1
ATOM 2715 C C . ASN A 1 345 ? 10.563 -11.845 -3.921 1.00 87.12 345 ASN A C 1
ATOM 2717 O O . ASN A 1 345 ? 10.775 -12.168 -5.090 1.00 87.12 345 ASN A O 1
ATOM 2721 N N . LEU A 1 346 ? 10.857 -10.629 -3.459 1.00 83.69 346 LEU A N 1
ATOM 2722 C CA . LEU A 1 346 ? 11.469 -9.582 -4.268 1.00 83.69 346 LEU A CA 1
ATOM 2723 C C . LEU A 1 346 ? 12.913 -9.917 -4.684 1.00 83.69 346 LEU A C 1
ATOM 2725 O O . LEU A 1 346 ? 13.260 -9.746 -5.854 1.00 83.69 346 LEU A O 1
ATOM 2729 N N . GLU A 1 347 ? 13.735 -10.429 -3.767 1.00 86.06 347 GLU A N 1
ATOM 2730 C CA . GLU A 1 347 ? 15.100 -10.882 -4.065 1.00 86.06 347 GLU A CA 1
ATOM 2731 C C . GLU A 1 347 ? 15.136 -12.042 -5.062 1.00 86.06 347 GLU A C 1
ATOM 2733 O O . GLU A 1 347 ? 16.037 -12.132 -5.894 1.00 86.06 347 GLU A O 1
ATOM 2738 N N . ASP A 1 348 ? 14.180 -12.962 -4.984 1.00 85.50 348 ASP A N 1
ATOM 2739 C CA . ASP A 1 348 ? 14.135 -14.096 -5.899 1.00 85.50 348 ASP A CA 1
ATOM 2740 C C . ASP A 1 348 ? 13.731 -13.661 -7.311 1.00 85.50 348 ASP A C 1
ATOM 2742 O O . ASP A 1 348 ? 14.328 -14.123 -8.288 1.00 85.50 348 ASP A O 1
ATOM 2746 N N . MET A 1 349 ? 12.831 -12.680 -7.433 1.00 79.19 349 MET A N 1
ATOM 2747 C CA . MET A 1 349 ? 12.522 -12.053 -8.722 1.00 79.19 349 MET A CA 1
ATOM 2748 C C . MET A 1 349 ? 13.695 -11.247 -9.298 1.00 79.19 349 MET A C 1
ATOM 2750 O O . MET A 1 349 ? 13.842 -11.183 -10.520 1.00 79.19 349 MET A O 1
ATOM 2754 N N . SER A 1 350 ? 14.550 -10.644 -8.462 1.00 77.19 350 SER A N 1
ATOM 2755 C CA . SER A 1 350 ? 15.682 -9.826 -8.933 1.00 77.19 350 SER A CA 1
ATOM 2756 C C . SER A 1 350 ? 16.837 -10.636 -9.525 1.00 77.19 350 SER A C 1
ATOM 2758 O O . SER A 1 350 ? 17.633 -10.111 -10.306 1.00 77.19 350 SER A O 1
ATOM 2760 N N . LYS A 1 351 ? 16.908 -11.938 -9.229 1.00 78.75 351 LYS A N 1
ATOM 2761 C CA . LYS A 1 351 ? 17.947 -12.847 -9.744 1.00 78.75 351 LYS A CA 1
ATOM 2762 C C . LYS A 1 351 ? 17.671 -13.359 -11.167 1.00 78.75 351 LYS A C 1
ATOM 2764 O O . LYS A 1 351 ? 18.557 -13.972 -11.765 1.00 78.75 351 LYS A O 1
ATOM 2769 N N . GLY A 1 352 ? 16.473 -13.142 -11.715 1.00 71.25 352 GLY A N 1
ATOM 2770 C CA . GLY A 1 352 ? 16.031 -13.716 -12.990 1.00 71.25 352 GLY A CA 1
ATOM 2771 C C . GLY A 1 352 ? 15.960 -12.727 -14.158 1.00 71.25 352 GLY A C 1
AT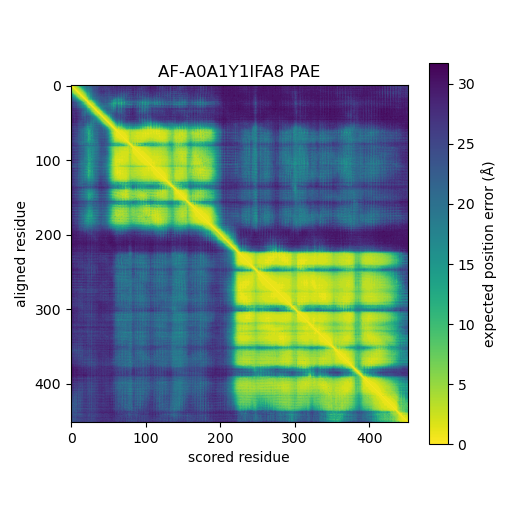OM 2772 O O . GLY A 1 352 ? 15.845 -11.518 -13.978 1.00 71.25 352 GLY A O 1
ATOM 2773 N N . ALA A 1 353 ? 15.926 -13.257 -15.389 1.00 71.19 353 ALA A N 1
ATOM 2774 C CA . ALA A 1 353 ? 15.555 -12.479 -16.585 1.00 71.19 353 ALA A CA 1
ATOM 2775 C C . ALA A 1 353 ? 14.132 -11.886 -16.480 1.00 71.19 353 ALA A C 1
ATOM 2777 O O . ALA A 1 353 ? 13.798 -10.925 -17.171 1.00 71.19 353 ALA A O 1
ATOM 2778 N N . GLU A 1 354 ? 13.324 -12.445 -15.578 1.00 73.94 354 GLU A N 1
ATOM 2779 C CA . GLU A 1 354 ? 11.983 -11.995 -15.214 1.00 73.94 354 GLU A CA 1
ATOM 2780 C C . GLU A 1 354 ? 11.979 -10.614 -14.547 1.00 73.94 354 GLU A C 1
ATOM 2782 O O . GLU A 1 354 ? 10.967 -9.928 -14.610 1.00 73.94 354 GLU A O 1
ATOM 2787 N N . TRP A 1 355 ? 13.102 -10.131 -13.998 1.00 79.75 355 TRP A N 1
ATOM 2788 C CA . TRP A 1 355 ? 13.165 -8.801 -13.380 1.00 79.75 355 TRP A CA 1
ATOM 2789 C C . TRP A 1 355 ? 12.757 -7.667 -14.332 1.00 79.75 355 TRP A C 1
ATOM 2791 O O . TRP A 1 355 ? 12.086 -6.708 -13.934 1.00 79.75 355 TRP A O 1
ATOM 2801 N N . ALA A 1 356 ? 13.157 -7.784 -15.600 1.00 79.44 356 ALA A N 1
ATOM 2802 C CA . ALA A 1 356 ? 12.844 -6.818 -16.648 1.00 79.44 356 ALA A CA 1
ATOM 2803 C C . ALA A 1 356 ? 11.473 -7.066 -17.304 1.00 79.44 356 ALA A C 1
ATOM 2805 O O . ALA A 1 356 ? 11.066 -6.280 -18.163 1.00 79.44 356 ALA A O 1
ATOM 2806 N N . ALA A 1 357 ? 10.768 -8.140 -16.929 1.00 83.62 357 ALA A N 1
ATOM 2807 C CA . ALA A 1 357 ? 9.451 -8.434 -17.468 1.00 83.62 357 ALA A CA 1
ATOM 2808 C C . ALA A 1 357 ? 8.451 -7.331 -17.060 1.00 83.62 357 ALA A C 1
ATOM 2810 O O . ALA A 1 357 ? 8.498 -6.846 -15.920 1.00 83.62 357 ALA A O 1
ATOM 2811 N N . PRO A 1 358 ? 7.547 -6.912 -17.965 1.00 81.69 358 PRO A N 1
ATOM 2812 C CA . PRO A 1 358 ? 6.513 -5.926 -17.657 1.00 81.69 358 PRO A CA 1
ATOM 2813 C C . PRO A 1 358 ? 5.697 -6.280 -16.409 1.00 81.69 358 PRO A C 1
ATOM 2815 O O . PRO A 1 358 ? 5.402 -5.399 -15.604 1.00 81.69 358 PRO A O 1
ATOM 2818 N N . GLU A 1 359 ? 5.400 -7.563 -16.215 1.00 80.56 359 GLU A N 1
ATOM 2819 C CA . GLU A 1 359 ? 4.638 -8.094 -15.087 1.00 80.56 359 GLU A CA 1
ATOM 2820 C C . GLU A 1 359 ? 5.383 -7.889 -13.763 1.00 80.56 359 GLU A C 1
ATOM 2822 O O . GLU A 1 359 ? 4.800 -7.415 -12.789 1.00 80.56 359 GLU A O 1
ATOM 2827 N N . ALA A 1 360 ? 6.693 -8.156 -13.734 1.00 82.56 360 ALA A N 1
ATOM 2828 C CA . ALA A 1 360 ? 7.520 -7.930 -12.551 1.00 82.56 360 ALA A CA 1
ATOM 2829 C C . ALA A 1 360 ? 7.644 -6.433 -12.231 1.00 82.56 360 ALA A C 1
ATOM 2831 O O . ALA A 1 360 ? 7.570 -6.039 -11.069 1.00 82.56 360 ALA A O 1
ATOM 2832 N N . LYS A 1 361 ? 7.769 -5.576 -13.254 1.00 84.50 361 LYS A N 1
ATOM 2833 C CA . LYS A 1 361 ? 7.769 -4.116 -13.074 1.00 84.50 361 LYS A CA 1
ATOM 2834 C C . LYS A 1 361 ? 6.443 -3.613 -12.504 1.00 84.50 361 LYS A C 1
ATOM 2836 O O . LYS A 1 361 ? 6.443 -2.801 -11.581 1.00 84.50 361 LYS A O 1
ATOM 2841 N N . GLN A 1 362 ? 5.322 -4.094 -13.036 1.00 83.00 362 GLN A N 1
ATOM 2842 C CA . GLN A 1 362 ? 3.994 -3.745 -12.536 1.00 83.00 362 GLN A CA 1
ATOM 2843 C C . GLN A 1 362 ? 3.812 -4.226 -11.096 1.00 83.00 362 GLN A C 1
ATOM 2845 O O . GLN A 1 362 ? 3.330 -3.467 -10.255 1.00 83.00 362 GLN A O 1
ATOM 2850 N N . TRP A 1 363 ? 4.247 -5.450 -10.793 1.00 83.94 363 TRP A N 1
ATOM 2851 C CA . TRP A 1 363 ? 4.214 -5.984 -9.440 1.00 83.94 363 TRP A CA 1
ATOM 2852 C C . TRP A 1 363 ? 4.991 -5.109 -8.459 1.00 83.94 363 TRP A C 1
ATOM 2854 O O . TRP A 1 363 ? 4.443 -4.743 -7.424 1.00 83.94 363 TRP A O 1
ATOM 2864 N N . ARG A 1 364 ? 6.224 -4.706 -8.794 1.00 86.44 364 ARG A N 1
ATOM 2865 C CA . ARG A 1 364 ? 7.039 -3.842 -7.925 1.00 86.44 364 ARG A CA 1
ATOM 2866 C C . ARG A 1 364 ? 6.374 -2.505 -7.647 1.00 86.44 364 ARG A C 1
ATOM 2868 O O . ARG A 1 364 ? 6.242 -2.141 -6.483 1.00 86.44 364 ARG A O 1
ATOM 2875 N N . GLY A 1 365 ? 5.888 -1.826 -8.688 1.00 84.88 365 GLY A N 1
ATOM 2876 C CA . GLY A 1 365 ? 5.188 -0.552 -8.523 1.00 84.88 365 GLY A CA 1
ATOM 2877 C C . GLY A 1 365 ? 3.958 -0.684 -7.621 1.00 84.88 365 GLY A C 1
ATOM 2878 O O . GLY A 1 365 ? 3.728 0.153 -6.749 1.00 84.88 365 GLY A O 1
ATOM 2879 N N . ARG A 1 366 ? 3.199 -1.777 -7.762 1.00 85.06 366 ARG A N 1
ATOM 2880 C CA . ARG A 1 366 ? 2.027 -2.039 -6.918 1.00 85.06 366 ARG A CA 1
ATOM 2881 C C . ARG A 1 366 ? 2.400 -2.365 -5.475 1.00 85.06 366 ARG A C 1
ATOM 2883 O O . ARG A 1 366 ? 1.821 -1.800 -4.552 1.00 85.06 366 ARG A O 1
ATOM 2890 N N . THR A 1 367 ? 3.392 -3.222 -5.269 1.00 86.12 367 THR A N 1
ATOM 2891 C CA . THR A 1 367 ? 3.907 -3.541 -3.934 1.00 86.12 367 THR A CA 1
ATOM 2892 C C . THR A 1 367 ? 4.435 -2.286 -3.241 1.00 86.12 367 THR A C 1
ATOM 2894 O O . THR A 1 367 ? 4.106 -2.053 -2.084 1.00 86.12 367 THR A O 1
ATOM 2897 N N . GLN A 1 368 ? 5.162 -1.417 -3.946 1.00 87.00 368 GLN A N 1
ATOM 2898 C CA . GLN A 1 368 ? 5.673 -0.167 -3.385 1.00 87.00 368 GLN A CA 1
ATOM 2899 C C . GLN A 1 368 ? 4.544 0.769 -2.936 1.00 87.00 368 GLN A C 1
ATOM 2901 O O . GLN A 1 368 ? 4.562 1.254 -1.807 1.00 87.00 368 GLN A O 1
ATOM 2906 N N . ILE A 1 369 ? 3.528 0.973 -3.777 1.00 84.94 369 ILE A N 1
ATOM 2907 C CA . ILE A 1 369 ? 2.356 1.794 -3.434 1.00 84.94 369 ILE A CA 1
ATOM 2908 C C . ILE A 1 369 ? 1.612 1.209 -2.230 1.00 84.94 369 ILE A C 1
ATOM 2910 O O . ILE A 1 369 ? 1.210 1.949 -1.335 1.00 84.94 369 ILE A O 1
ATOM 2914 N N . MET A 1 370 ? 1.449 -0.113 -2.166 1.00 86.06 370 MET A N 1
ATOM 2915 C CA . MET A 1 370 ? 0.849 -0.771 -1.008 1.00 86.06 370 MET A CA 1
ATOM 2916 C C . MET A 1 370 ? 1.656 -0.516 0.268 1.00 86.06 370 MET A C 1
ATOM 2918 O O . MET A 1 370 ? 1.083 -0.092 1.273 1.00 86.06 370 MET A O 1
ATOM 2922 N N . LEU A 1 371 ? 2.973 -0.724 0.225 1.00 87.56 371 LEU A N 1
ATOM 2923 C CA . LEU A 1 371 ? 3.848 -0.490 1.372 1.00 87.56 371 LEU A CA 1
ATOM 2924 C C . LEU A 1 371 ? 3.819 0.978 1.823 1.00 87.56 371 LEU A C 1
ATOM 2926 O O . LEU A 1 371 ? 3.954 1.249 3.011 1.00 87.56 371 LEU A O 1
ATOM 2930 N N . GLN A 1 372 ? 3.601 1.920 0.903 1.00 87.81 372 GLN A N 1
ATOM 2931 C CA . GLN A 1 372 ? 3.387 3.333 1.227 1.00 87.81 372 GLN A CA 1
ATOM 2932 C C . GLN A 1 372 ? 2.004 3.578 1.848 1.00 87.81 372 GLN A C 1
ATOM 2934 O O . GLN A 1 372 ? 1.871 4.371 2.777 1.00 87.81 372 GLN A O 1
ATOM 2939 N N . CYS A 1 373 ? 0.968 2.884 1.372 1.00 85.81 373 CYS A N 1
ATOM 2940 C CA . CYS A 1 373 ? -0.401 3.073 1.841 1.00 85.81 373 CYS A CA 1
ATOM 2941 C C . CYS A 1 373 ? -0.607 2.603 3.284 1.00 85.81 373 CYS A C 1
ATOM 2943 O O . CYS A 1 373 ? -1.338 3.264 4.017 1.00 85.81 373 CYS A O 1
ATOM 2945 N N . VAL A 1 374 ? -0.004 1.491 3.711 1.00 85.75 374 VAL A N 1
ATOM 2946 C CA . VAL A 1 374 ? -0.219 0.937 5.064 1.00 85.75 374 VAL A CA 1
ATOM 2947 C C . VAL A 1 374 ? 0.091 1.955 6.179 1.00 85.75 374 VAL A C 1
ATOM 2949 O O . VAL A 1 374 ? -0.810 2.244 6.968 1.00 85.75 374 VAL A O 1
ATOM 2952 N N . PRO A 1 375 ? 1.288 2.570 6.255 1.00 83.31 375 PRO A N 1
ATOM 2953 C CA . PRO A 1 375 ? 1.570 3.565 7.289 1.00 83.31 375 PRO A CA 1
ATOM 2954 C C . PRO A 1 375 ? 0.761 4.858 7.100 1.00 83.31 375 PRO A C 1
ATOM 2956 O O . PRO A 1 375 ? 0.346 5.468 8.082 1.00 83.31 375 PRO A O 1
ATOM 2959 N N . SER A 1 376 ? 0.485 5.271 5.858 1.00 79.75 376 SER A N 1
ATOM 2960 C CA . SER A 1 376 ? -0.230 6.523 5.568 1.00 79.75 376 SER A CA 1
ATOM 2961 C C . SER A 1 376 ? -1.730 6.486 5.869 1.00 79.75 376 SER A C 1
ATOM 2963 O O . SER A 1 376 ? -2.329 7.544 6.049 1.00 79.75 376 SER A O 1
ATOM 2965 N N . ASN A 1 377 ? -2.344 5.301 5.916 1.00 73.06 377 ASN A N 1
ATOM 2966 C CA . ASN A 1 377 ? -3.782 5.131 6.155 1.00 73.06 377 ASN A CA 1
ATOM 2967 C C . ASN A 1 377 ? -4.147 4.927 7.626 1.00 73.06 377 ASN A C 1
ATOM 2969 O O . ASN A 1 377 ? -5.294 4.599 7.944 1.00 73.06 377 ASN A O 1
ATOM 2973 N N . LEU A 1 378 ? -3.194 5.141 8.529 1.00 69.19 378 LEU A N 1
ATOM 2974 C CA . LEU A 1 378 ? -3.501 5.201 9.941 1.00 69.19 378 LEU A CA 1
ATOM 2975 C C . LEU A 1 378 ? -4.153 6.537 10.275 1.00 69.19 378 LEU A C 1
ATOM 2977 O O . LEU A 1 378 ? -3.612 7.588 9.921 1.00 69.19 378 LEU A O 1
ATOM 2981 N N . PRO A 1 379 ? -5.324 6.525 10.929 1.00 58.62 379 PRO A N 1
ATOM 2982 C CA . PRO A 1 379 ? -6.029 7.755 11.211 1.00 58.62 379 PRO A CA 1
ATOM 2983 C C . PRO A 1 379 ? -5.237 8.556 12.253 1.00 58.62 379 PRO A C 1
ATOM 2985 O O . PRO A 1 379 ? -5.261 8.278 13.452 1.00 58.62 379 PRO A O 1
ATOM 2988 N N . LYS A 1 380 ? -4.504 9.564 11.762 1.00 57.38 380 LYS A N 1
ATOM 2989 C CA . LYS A 1 380 ? -3.656 10.470 12.555 1.00 57.38 380 LYS A CA 1
ATOM 2990 C C . LYS A 1 380 ? -4.445 11.162 13.674 1.00 57.38 380 LYS A C 1
ATOM 2992 O O . LYS A 1 380 ? -3.900 11.460 14.730 1.00 57.38 380 LYS A O 1
ATOM 2997 N N . GLU A 1 381 ? -5.741 11.372 13.453 1.00 48.81 381 GLU A N 1
ATOM 2998 C CA . GLU A 1 381 ? -6.648 12.086 14.357 1.00 48.81 381 GLU A CA 1
ATOM 2999 C C . GLU A 1 381 ? -7.202 11.210 15.495 1.00 48.81 381 GLU A C 1
ATOM 3001 O O . GLU A 1 381 ? -7.683 11.727 16.505 1.00 48.81 381 GLU A O 1
ATOM 3006 N N . THR A 1 382 ? -7.095 9.881 15.402 1.00 47.22 382 THR A N 1
ATOM 3007 C CA . THR A 1 382 ? -7.635 8.974 16.431 1.00 47.22 382 THR A CA 1
ATOM 3008 C C . THR A 1 382 ? -6.742 8.871 17.666 1.00 47.22 382 THR A C 1
ATOM 3010 O O . THR A 1 382 ? -7.231 8.497 18.730 1.00 47.22 382 THR A O 1
ATOM 3013 N N . LEU A 1 383 ? -5.480 9.308 17.569 1.00 45.09 383 LEU A N 1
ATOM 3014 C CA . LEU A 1 383 ? -4.540 9.385 18.694 1.00 45.09 383 LEU A CA 1
ATOM 3015 C C . LEU A 1 383 ? -5.034 10.284 19.841 1.00 45.09 383 LEU A C 1
ATOM 3017 O O . LEU A 1 383 ? -4.635 10.068 20.982 1.00 45.09 383 LEU A O 1
ATOM 3021 N N . ASN A 1 384 ? -5.929 11.245 19.569 1.00 40.34 384 ASN A N 1
ATOM 3022 C CA . ASN A 1 384 ? -6.380 12.220 20.569 1.00 40.34 384 ASN A CA 1
ATOM 3023 C C . ASN A 1 384 ? -7.868 12.124 20.957 1.00 40.34 384 ASN A C 1
ATOM 3025 O O . ASN A 1 384 ? -8.260 12.744 21.944 1.00 40.34 384 ASN A O 1
ATOM 3029 N N . SER A 1 385 ? -8.708 11.377 20.224 1.00 41.06 385 SER A N 1
ATOM 3030 C CA . SER A 1 385 ? -10.176 11.491 20.363 1.00 41.06 385 SER A CA 1
ATOM 3031 C C . SER A 1 385 ? -10.943 10.189 20.613 1.00 41.06 385 SER A C 1
ATOM 3033 O O . SER A 1 385 ? -12.045 10.268 21.157 1.00 41.06 385 SER A O 1
ATOM 3035 N N . ALA A 1 386 ? -10.433 9.006 20.256 1.00 44.31 386 ALA A N 1
ATOM 3036 C CA . ALA A 1 386 ? -11.176 7.762 20.479 1.00 44.31 386 ALA A CA 1
ATOM 3037 C C . ALA A 1 386 ? -10.508 6.926 21.569 1.00 44.31 386 ALA A C 1
ATOM 3039 O O . ALA A 1 386 ? -9.386 6.456 21.416 1.00 44.31 386 ALA A O 1
ATOM 3040 N N . LYS A 1 387 ? -11.240 6.683 22.659 1.00 51.78 387 LYS A N 1
ATOM 3041 C CA . LYS A 1 387 ? -10.820 5.840 23.792 1.00 51.78 387 LYS A CA 1
ATOM 3042 C C . LYS A 1 387 ? -10.464 4.387 23.423 1.00 51.78 387 LYS A C 1
ATOM 3044 O O . LYS A 1 387 ? -10.006 3.666 24.302 1.00 51.78 387 LYS A O 1
ATOM 3049 N N . ASN A 1 388 ? -10.657 3.965 22.171 1.00 50.03 388 ASN A N 1
ATOM 3050 C CA . ASN A 1 388 ? -10.666 2.553 21.787 1.00 50.03 388 ASN A CA 1
ATOM 3051 C C . ASN A 1 388 ? -9.628 2.158 20.715 1.00 50.03 388 ASN A C 1
ATOM 3053 O O . ASN A 1 388 ? -9.454 0.967 20.481 1.00 50.03 388 ASN A O 1
ATOM 3057 N N . ILE A 1 389 ? -8.908 3.103 20.088 1.00 54.34 389 ILE A N 1
ATOM 3058 C CA . ILE A 1 389 ? -7.888 2.791 19.062 1.00 54.34 389 ILE A CA 1
ATOM 3059 C C . ILE A 1 389 ? -6.583 3.511 19.409 1.00 54.34 389 ILE A C 1
ATOM 3061 O O . ILE A 1 389 ? -6.249 4.551 18.850 1.00 54.34 389 ILE A O 1
ATOM 3065 N N . THR A 1 390 ? -5.841 2.977 20.374 1.00 56.72 390 THR A N 1
ATOM 3066 C CA . THR A 1 390 ? -4.626 3.616 20.904 1.00 56.72 390 THR A CA 1
ATOM 3067 C C . THR A 1 390 ? -3.359 2.986 20.341 1.00 56.72 390 THR A C 1
ATOM 3069 O O . THR A 1 390 ? -2.532 2.518 21.100 1.00 56.72 390 THR A O 1
ATOM 3072 N N . ILE A 1 391 ? -3.171 2.931 19.022 1.00 65.62 391 ILE A N 1
ATOM 3073 C CA . ILE A 1 391 ? -1.885 2.487 18.439 1.00 65.62 391 ILE A CA 1
ATOM 3074 C C . ILE A 1 391 ? -0.732 3.217 19.141 1.00 65.62 391 ILE A C 1
ATOM 3076 O O . ILE A 1 391 ? -0.726 4.450 19.174 1.00 65.62 391 ILE A O 1
ATOM 3080 N N . THR A 1 392 ? 0.218 2.487 19.745 1.00 69.25 392 THR A N 1
ATOM 3081 C CA . THR A 1 392 ? 1.340 3.163 20.403 1.00 69.25 392 THR A CA 1
ATOM 3082 C C . THR A 1 392 ? 2.182 3.850 19.340 1.00 69.25 392 THR A C 1
ATOM 3084 O O . THR A 1 392 ? 2.464 3.293 18.275 1.00 69.25 392 THR A O 1
ATOM 3087 N N . THR A 1 393 ? 2.629 5.066 19.643 1.00 73.44 393 THR A N 1
ATOM 3088 C CA . THR A 1 393 ? 3.548 5.812 18.778 1.00 73.44 393 THR A CA 1
ATOM 3089 C C . THR A 1 393 ? 4.815 5.003 18.478 1.00 73.44 393 THR A C 1
ATOM 3091 O O . THR A 1 393 ? 5.374 5.115 17.391 1.00 73.44 393 THR A O 1
ATOM 3094 N N . GLU A 1 394 ? 5.238 4.148 19.415 1.00 78.75 394 GLU A N 1
ATOM 3095 C CA . GLU A 1 394 ? 6.380 3.245 19.263 1.00 78.75 394 GLU A CA 1
ATOM 3096 C C . GLU A 1 394 ? 6.112 2.104 18.269 1.00 78.75 394 GLU A C 1
ATOM 3098 O O . GLU A 1 394 ? 6.887 1.947 17.325 1.00 78.75 394 GLU A O 1
ATOM 3103 N N . ASN A 1 395 ? 5.007 1.354 18.407 1.00 78.62 395 ASN A N 1
ATOM 3104 C CA . ASN A 1 395 ? 4.681 0.250 17.491 1.00 78.62 395 ASN A CA 1
ATOM 3105 C C . ASN A 1 395 ? 4.477 0.771 16.069 1.00 78.62 395 ASN A C 1
ATOM 3107 O O . ASN A 1 395 ? 5.007 0.207 15.111 1.00 78.62 395 ASN A O 1
ATOM 3111 N N . TYR A 1 396 ? 3.775 1.899 15.936 1.00 81.56 396 TYR A N 1
ATOM 3112 C CA . TYR A 1 396 ? 3.637 2.572 14.652 1.00 81.56 396 TYR A CA 1
ATOM 3113 C C . TYR A 1 396 ? 4.986 3.021 14.089 1.00 81.56 396 TYR A C 1
ATOM 3115 O O . TYR A 1 396 ? 5.258 2.785 12.916 1.00 81.56 396 TYR A O 1
ATOM 3123 N N . GLY A 1 397 ? 5.841 3.641 14.908 1.00 82.38 397 GLY A N 1
ATOM 3124 C CA . GLY A 1 397 ? 7.167 4.088 14.488 1.00 82.38 397 GLY A CA 1
ATOM 3125 C C . GLY A 1 397 ? 8.039 2.937 13.984 1.00 82.38 397 GLY A C 1
ATOM 3126 O O . GLY A 1 397 ? 8.656 3.055 12.923 1.00 82.38 397 GLY A O 1
ATOM 3127 N N . ASN A 1 398 ? 8.037 1.807 14.694 1.00 85.56 398 ASN A N 1
ATOM 3128 C CA . ASN A 1 398 ? 8.773 0.601 14.315 1.00 85.56 398 ASN A CA 1
ATOM 3129 C C . ASN A 1 398 ? 8.241 -0.000 13.009 1.00 85.56 398 ASN A C 1
ATOM 3131 O O . ASN A 1 398 ? 9.025 -0.257 12.092 1.00 85.56 398 ASN A O 1
ATOM 3135 N N . MET A 1 399 ? 6.918 -0.144 12.888 1.00 87.25 399 MET A N 1
ATOM 3136 C CA . MET A 1 399 ? 6.270 -0.623 11.667 1.00 87.25 399 MET A CA 1
ATOM 3137 C C . MET A 1 399 ? 6.569 0.315 10.488 1.00 87.25 399 MET A C 1
ATOM 3139 O O . MET A 1 399 ? 7.114 -0.113 9.476 1.00 87.25 399 MET A O 1
ATOM 3143 N N . ALA A 1 400 ? 6.285 1.613 10.612 1.00 86.25 400 ALA A N 1
ATOM 3144 C CA . ALA A 1 400 ? 6.496 2.591 9.547 1.00 86.25 400 ALA A CA 1
ATOM 3145 C C . ALA A 1 400 ? 7.963 2.652 9.094 1.00 86.25 400 ALA A C 1
ATOM 3147 O O . ALA A 1 400 ? 8.235 2.791 7.900 1.00 86.25 400 ALA A O 1
ATOM 3148 N N . LYS A 1 401 ? 8.913 2.508 10.028 1.00 88.38 401 LYS A N 1
ATOM 3149 C CA . LYS A 1 401 ? 10.339 2.404 9.711 1.00 88.38 401 LYS A CA 1
ATOM 3150 C C . LYS A 1 401 ? 10.641 1.148 8.896 1.00 88.38 401 LYS A C 1
ATOM 3152 O O . LYS A 1 401 ? 11.311 1.261 7.878 1.00 88.38 401 LYS A O 1
ATOM 3157 N N . ALA A 1 402 ? 10.126 -0.015 9.289 1.00 86.81 402 ALA A N 1
ATOM 3158 C CA . ALA A 1 402 ? 10.362 -1.261 8.563 1.00 86.81 402 ALA A CA 1
ATOM 3159 C C . ALA A 1 402 ? 9.765 -1.249 7.147 1.00 86.81 402 ALA A C 1
ATOM 3161 O O . ALA A 1 402 ? 10.431 -1.649 6.194 1.00 86.81 402 ALA A O 1
ATOM 3162 N N . PHE A 1 403 ? 8.547 -0.723 6.987 1.00 88.88 403 PHE A N 1
ATOM 3163 C CA . PHE A 1 403 ? 7.935 -0.526 5.670 1.00 88.88 403 PHE A CA 1
ATOM 3164 C C . PHE A 1 403 ? 8.774 0.414 4.796 1.00 88.88 403 PHE A C 1
ATOM 3166 O O . PHE A 1 403 ? 9.000 0.125 3.622 1.00 88.88 403 PHE A O 1
ATOM 3173 N N . ARG A 1 404 ? 9.284 1.514 5.368 1.00 88.81 404 ARG A N 1
ATOM 3174 C CA . ARG A 1 404 ? 10.172 2.447 4.662 1.00 88.81 404 ARG A CA 1
ATOM 3175 C C . ARG A 1 404 ? 11.476 1.782 4.232 1.00 88.81 404 ARG A C 1
ATOM 3177 O O . ARG A 1 404 ? 11.855 1.924 3.076 1.00 88.81 404 ARG A O 1
ATOM 3184 N N . THR A 1 405 ? 12.116 1.026 5.121 1.00 88.06 405 THR A N 1
ATOM 3185 C CA . THR A 1 405 ? 13.334 0.274 4.796 1.00 88.06 405 THR A CA 1
ATOM 3186 C C . THR A 1 405 ? 13.087 -0.697 3.645 1.00 88.06 405 THR A C 1
ATOM 3188 O O . THR A 1 405 ? 13.866 -0.713 2.699 1.00 88.06 405 THR A O 1
ATOM 3191 N N . LEU A 1 406 ? 11.966 -1.427 3.650 1.00 86.88 406 LEU A N 1
ATOM 3192 C CA . LEU A 1 406 ? 11.633 -2.315 2.538 1.00 86.88 406 LEU A CA 1
ATOM 3193 C C . LEU A 1 406 ? 11.454 -1.534 1.227 1.00 86.88 406 LEU A C 1
ATOM 3195 O O . LEU A 1 406 ? 11.989 -1.951 0.208 1.00 86.88 406 LEU A O 1
ATOM 3199 N N . ILE A 1 407 ? 10.768 -0.384 1.240 1.00 89.44 407 ILE A N 1
ATOM 3200 C CA . ILE A 1 407 ? 10.613 0.490 0.059 1.00 89.44 407 ILE A CA 1
ATOM 3201 C C . ILE A 1 407 ? 11.973 0.966 -0.480 1.00 89.44 407 ILE A C 1
ATOM 3203 O O . ILE A 1 407 ? 12.187 0.980 -1.697 1.00 89.44 407 ILE A O 1
ATOM 3207 N N . GLU A 1 408 ? 12.886 1.360 0.407 1.00 88.50 408 GLU A N 1
ATOM 3208 C CA . GLU A 1 408 ? 14.249 1.772 0.054 1.00 88.50 408 GLU A CA 1
ATOM 3209 C C . GLU A 1 408 ? 15.026 0.609 -0.581 1.00 88.50 408 GLU A C 1
ATOM 3211 O O . GLU A 1 408 ? 15.643 0.787 -1.632 1.00 88.50 408 GLU A O 1
ATOM 3216 N N . GLU A 1 409 ? 14.922 -0.597 -0.017 1.00 87.88 409 GLU A N 1
ATOM 3217 C CA . GLU A 1 409 ? 15.508 -1.819 -0.581 1.00 87.88 409 GLU A CA 1
ATOM 3218 C C . GLU A 1 409 ? 14.925 -2.155 -1.962 1.00 87.88 409 GLU A C 1
ATOM 3220 O O . GLU A 1 409 ? 15.683 -2.486 -2.877 1.00 87.88 409 GLU A O 1
ATOM 3225 N N . MET A 1 410 ? 13.603 -2.017 -2.157 1.00 85.69 410 MET A N 1
ATOM 3226 C CA . MET A 1 410 ? 12.978 -2.188 -3.477 1.00 85.69 410 MET A CA 1
ATOM 3227 C C . MET A 1 410 ? 13.580 -1.224 -4.495 1.00 85.69 410 MET A C 1
ATOM 3229 O O . MET A 1 410 ? 13.969 -1.634 -5.587 1.00 85.69 410 MET A O 1
ATOM 3233 N N . SER A 1 411 ? 13.691 0.048 -4.117 1.00 87.12 411 SER A N 1
ATOM 3234 C CA . SER A 1 411 ? 14.202 1.109 -4.987 1.00 87.12 411 SER A CA 1
ATOM 3235 C C . SER A 1 411 ? 15.677 0.878 -5.340 1.00 87.12 411 SER A C 1
ATOM 3237 O O . SER A 1 411 ? 16.082 1.061 -6.489 1.00 87.12 411 SER A O 1
ATOM 3239 N N . ALA A 1 412 ? 16.478 0.411 -4.377 1.00 88.19 412 ALA A N 1
ATOM 3240 C CA . ALA A 1 412 ? 17.877 0.055 -4.593 1.00 88.19 412 ALA A CA 1
ATOM 3241 C C . ALA A 1 412 ? 18.026 -1.132 -5.561 1.00 88.19 412 ALA A C 1
ATOM 3243 O O . ALA A 1 412 ? 18.828 -1.067 -6.494 1.00 88.19 412 ALA A O 1
ATOM 3244 N N . MET A 1 413 ? 17.212 -2.182 -5.397 1.00 83.75 413 MET A N 1
ATOM 3245 C CA . MET A 1 413 ? 17.194 -3.322 -6.320 1.00 83.75 413 MET A CA 1
ATOM 3246 C C . MET A 1 413 ? 16.757 -2.920 -7.734 1.00 83.75 413 MET A C 1
ATOM 3248 O O . MET A 1 413 ? 17.283 -3.444 -8.717 1.00 83.75 413 MET A O 1
ATOM 3252 N N . GLU A 1 414 ? 15.819 -1.980 -7.869 1.00 84.19 414 GLU A N 1
ATOM 3253 C CA . GLU A 1 414 ? 15.414 -1.442 -9.173 1.00 84.19 414 GLU A CA 1
ATOM 3254 C C . GLU A 1 414 ? 16.536 -0.675 -9.863 1.00 84.19 414 GLU A C 1
ATOM 3256 O O . GLU A 1 414 ? 16.782 -0.908 -11.051 1.00 84.19 414 GLU A O 1
ATOM 3261 N N . ALA A 1 415 ? 17.249 0.174 -9.123 1.00 85.94 415 ALA A N 1
ATOM 3262 C CA . ALA A 1 415 ? 18.404 0.894 -9.641 1.00 85.94 415 ALA A CA 1
ATOM 3263 C C . ALA A 1 415 ? 19.511 -0.071 -10.104 1.00 85.94 415 ALA A C 1
ATOM 3265 O O . ALA A 1 415 ? 19.993 0.040 -11.234 1.00 85.94 415 ALA A O 1
ATOM 3266 N N . GLU A 1 416 ? 19.856 -1.066 -9.280 1.00 85.69 416 GLU A N 1
ATOM 3267 C CA . GLU A 1 416 ? 20.870 -2.073 -9.616 1.00 85.69 416 GLU A CA 1
ATOM 3268 C C . GLU A 1 416 ? 20.448 -2.926 -10.825 1.00 85.69 416 GLU A C 1
ATOM 3270 O O . GLU A 1 416 ? 21.243 -3.195 -11.731 1.00 85.69 416 GLU A O 1
ATOM 3275 N N . GLY A 1 417 ? 19.178 -3.336 -10.874 1.00 81.12 417 GLY A N 1
ATOM 3276 C CA . GLY A 1 417 ? 18.631 -4.100 -11.989 1.00 81.12 417 GLY A CA 1
ATOM 3277 C C . GLY A 1 417 ? 18.651 -3.319 -13.305 1.00 81.12 417 GLY A C 1
ATOM 3278 O O . GLY A 1 417 ? 18.996 -3.884 -14.346 1.00 81.12 417 GLY A O 1
ATOM 3279 N N . TYR A 1 418 ? 18.348 -2.018 -13.267 1.00 81.75 418 TYR A N 1
ATOM 3280 C CA . TYR A 1 418 ? 18.426 -1.141 -14.437 1.00 81.75 418 TYR A CA 1
ATOM 3281 C C . TYR A 1 418 ? 19.867 -0.976 -14.935 1.00 81.75 418 TYR A C 1
ATOM 3283 O O . TYR A 1 418 ? 20.121 -1.066 -16.139 1.00 81.75 418 TYR A O 1
ATOM 3291 N N . GLU A 1 419 ? 20.829 -0.801 -14.027 1.00 86.31 419 GLU A N 1
ATOM 3292 C CA . GLU A 1 419 ? 22.248 -0.701 -14.377 1.00 86.31 419 GLU A CA 1
ATOM 3293 C C . GLU A 1 419 ? 22.764 -1.992 -15.034 1.00 86.31 419 GLU A C 1
ATOM 3295 O O . GLU A 1 419 ? 23.370 -1.950 -16.110 1.00 86.31 419 GLU A O 1
ATOM 3300 N N . LYS A 1 420 ? 22.440 -3.155 -14.451 1.00 84.75 420 LYS A N 1
ATOM 3301 C CA . LYS A 1 420 ? 22.771 -4.473 -15.020 1.00 84.75 420 LYS A CA 1
ATOM 3302 C C . LYS A 1 420 ? 22.151 -4.677 -16.404 1.00 84.75 420 LYS A C 1
ATOM 3304 O O . LYS A 1 420 ? 22.817 -5.193 -17.304 1.00 84.75 420 LYS A O 1
ATOM 3309 N N . GLN A 1 421 ? 20.899 -4.262 -16.595 1.00 80.44 421 GLN A N 1
ATOM 3310 C CA . GLN A 1 421 ? 20.213 -4.356 -17.885 1.00 80.44 421 GLN A CA 1
ATOM 3311 C C . GLN A 1 421 ? 20.873 -3.462 -18.943 1.00 80.44 421 GLN A C 1
ATOM 3313 O O . GLN A 1 421 ? 21.112 -3.913 -20.066 1.00 80.44 421 GLN A O 1
ATOM 3318 N N . LEU A 1 422 ? 21.214 -2.224 -18.583 1.00 85.12 422 LEU A N 1
ATOM 3319 C CA . LEU A 1 422 ? 21.893 -1.283 -19.469 1.00 85.12 422 LEU A CA 1
ATOM 3320 C C . LEU A 1 422 ? 23.269 -1.812 -19.904 1.00 85.12 422 LEU A C 1
ATOM 3322 O O . LEU A 1 422 ? 23.633 -1.705 -21.078 1.00 85.12 422 LEU A O 1
ATOM 3326 N N . GLU A 1 423 ? 24.031 -2.403 -18.984 1.00 88.06 423 GLU A N 1
ATOM 3327 C CA . GLU A 1 423 ? 25.338 -2.991 -19.289 1.00 88.06 423 GLU A CA 1
ATOM 3328 C C . GLU A 1 423 ? 25.213 -4.225 -20.197 1.00 88.06 423 GLU A C 1
ATOM 3330 O O . GLU A 1 423 ? 25.941 -4.354 -21.187 1.00 88.06 423 GLU A O 1
ATOM 3335 N N . ALA A 1 424 ? 24.225 -5.089 -19.940 1.00 85.62 424 ALA A N 1
ATOM 3336 C CA . ALA A 1 424 ? 23.921 -6.227 -20.804 1.00 85.62 424 ALA A CA 1
ATOM 3337 C C . ALA A 1 424 ? 23.527 -5.786 -22.226 1.00 85.62 424 ALA A C 1
ATOM 3339 O O . ALA A 1 424 ? 23.975 -6.385 -23.208 1.00 85.62 424 ALA A O 1
ATOM 3340 N N . GLU A 1 425 ? 22.743 -4.713 -22.363 1.00 86.31 425 GLU A N 1
ATOM 3341 C CA . GLU A 1 425 ? 22.361 -4.154 -23.662 1.00 86.31 425 GLU A CA 1
ATOM 3342 C C . GLU A 1 425 ? 23.569 -3.566 -24.410 1.00 86.31 425 GLU A C 1
ATOM 3344 O O . GLU A 1 425 ? 23.729 -3.792 -25.616 1.00 86.31 425 GLU A O 1
ATOM 3349 N N . LYS A 1 426 ? 24.461 -2.854 -23.709 1.00 91.50 426 LYS A N 1
ATOM 3350 C CA . LYS A 1 426 ? 25.712 -2.331 -24.283 1.00 91.50 426 LYS A CA 1
ATOM 3351 C C . LYS A 1 426 ? 26.609 -3.456 -24.794 1.00 91.50 426 LYS A C 1
ATOM 3353 O O . LYS A 1 426 ? 27.091 -3.380 -25.928 1.00 91.50 426 LYS A O 1
ATOM 3358 N N . GLU A 1 427 ? 26.810 -4.515 -24.011 1.00 92.56 427 GLU A N 1
ATOM 3359 C CA . GLU A 1 427 ? 27.608 -5.671 -24.433 1.00 92.56 427 GLU A CA 1
ATOM 3360 C C . GLU A 1 427 ? 26.938 -6.446 -25.580 1.00 92.56 427 GLU A C 1
ATOM 3362 O O . GLU A 1 427 ? 27.614 -6.842 -26.535 1.00 92.56 427 GLU A O 1
ATOM 3367 N N . ALA A 1 428 ? 25.607 -6.580 -25.582 1.00 90.94 428 ALA A N 1
ATOM 3368 C CA . ALA A 1 428 ? 24.867 -7.168 -26.699 1.00 90.94 428 ALA A CA 1
ATOM 3369 C C . ALA A 1 428 ? 25.038 -6.352 -27.993 1.00 90.94 428 ALA A C 1
ATOM 3371 O O . ALA A 1 428 ? 25.375 -6.916 -29.039 1.00 90.94 428 ALA A O 1
ATOM 3372 N N . LYS A 1 429 ? 24.902 -5.020 -27.923 1.00 92.00 429 LYS A N 1
ATOM 3373 C CA . LYS A 1 429 ? 25.145 -4.100 -29.048 1.00 92.00 429 LYS A CA 1
ATOM 3374 C C . LYS A 1 429 ? 26.585 -4.189 -29.549 1.00 92.00 429 LYS A C 1
ATOM 3376 O O . LYS A 1 429 ? 26.814 -4.289 -30.752 1.00 92.00 429 LYS A O 1
ATOM 3381 N N . LYS A 1 430 ? 27.564 -4.231 -28.645 1.00 94.25 430 LYS A N 1
ATOM 3382 C CA . LYS A 1 430 ? 28.989 -4.392 -28.975 1.00 94.25 430 LYS A CA 1
ATOM 3383 C C . LYS A 1 430 ? 29.274 -5.735 -29.647 1.00 94.25 430 LYS A C 1
ATOM 3385 O O . LYS A 1 430 ? 30.026 -5.787 -30.621 1.00 94.25 430 LYS A O 1
ATOM 3390 N N . LYS A 1 431 ? 28.658 -6.822 -29.176 1.00 9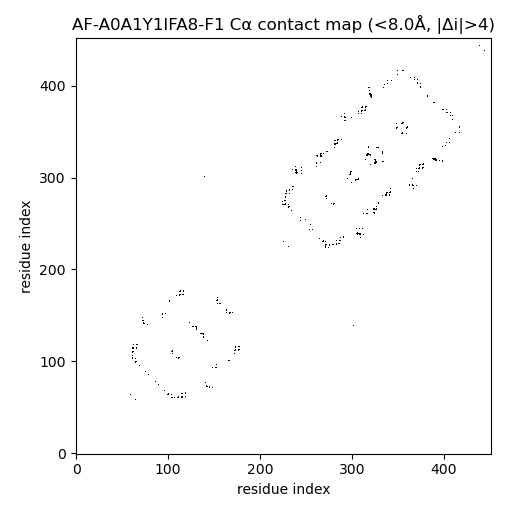2.94 431 LYS A N 1
ATOM 3391 C CA . LYS A 1 431 ? 28.762 -8.155 -29.787 1.00 92.94 431 LYS A CA 1
ATOM 3392 C C . LYS A 1 431 ? 28.113 -8.191 -31.173 1.00 92.94 431 LYS A C 1
ATOM 3394 O O . LYS A 1 431 ? 28.715 -8.744 -32.092 1.00 92.94 431 LYS A O 1
ATOM 3399 N N . ALA A 1 432 ? 26.949 -7.563 -31.344 1.00 91.31 432 ALA A N 1
ATOM 3400 C CA . ALA A 1 432 ? 26.272 -7.431 -32.633 1.00 91.31 432 ALA A CA 1
ATOM 3401 C C . ALA A 1 432 ? 27.096 -6.598 -33.628 1.00 91.31 432 ALA A C 1
ATOM 3403 O O . ALA A 1 432 ? 27.303 -7.029 -34.760 1.00 91.31 432 ALA A O 1
ATOM 3404 N N . LEU A 1 433 ? 27.660 -5.467 -33.189 1.00 91.88 433 LEU A N 1
ATOM 3405 C CA . LEU A 1 433 ? 28.555 -4.636 -33.996 1.00 91.88 433 LEU A CA 1
ATOM 3406 C C . LEU A 1 433 ? 29.800 -5.421 -34.432 1.00 91.88 433 LEU A C 1
ATOM 3408 O O . LEU A 1 433 ? 30.145 -5.428 -35.609 1.00 91.88 433 LEU A O 1
ATOM 3412 N N . ARG A 1 434 ? 30.445 -6.148 -33.509 1.00 91.25 434 ARG A N 1
ATOM 3413 C CA . ARG A 1 434 ? 31.593 -7.019 -33.824 1.00 91.25 434 ARG A CA 1
ATOM 3414 C C . ARG A 1 434 ? 31.230 -8.133 -34.803 1.00 91.25 434 ARG A C 1
ATOM 3416 O O . ARG A 1 434 ? 32.057 -8.496 -35.633 1.00 91.25 434 ARG A O 1
ATOM 3423 N N . ALA A 1 435 ? 30.023 -8.688 -34.708 1.00 87.44 435 ALA A N 1
ATOM 3424 C CA . ALA A 1 435 ? 29.538 -9.687 -35.652 1.00 87.44 435 ALA A CA 1
ATOM 3425 C C . ALA A 1 435 ? 29.289 -9.082 -37.043 1.00 87.44 435 ALA A C 1
ATOM 3427 O O . ALA A 1 435 ? 29.689 -9.690 -38.031 1.00 87.44 435 ALA A O 1
ATOM 3428 N N . ALA A 1 436 ? 28.708 -7.880 -37.114 1.00 83.69 436 ALA A N 1
ATOM 3429 C CA . ALA A 1 436 ? 28.476 -7.148 -38.359 1.00 83.69 436 ALA A CA 1
ATOM 3430 C C . ALA A 1 436 ? 29.777 -6.654 -39.019 1.00 83.69 436 ALA A C 1
ATOM 3432 O O . ALA A 1 436 ? 29.862 -6.593 -40.239 1.00 83.69 436 ALA A O 1
ATOM 3433 N N . MET A 1 437 ? 30.807 -6.347 -38.223 1.00 84.00 437 MET A N 1
ATOM 3434 C CA . MET A 1 437 ? 32.143 -5.961 -38.698 1.00 84.00 437 MET A CA 1
ATOM 3435 C C . MET A 1 437 ? 33.010 -7.147 -39.148 1.00 84.00 437 MET A C 1
ATOM 3437 O O . MET A 1 437 ? 34.139 -6.937 -39.599 1.00 84.00 437 MET A O 1
ATOM 3441 N N . LYS A 1 438 ? 32.539 -8.399 -39.032 1.00 82.81 438 LYS A N 1
ATOM 3442 C CA . LYS A 1 438 ? 33.241 -9.525 -39.663 1.00 82.81 438 LYS A CA 1
ATOM 3443 C C . LYS A 1 438 ? 33.291 -9.265 -41.168 1.00 82.81 438 LYS A C 1
ATOM 3445 O O . LYS A 1 438 ? 32.261 -8.978 -41.770 1.00 82.81 438 LYS A O 1
ATOM 3450 N N . ARG A 1 439 ? 34.497 -9.353 -41.746 1.00 64.06 439 ARG A N 1
ATOM 3451 C CA . ARG A 1 439 ? 34.747 -9.110 -43.174 1.00 64.06 439 ARG A CA 1
ATOM 3452 C C . ARG A 1 439 ? 33.688 -9.778 -44.034 1.00 64.06 439 ARG A C 1
ATOM 3454 O O . ARG A 1 439 ? 33.384 -10.957 -43.838 1.00 64.06 439 ARG A O 1
ATOM 3461 N N . ALA A 1 440 ? 33.186 -9.029 -45.007 1.00 70.50 440 ALA A N 1
ATOM 3462 C CA . ALA A 1 440 ? 32.270 -9.578 -45.979 1.00 70.50 440 ALA A CA 1
ATOM 3463 C C . ALA A 1 440 ? 32.928 -10.772 -46.702 1.00 70.50 440 ALA A C 1
ATOM 3465 O O . ALA A 1 440 ? 34.137 -10.729 -46.957 1.00 70.50 440 ALA A O 1
ATOM 3466 N N . PRO A 1 441 ? 32.176 -11.835 -47.041 1.00 70.88 441 PRO A N 1
ATOM 3467 C CA . PRO A 1 441 ? 32.743 -13.056 -47.619 1.00 70.88 441 PRO A CA 1
ATOM 3468 C C . PRO A 1 441 ? 33.655 -12.802 -48.832 1.00 70.88 441 PRO A C 1
ATOM 3470 O O . PRO A 1 441 ? 34.719 -13.408 -48.939 1.00 70.88 441 PRO A O 1
ATOM 3473 N N . TRP A 1 442 ? 33.315 -11.823 -49.677 1.00 74.44 442 TRP A N 1
ATOM 3474 C CA . TRP A 1 442 ? 34.109 -11.454 -50.854 1.00 74.44 442 TRP A CA 1
ATOM 3475 C C . TRP A 1 442 ? 35.447 -10.775 -50.526 1.00 74.44 442 TRP A C 1
ATOM 3477 O O . TRP A 1 442 ? 36.374 -10.854 -51.322 1.00 74.44 442 TRP A O 1
ATOM 3487 N N . GLU A 1 443 ? 35.607 -10.141 -49.360 1.00 70.81 443 GLU A N 1
ATOM 3488 C CA . GLU A 1 443 ? 36.910 -9.611 -48.926 1.00 70.81 443 GLU A CA 1
ATOM 3489 C C . GLU A 1 443 ? 37.853 -10.727 -48.464 1.00 70.81 443 GLU A C 1
ATOM 3491 O O . GLU A 1 443 ? 39.076 -10.596 -48.539 1.00 70.81 443 GLU A O 1
ATOM 3496 N N . VAL A 1 444 ? 37.291 -11.840 -47.985 1.00 73.69 444 VAL A N 1
ATOM 3497 C CA . VAL A 1 444 ? 38.053 -13.040 -47.627 1.00 73.69 444 VAL A CA 1
ATOM 3498 C C . VAL A 1 444 ? 38.461 -13.800 -48.892 1.00 73.69 444 VAL A C 1
ATOM 3500 O O . VAL A 1 444 ? 39.597 -14.266 -48.986 1.00 73.69 444 VAL A O 1
ATOM 3503 N N . GLU A 1 445 ? 37.572 -13.875 -49.885 1.00 74.00 445 GLU A N 1
ATOM 3504 C CA . GLU A 1 445 ? 37.855 -14.486 -51.188 1.00 74.00 445 GLU A CA 1
ATOM 3505 C C . GLU A 1 445 ? 38.840 -13.664 -52.026 1.00 74.00 445 GLU A C 1
ATOM 3507 O O . GLU A 1 445 ? 39.796 -14.231 -52.546 1.00 74.00 445 GLU A O 1
ATOM 3512 N N . ALA A 1 446 ? 38.691 -12.335 -52.087 1.00 69.56 446 ALA A N 1
ATOM 3513 C CA . ALA A 1 446 ? 39.625 -11.456 -52.795 1.00 69.56 446 ALA A CA 1
ATOM 3514 C C . ALA A 1 446 ? 41.044 -11.536 -52.215 1.00 69.56 446 ALA A C 1
ATOM 3516 O O . ALA A 1 446 ? 42.023 -11.509 -52.956 1.00 69.56 446 ALA A O 1
ATOM 3517 N N . LYS A 1 447 ? 41.165 -11.691 -50.891 1.00 74.19 447 LYS A N 1
ATOM 3518 C CA . LYS A 1 447 ? 42.464 -11.877 -50.244 1.00 74.19 447 LYS A CA 1
ATOM 3519 C C . LYS A 1 447 ? 43.077 -13.245 -50.564 1.00 74.19 447 LYS A C 1
ATOM 3521 O O . LYS A 1 447 ? 44.257 -13.304 -50.881 1.00 74.19 447 LYS A O 1
ATOM 3526 N N . LYS A 1 448 ? 42.283 -14.322 -50.555 1.00 77.00 448 LYS A N 1
ATOM 3527 C CA . LYS A 1 448 ? 42.745 -15.654 -50.990 1.00 77.00 448 LYS A CA 1
ATOM 3528 C C . LYS A 1 448 ? 43.149 -15.687 -52.464 1.00 77.00 448 LYS A C 1
ATOM 3530 O O . LYS A 1 448 ? 44.111 -16.361 -52.798 1.00 77.00 448 LYS A O 1
ATOM 3535 N N . ALA A 1 449 ? 42.433 -14.966 -53.325 1.00 74.06 449 ALA A N 1
ATOM 3536 C CA . ALA A 1 449 ? 42.752 -14.858 -54.745 1.00 74.06 449 ALA A CA 1
ATOM 3537 C C . ALA A 1 449 ? 43.999 -14.001 -55.018 1.00 74.06 449 ALA A C 1
ATOM 3539 O O . ALA A 1 449 ? 44.641 -14.195 -56.037 1.00 74.06 449 ALA A O 1
ATOM 3540 N N . ALA A 1 450 ? 44.342 -13.062 -54.131 1.00 72.69 450 ALA A N 1
ATOM 3541 C CA . ALA A 1 450 ? 45.575 -12.279 -54.226 1.00 72.69 450 ALA A CA 1
ATOM 3542 C C . ALA A 1 450 ? 46.813 -13.021 -53.680 1.00 72.69 450 ALA A C 1
ATOM 3544 O O . ALA A 1 450 ? 47.939 -12.617 -53.958 1.00 72.69 450 ALA A O 1
ATOM 3545 N N . GLU A 1 451 ? 46.609 -14.060 -52.868 1.00 79.44 451 GLU A N 1
ATOM 3546 C CA . GLU A 1 451 ? 47.668 -14.902 -52.289 1.00 79.44 451 GLU A CA 1
ATOM 3547 C C . GLU A 1 451 ? 47.942 -16.180 -53.109 1.00 79.44 451 GLU A C 1
ATOM 3549 O O . GLU A 1 451 ? 48.942 -16.854 -52.853 1.00 79.44 451 GLU A O 1
ATOM 3554 N N . ALA A 1 452 ? 47.071 -16.510 -54.068 1.00 71.38 452 ALA A N 1
ATOM 3555 C CA . ALA A 1 452 ? 47.227 -17.597 -55.039 1.00 71.38 452 ALA A CA 1
ATOM 3556 C C . ALA A 1 452 ? 47.790 -17.060 -56.359 1.00 71.38 452 ALA A C 1
ATOM 3558 O O . ALA A 1 452 ? 48.609 -17.782 -56.973 1.00 71.38 452 ALA A O 1
#

Solvent-accessible surface area (backbone atoms only — not comparable to full-atom values): 27168 Å² total; per-residue (Å²): 141,81,87,84,84,82,80,86,76,84,83,78,82,80,79,83,80,92,75,94,68,98,70,71,93,80,78,82,77,88,85,85,86,84,82,89,76,80,80,90,78,93,80,90,84,80,87,81,93,70,84,79,75,78,73,78,74,83,73,77,55,53,53,59,56,47,47,51,49,55,51,56,57,49,70,48,79,59,80,92,75,51,54,75,68,56,47,53,50,51,54,55,51,47,52,52,48,43,51,51,53,51,52,47,30,74,75,48,49,79,59,26,30,50,35,46,50,48,47,52,48,54,51,56,50,52,40,60,62,46,42,79,74,75,46,96,72,67,52,64,60,38,54,52,46,46,52,48,51,52,50,45,62,67,60,77,39,86,91,37,78,66,60,37,50,54,39,50,54,49,48,55,45,32,53,50,37,45,50,54,52,49,51,57,52,60,74,65,51,77,76,78,79,88,80,85,78,86,86,89,83,85,91,77,86,78,81,95,77,89,88,89,83,62,95,82,66,69,90,71,71,70,83,73,72,70,57,46,52,58,52,45,42,50,48,52,53,48,52,42,62,58,81,70,71,84,63,87,89,66,50,74,66,54,51,53,52,50,51,52,52,46,29,57,47,23,46,52,53,30,56,44,33,70,74,49,46,80,58,22,37,49,30,39,31,50,37,53,52,48,54,62,66,68,51,51,68,74,48,57,78,69,61,24,69,39,55,48,36,42,21,32,50,51,36,40,31,62,29,37,62,46,69,62,30,26,36,50,61,88,91,43,64,47,55,68,51,24,52,51,38,46,49,50,56,50,54,59,43,63,76,42,86,54,43,79,32,70,67,47,47,51,46,49,56,49,51,46,52,48,50,54,38,24,62,68,49,51,68,79,70,36,76,80,73,47,99,78,55,60,52,43,71,61,50,42,48,54,48,44,48,51,41,48,52,51,49,52,51,51,51,50,52,50,52,53,50,48,51,54,49,53,51,52,50,51,53,50,52,51,52,51,49,56,60,68,65,48,75,56,70,65,62,56,49,54,50,53,61,72,75,105

Nearest PDB structures (foldseek):
  8wqf-assembly1_A  TM=1.924E-01  e=9.457E-03  Homo sapiens
  5ecf-assembly10_J  TM=3.543E-01  e=3.771E-01  Talaromyces marneffei PM1

pLDDT: mean 73.06, std 20.03, range [31.28, 97.31]

Sequence (452 aa):
MGLAFSQLAPQQSRQPADCADGISQNEVHEGAPYDLECGMGSCRSTFSSRQEEKDEEVTAAPPVVIRWVLREVIDWPSTWQTNDEEKGRIEVETEVHVARLLSCWKKHGEAFPEAFVEELSLLVASFQEEDCKVGPCFPINKLGQLSSFLADVFASSEDSVHVRKDSQELWVSVLAAFRRKHDQMSDQAPAPADDTSSSNLHTKDPPESLIKTSALEAERFEDLMPAPSVVTSWVLIDVANSGIPQRLLVTEENHLERDAQTEAHAERLRKCWEQHGDAFPKAFAMELSAFWQGLQDEQFKGHGDRVIQVATFLAQIFASVNASMHVTRGSEELWPSVLEELRRNLEDMSKGAEWAAPEAKQWRGRTQIMLQCVPSNLPKETLNSAKNITITTENYGNMAKAFRTLIEEMSAMEAEGYEKQLEAEKEAKKKALRAAMKRAPWEVEAKKAAEA

Radius of gyration: 32.37 Å; Cα contacts (8 Å, |Δi|>4): 286; chains: 1; bounding box: 92×106×84 Å